Protein AF-A0A2S8WQJ7-F1 (afdb_monomer)

Foldseek 3Di:
DDDPPPPPAPPDDPDDDPPDPPDQAAEELEAADDDPPDDDLVLLSQVVQQLCVVVPHHYEYEYEDLDLPVPVVLVVCCVLVSHPPRHYYHYPLVCLLRDPDPAQPDPDPADPQPPADWDWDDWDARPPLRATAKTKTAHPVDRQWIKMFGHHSVRATAKIWTWDAPDPPHPDIWIKMFGDDRVRDTRYIDRDSLVVVLVVVCVSLDQGQYEYEYSYLVNLLSCLPRDDPSYQAEYEYFFQQAPFPDDNQPGHGDPSNVSNLVSVVSHLAYEAQFPLNQVSSCNRRNDLLRYAHFHAFAAAPPDAADPVQADLQEEEEADEQDPQFPVVLVLVLVLVLVVVVQRHAYEYEAYYPCVVVSVVSCVVSVNPVRYHDPHHDSCVNVVLLHGLEYETLGSEGRADNPLLNSLLNLRAYEYEPHPDHCVRQDDDLQQHHYDHRPPSVRSSVVSNVSSVDVPSSNRNSVRSNVSSVCRHSVVSVVSVVVSVVSSVVLVVLQVLVQVWAKEWDDWDQDPQRKIKTKIFTDQPPDDFDAKWKWKAFPPDPDPDLIDTFGFPDDDRGMTMTIGHVCNCVVPDVPTKIFIWMWTHHPSHIDTHAYAYPDQDDDAQHADPVGTGIHD

Radius of gyration: 29.53 Å; Cα contacts (8 Å, |Δi|>4): 1174; chains: 1; bounding box: 72×58×88 Å

Mean predicted aligned error: 9.17 Å

Structure (mmCIF, N/CA/C/O backbone):
data_AF-A0A2S8WQJ7-F1
#
_entry.id   AF-A0A2S8WQJ7-F1
#
loop_
_atom_site.group_PDB
_atom_site.id
_atom_site.type_symbol
_atom_site.label_atom_id
_atom_site.label_alt_id
_atom_site.label_comp_id
_atom_site.label_asym_id
_atom_site.label_entity_id
_atom_site.label_seq_id
_atom_site.pdbx_PDB_ins_code
_atom_site.Cartn_x
_atom_site.Cartn_y
_atom_site.Cartn_z
_atom_site.occupancy
_atom_site.B_iso_or_equiv
_atom_site.auth_seq_id
_atom_site.auth_comp_id
_atom_site.auth_asym_id
_atom_site.auth_atom_id
_atom_site.pdbx_PDB_model_num
ATOM 1 N N . MET A 1 1 ? 11.017 -34.514 4.152 1.00 23.97 1 MET A N 1
ATOM 2 C CA . MET A 1 1 ? 11.946 -34.853 5.251 1.00 23.97 1 MET A CA 1
ATOM 3 C C . MET A 1 1 ? 13.200 -34.039 4.991 1.00 23.97 1 MET A C 1
ATOM 5 O O . MET A 1 1 ? 13.878 -34.332 4.017 1.00 23.97 1 MET A O 1
ATOM 9 N N . ILE A 1 2 ? 13.393 -32.941 5.719 1.00 23.58 2 ILE A N 1
ATOM 10 C CA . ILE A 1 2 ? 14.503 -31.998 5.510 1.00 23.58 2 ILE A CA 1
ATOM 11 C C . ILE A 1 2 ? 15.573 -32.323 6.554 1.00 23.58 2 ILE A C 1
ATOM 13 O O . ILE A 1 2 ? 15.241 -32.507 7.722 1.00 23.58 2 ILE A O 1
ATOM 17 N N . ASP A 1 3 ? 16.812 -32.466 6.092 1.00 22.73 3 ASP A N 1
ATOM 18 C CA . ASP A 1 3 ? 18.017 -32.675 6.897 1.00 22.73 3 ASP A CA 1
ATOM 19 C C . ASP A 1 3 ? 18.450 -31.337 7.525 1.00 22.73 3 ASP A C 1
ATOM 21 O O . ASP A 1 3 ? 18.500 -30.306 6.853 1.00 22.73 3 ASP A O 1
ATOM 25 N N . ASP A 1 4 ? 18.727 -31.363 8.826 1.00 26.47 4 ASP A N 1
ATOM 26 C CA . ASP A 1 4 ? 18.859 -30.223 9.745 1.00 26.47 4 ASP A CA 1
ATOM 27 C C . ASP A 1 4 ? 20.248 -29.545 9.692 1.00 26.47 4 ASP A C 1
ATOM 29 O O . ASP A 1 4 ? 20.708 -28.932 10.654 1.00 26.47 4 ASP A O 1
ATOM 33 N N . THR A 1 5 ? 20.964 -29.656 8.569 1.00 24.50 5 THR A N 1
ATOM 34 C CA . THR A 1 5 ? 22.395 -29.301 8.485 1.00 24.50 5 THR A CA 1
ATOM 35 C C . THR A 1 5 ? 22.742 -28.122 7.565 1.00 24.50 5 THR A C 1
ATOM 37 O O . THR A 1 5 ? 23.912 -27.761 7.463 1.00 24.50 5 THR A O 1
ATOM 40 N N . THR A 1 6 ? 21.769 -27.421 6.968 1.00 28.05 6 TH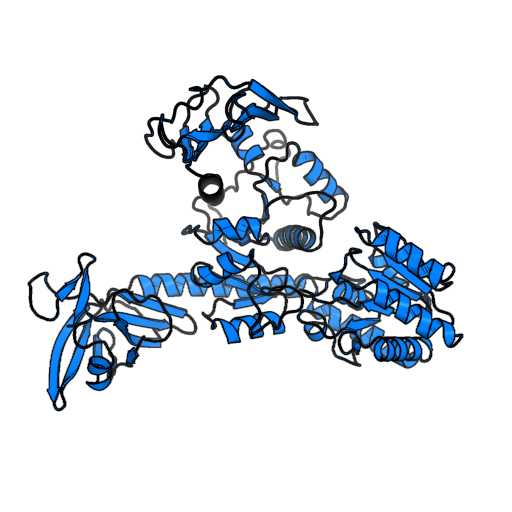R A N 1
ATOM 41 C CA . THR A 1 6 ? 22.023 -26.226 6.118 1.00 28.05 6 THR A CA 1
ATOM 42 C C . THR A 1 6 ? 21.756 -24.869 6.790 1.00 28.05 6 THR A C 1
ATOM 44 O O . THR A 1 6 ? 21.578 -23.862 6.107 1.00 28.05 6 THR A O 1
ATOM 47 N N . LEU A 1 7 ? 21.761 -24.795 8.125 1.00 29.16 7 LEU A N 1
ATOM 48 C CA . LEU A 1 7 ? 21.511 -23.554 8.882 1.00 29.16 7 LEU A CA 1
ATOM 49 C C . LEU A 1 7 ? 22.700 -22.566 8.959 1.00 29.16 7 LEU A C 1
ATOM 51 O O . LEU A 1 7 ? 22.548 -21.499 9.549 1.00 29.16 7 LEU A O 1
ATOM 55 N N . GLU A 1 8 ? 23.856 -22.846 8.343 1.00 28.14 8 GLU A N 1
ATOM 56 C CA . GLU A 1 8 ? 25.072 -22.016 8.511 1.00 28.14 8 GLU A CA 1
ATOM 57 C C . GLU A 1 8 ? 25.512 -21.169 7.302 1.00 28.14 8 GLU A C 1
ATOM 59 O O . GLU A 1 8 ? 26.497 -20.435 7.388 1.00 28.14 8 GLU A O 1
ATOM 64 N N . SER A 1 9 ? 24.774 -21.148 6.191 1.00 29.30 9 SER A N 1
ATOM 65 C CA . SER A 1 9 ? 25.067 -20.209 5.098 1.00 29.30 9 SER A CA 1
ATOM 66 C C . SER A 1 9 ? 23.792 -19.549 4.596 1.00 29.30 9 SER A C 1
ATOM 68 O O . SER A 1 9 ? 23.041 -20.157 3.841 1.00 29.30 9 SER A O 1
ATOM 70 N N . GLY A 1 10 ? 23.560 -18.295 4.993 1.00 30.53 10 GLY A N 1
ATOM 71 C CA . GLY A 1 10 ? 22.419 -17.444 4.612 1.00 30.53 10 GLY A CA 1
ATOM 72 C C . GLY A 1 10 ? 22.303 -17.090 3.119 1.00 30.53 10 GLY A C 1
ATOM 73 O O . GLY A 1 10 ? 21.840 -16.008 2.771 1.00 30.53 10 GLY A O 1
ATOM 74 N N . VAL A 1 11 ? 22.706 -17.989 2.223 1.00 29.92 11 VAL A N 1
ATOM 75 C CA . VAL A 1 11 ? 22.535 -17.890 0.776 1.00 29.92 11 VAL A CA 1
ATOM 76 C C . VAL A 1 11 ? 21.168 -18.476 0.427 1.00 29.92 11 VAL A C 1
ATOM 78 O O . VAL A 1 11 ? 21.025 -19.666 0.159 1.00 29.92 11 VAL A O 1
ATOM 81 N N . TYR A 1 12 ? 20.137 -17.635 0.445 1.00 33.12 12 TYR A N 1
ATOM 82 C CA . TYR A 1 12 ? 18.817 -18.018 -0.049 1.00 33.12 12 TYR A CA 1
ATOM 83 C C . TYR A 1 12 ? 18.862 -18.102 -1.578 1.00 33.12 12 TYR A C 1
ATOM 85 O O . TYR A 1 12 ? 18.788 -17.087 -2.271 1.00 33.12 12 TYR A O 1
ATOM 93 N N . SER A 1 13 ? 19.009 -19.316 -2.106 1.00 30.45 13 SER A N 1
ATOM 94 C CA . SER A 1 13 ? 18.683 -19.622 -3.498 1.00 30.45 13 SER A CA 1
ATOM 95 C C . SER A 1 13 ? 17.267 -20.196 -3.541 1.00 30.45 13 SER A C 1
ATOM 97 O O . SER A 1 13 ? 16.923 -21.075 -2.754 1.00 30.45 13 SER A O 1
ATOM 99 N N . ILE A 1 14 ? 16.419 -19.674 -4.428 1.00 31.80 14 ILE A N 1
ATOM 100 C CA . ILE A 1 14 ? 15.142 -20.317 -4.751 1.00 31.80 14 ILE A CA 1
ATOM 101 C C . ILE A 1 14 ? 15.516 -21.520 -5.622 1.00 31.80 14 ILE A C 1
ATOM 103 O O . ILE A 1 14 ? 15.821 -21.352 -6.801 1.00 31.80 14 ILE A O 1
ATOM 107 N N . SER A 1 15 ? 15.613 -22.713 -5.030 1.00 30.95 15 SER A N 1
ATOM 108 C CA . SER A 1 15 ? 16.044 -23.908 -5.756 1.00 30.95 15 SER A CA 1
ATOM 109 C C . SER A 1 15 ? 15.003 -24.327 -6.794 1.00 30.95 15 SER A C 1
ATOM 111 O O . SER A 1 15 ? 13.859 -24.628 -6.453 1.00 30.95 15 SER A O 1
ATOM 113 N N . THR A 1 16 ? 15.425 -24.411 -8.051 1.00 33.31 16 THR A N 1
ATOM 114 C CA . THR A 1 16 ? 14.728 -25.110 -9.131 1.00 33.31 16 THR A CA 1
ATOM 115 C C . THR A 1 16 ? 15.083 -26.599 -9.057 1.00 33.31 16 THR A C 1
ATOM 117 O O . THR A 1 16 ? 16.122 -27.003 -9.575 1.00 33.31 16 THR A O 1
ATOM 120 N N . SER A 1 17 ? 14.277 -27.426 -8.388 1.00 30.20 17 SER A N 1
ATOM 121 C CA . SER A 1 17 ? 14.382 -28.886 -8.538 1.00 30.20 17 SER A CA 1
ATOM 122 C C . SER A 1 17 ? 13.432 -29.362 -9.638 1.00 30.20 17 SER A C 1
ATOM 124 O O . SER A 1 17 ? 12.241 -29.058 -9.608 1.00 30.20 17 SER A O 1
ATOM 126 N N . GLU A 1 18 ? 13.974 -30.115 -10.595 1.00 32.09 18 GLU A N 1
ATOM 127 C CA . GLU A 1 18 ? 13.354 -30.626 -11.833 1.00 32.09 18 GLU A CA 1
ATOM 128 C C . GLU A 1 18 ? 12.246 -31.689 -11.647 1.00 32.09 18 GLU A C 1
ATOM 130 O O . GLU A 1 18 ? 11.888 -32.392 -12.585 1.00 32.09 18 GLU A O 1
ATOM 135 N N . GLU A 1 19 ? 11.623 -31.784 -10.473 1.00 30.94 19 GLU A N 1
ATOM 136 C CA . GLU A 1 19 ? 10.532 -32.731 -10.212 1.00 30.94 19 GLU A CA 1
ATOM 137 C C . GLU A 1 19 ? 9.317 -32.034 -9.594 1.00 30.94 19 GLU A C 1
ATOM 139 O O . GLU A 1 19 ? 8.977 -32.229 -8.432 1.00 30.94 19 GLU A O 1
ATOM 144 N N . ALA A 1 20 ? 8.632 -31.219 -10.396 1.00 30.86 20 ALA A N 1
ATOM 145 C CA . ALA A 1 20 ? 7.184 -31.062 -10.287 1.00 30.86 20 ALA A CA 1
ATOM 146 C C . ALA A 1 20 ? 6.634 -30.500 -11.601 1.00 30.86 20 ALA A C 1
ATOM 148 O O . ALA A 1 20 ? 6.672 -29.294 -11.846 1.00 30.86 20 ALA A O 1
ATOM 149 N N . ALA A 1 21 ? 6.007 -31.354 -12.409 1.00 32.62 21 ALA A N 1
ATOM 150 C CA . ALA A 1 21 ? 5.085 -30.949 -13.473 1.00 32.62 21 ALA A CA 1
ATOM 151 C C . ALA A 1 21 ? 3.758 -30.377 -12.903 1.00 32.62 21 ALA A C 1
ATOM 153 O O . ALA A 1 21 ? 2.679 -30.629 -13.430 1.00 32.62 21 ALA A O 1
ATOM 154 N N . THR A 1 22 ? 3.870 -29.599 -11.820 1.00 45.62 22 THR A N 1
ATOM 155 C CA . THR A 1 22 ? 2.887 -28.718 -11.175 1.00 45.62 22 THR A CA 1
ATOM 156 C C . THR A 1 22 ? 3.676 -27.614 -10.444 1.00 45.62 22 THR A C 1
ATOM 158 O O . THR A 1 22 ? 3.686 -27.556 -9.216 1.00 45.62 22 THR A O 1
ATOM 161 N N . SER A 1 23 ? 4.460 -26.797 -11.164 1.00 53.00 23 SER A N 1
ATOM 162 C CA . SER A 1 23 ? 5.394 -25.850 -10.529 1.00 53.00 23 SER A CA 1
ATOM 163 C C . SER A 1 23 ? 4.650 -24.676 -9.879 1.00 53.00 23 SER A C 1
ATOM 165 O O . SER A 1 23 ? 4.073 -23.832 -10.574 1.00 53.00 23 SER A O 1
ATOM 167 N N . THR A 1 24 ? 4.665 -24.584 -8.552 1.00 72.00 24 THR A N 1
ATOM 168 C CA . THR A 1 24 ? 4.161 -23.413 -7.827 1.00 72.00 24 THR A CA 1
ATOM 169 C C . THR A 1 24 ? 5.061 -22.208 -8.116 1.00 72.00 24 THR A C 1
ATOM 171 O O . THR A 1 24 ? 6.244 -22.195 -7.782 1.00 72.00 24 THR A O 1
ATOM 174 N N . ARG A 1 25 ? 4.513 -21.189 -8.791 1.00 88.25 25 ARG A N 1
ATOM 175 C CA . ARG A 1 25 ? 5.236 -19.945 -9.104 1.00 88.25 25 ARG A CA 1
ATOM 176 C C . ARG A 1 25 ? 5.485 -19.145 -7.818 1.00 88.25 25 ARG A C 1
ATOM 178 O O . ARG A 1 25 ? 4.508 -18.878 -7.119 1.00 88.25 25 ARG A O 1
ATOM 185 N N . PRO A 1 26 ? 6.730 -18.753 -7.489 1.00 94.88 26 PRO A N 1
ATOM 186 C CA . PRO A 1 26 ? 7.004 -17.948 -6.306 1.00 94.88 26 PRO A CA 1
ATOM 187 C C . PRO A 1 26 ? 6.409 -16.536 -6.404 1.00 94.88 26 PRO A C 1
ATOM 189 O O . PRO A 1 26 ? 6.242 -15.990 -7.497 1.00 94.88 26 PRO A O 1
ATOM 192 N N . ALA A 1 27 ? 6.155 -15.922 -5.249 1.00 97.00 27 ALA A N 1
ATOM 193 C CA . ALA A 1 27 ? 5.648 -14.559 -5.133 1.00 97.00 27 ALA A CA 1
ATOM 194 C C . ALA A 1 27 ? 6.588 -13.662 -4.307 1.00 97.00 27 ALA A C 1
ATOM 196 O O . ALA A 1 27 ? 6.949 -13.960 -3.168 1.00 97.00 27 ALA A O 1
ATOM 197 N N . LEU A 1 28 ? 6.971 -12.519 -4.870 1.00 98.31 28 LEU A N 1
ATOM 198 C CA . LEU A 1 28 ? 7.799 -11.508 -4.222 1.00 98.31 28 LEU A CA 1
ATOM 199 C C . LEU A 1 28 ? 6.933 -10.315 -3.816 1.00 98.31 28 LEU A C 1
ATOM 201 O O . LEU A 1 28 ? 6.414 -9.601 -4.675 1.00 98.31 28 LEU A O 1
ATOM 205 N N . MET A 1 29 ? 6.825 -10.070 -2.511 1.00 98.31 29 MET A N 1
ATOM 206 C CA . MET A 1 29 ? 6.138 -8.907 -1.948 1.00 98.31 29 MET A CA 1
ATOM 207 C C . MET A 1 29 ? 7.134 -7.759 -1.815 1.00 98.31 29 MET A C 1
ATOM 209 O O . MET A 1 29 ? 7.999 -7.745 -0.938 1.00 98.31 29 MET A O 1
ATOM 213 N N . VAL A 1 30 ? 7.063 -6.805 -2.735 1.00 98.44 30 VAL A N 1
ATOM 214 C CA . VAL A 1 30 ? 8.065 -5.755 -2.900 1.00 98.44 30 VAL A CA 1
ATOM 215 C C . VAL A 1 30 ? 7.645 -4.486 -2.165 1.00 98.44 30 VAL A C 1
ATOM 217 O O . VAL A 1 30 ? 6.683 -3.803 -2.529 1.00 98.44 30 VAL A O 1
ATOM 220 N N . THR A 1 31 ? 8.449 -4.093 -1.181 1.00 97.88 31 THR A N 1
ATOM 221 C CA . THR A 1 31 ? 8.343 -2.803 -0.492 1.00 97.88 31 THR A CA 1
ATOM 222 C C . THR A 1 31 ? 9.680 -2.059 -0.526 1.00 97.88 31 THR A C 1
ATOM 224 O O . THR A 1 31 ? 10.685 -2.563 -1.016 1.00 97.88 31 THR A O 1
ATOM 227 N N . TRP A 1 32 ? 9.703 -0.798 -0.097 1.00 96.50 32 TRP A N 1
ATOM 228 C CA . TRP A 1 32 ? 10.955 -0.033 -0.054 1.00 96.50 32 TRP A CA 1
ATOM 229 C C . TRP A 1 32 ? 11.825 -0.467 1.128 1.00 96.50 32 TRP A C 1
ATOM 231 O O . TRP A 1 32 ? 13.010 -0.742 0.953 1.00 96.50 32 TRP A O 1
ATOM 241 N N . ALA A 1 33 ? 11.205 -0.514 2.307 1.00 96.62 33 ALA A N 1
ATOM 242 C CA . ALA A 1 33 ? 11.840 -0.732 3.597 1.00 96.62 33 ALA A CA 1
ATOM 243 C C . ALA A 1 33 ? 10.821 -1.267 4.611 1.00 96.62 33 ALA A C 1
ATOM 245 O O . ALA A 1 33 ? 9.618 -1.015 4.466 1.00 96.62 33 ALA A O 1
ATOM 246 N N . ILE A 1 34 ? 11.303 -1.897 5.682 1.00 96.19 34 ILE A N 1
ATOM 247 C CA . ILE A 1 34 ? 10.508 -2.217 6.875 1.00 96.19 34 ILE A CA 1
ATOM 248 C C . ILE A 1 34 ? 11.091 -1.438 8.055 1.00 96.19 34 ILE A C 1
ATOM 250 O O . ILE A 1 34 ? 12.081 -1.842 8.650 1.00 96.19 34 ILE A O 1
ATOM 254 N N . LYS A 1 35 ? 10.479 -0.296 8.385 1.00 89.25 35 LYS A N 1
ATOM 255 C CA . LYS A 1 35 ? 10.920 0.577 9.483 1.00 89.25 35 LYS A CA 1
ATOM 256 C C . LYS A 1 35 ? 9.892 0.569 10.597 1.00 89.25 35 LYS A C 1
ATOM 258 O O . LYS A 1 35 ? 8.752 0.940 10.346 1.00 89.25 35 LYS A O 1
ATOM 263 N N . GLN A 1 36 ? 10.278 0.147 11.795 1.00 81.12 36 GLN A N 1
ATOM 264 C CA . GLN A 1 36 ? 9.387 0.162 12.954 1.00 81.12 36 GLN A CA 1
ATOM 265 C C . GLN A 1 36 ? 9.349 1.562 13.612 1.00 81.12 36 GLN A C 1
ATOM 267 O O . GLN A 1 36 ? 10.394 2.208 13.702 1.00 81.12 36 GLN A O 1
ATOM 272 N N . PRO A 1 37 ? 8.178 2.032 14.085 1.00 78.25 37 PRO A N 1
ATOM 273 C CA . PRO A 1 37 ? 6.855 1.468 13.814 1.00 78.25 37 PRO A CA 1
ATOM 274 C C . PRO A 1 37 ? 6.446 1.697 12.345 1.00 78.25 37 PRO A C 1
ATOM 276 O O . PRO A 1 37 ? 6.697 2.761 11.776 1.00 78.25 37 PRO A O 1
ATOM 279 N N . PHE A 1 38 ? 5.792 0.709 11.730 1.00 85.25 38 PHE A N 1
ATOM 280 C CA . PHE A 1 38 ? 5.236 0.813 10.374 1.00 85.25 38 PHE A CA 1
ATOM 281 C C . PHE A 1 38 ? 3.705 0.757 10.392 1.00 85.25 38 PHE A C 1
ATOM 283 O O . PHE A 1 38 ? 3.092 0.297 11.349 1.00 85.25 38 PHE A O 1
ATOM 290 N N . GLY A 1 39 ? 3.086 1.255 9.319 1.00 83.00 39 GLY A N 1
ATOM 291 C CA . GLY A 1 39 ? 1.629 1.290 9.168 1.00 83.00 39 GLY A CA 1
ATOM 292 C C . GLY A 1 39 ? 1.059 0.146 8.324 1.00 83.00 39 GLY A C 1
ATOM 293 O O . GLY A 1 39 ? 1.781 -0.740 7.869 1.00 83.00 39 GLY A O 1
ATOM 294 N N . GLY A 1 40 ? -0.245 0.245 8.040 1.00 85.81 40 GLY A N 1
ATOM 295 C CA . GLY A 1 40 ? -1.042 -0.814 7.408 1.00 85.81 40 GLY A CA 1
ATOM 296 C C . GLY A 1 40 ? -0.503 -1.371 6.086 1.00 85.81 40 GLY A C 1
ATOM 297 O O . GLY A 1 40 ? -0.583 -2.572 5.880 1.00 85.81 40 GLY A O 1
ATOM 298 N N . MET A 1 41 ? 0.117 -0.554 5.223 1.00 92.75 41 MET A N 1
ATOM 299 C CA . MET A 1 41 ? 0.712 -1.048 3.966 1.00 92.75 41 MET A CA 1
ATOM 300 C C . MET A 1 41 ? 1.769 -2.131 4.223 1.00 92.75 41 MET A C 1
ATOM 302 O O . MET A 1 41 ? 1.744 -3.185 3.594 1.00 92.75 41 MET A O 1
ATOM 306 N N . THR A 1 42 ? 2.702 -1.877 5.146 1.00 93.94 42 THR A N 1
ATOM 307 C CA . THR A 1 42 ? 3.751 -2.847 5.478 1.00 93.94 42 THR A CA 1
ATOM 308 C C . THR A 1 42 ? 3.143 -4.060 6.170 1.00 93.94 42 THR A C 1
ATOM 310 O O . THR A 1 42 ? 3.481 -5.177 5.799 1.00 93.94 42 THR A O 1
ATOM 313 N N . THR A 1 43 ? 2.185 -3.864 7.084 1.00 92.44 43 THR A N 1
ATOM 314 C CA . THR A 1 43 ? 1.447 -4.970 7.716 1.00 92.44 43 THR A CA 1
ATOM 315 C C . THR A 1 43 ? 0.801 -5.889 6.675 1.00 92.44 43 THR A C 1
ATOM 317 O O . THR A 1 43 ? 0.978 -7.099 6.741 1.00 92.44 43 THR A O 1
ATOM 320 N N . MET A 1 44 ? 0.122 -5.335 5.667 1.00 94.94 44 MET A N 1
ATOM 321 C CA . MET A 1 44 ? -0.556 -6.114 4.620 1.00 94.94 44 MET A CA 1
ATOM 322 C C . MET A 1 44 ? 0.405 -6.731 3.596 1.00 94.94 44 MET A C 1
ATOM 324 O O . MET A 1 44 ? 0.102 -7.770 3.014 1.00 94.94 44 MET A O 1
ATOM 328 N N . CYS A 1 45 ? 1.571 -6.125 3.368 1.00 97.00 45 CYS A N 1
ATOM 329 C CA . CYS A 1 45 ? 2.661 -6.738 2.603 1.00 97.00 45 CYS A CA 1
ATOM 330 C C . CYS A 1 45 ? 3.180 -8.007 3.306 1.00 97.00 45 CYS A C 1
ATOM 332 O O . CYS A 1 45 ? 3.213 -9.077 2.700 1.00 97.00 45 CYS A O 1
ATOM 334 N N . LEU A 1 46 ? 3.502 -7.908 4.603 1.00 97.31 46 LEU A N 1
ATOM 335 C CA . LEU A 1 46 ? 3.984 -9.034 5.412 1.00 97.31 46 LEU A CA 1
ATOM 336 C C . LEU A 1 46 ? 2.921 -10.133 5.544 1.00 97.31 46 LEU A C 1
ATOM 338 O O . LEU A 1 46 ? 3.206 -11.295 5.259 1.00 97.31 46 LEU A O 1
ATOM 342 N N . LYS A 1 47 ? 1.683 -9.756 5.890 1.00 95.81 47 LYS A N 1
ATOM 343 C CA . LYS A 1 47 ? 0.553 -10.683 6.041 1.00 95.81 47 LYS A CA 1
ATOM 344 C C . LYS A 1 47 ? 0.285 -11.458 4.754 1.00 95.81 47 LYS A C 1
ATOM 346 O O . LYS A 1 47 ? 0.113 -12.667 4.798 1.00 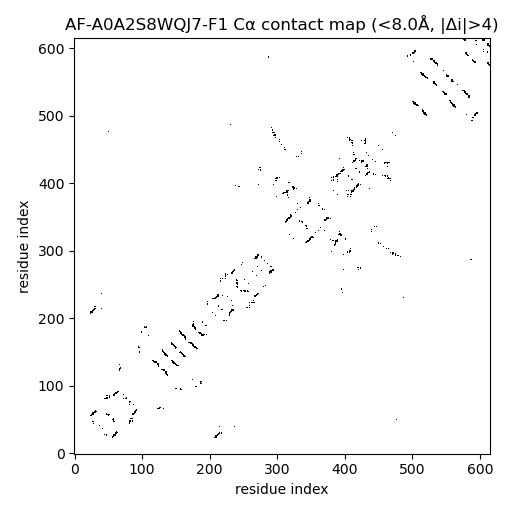95.81 47 LYS A O 1
ATOM 351 N N . ARG A 1 48 ? 0.338 -10.802 3.590 1.00 97.44 48 ARG A N 1
ATOM 352 C CA . ARG A 1 48 ? 0.168 -11.479 2.294 1.00 97.44 48 ARG A CA 1
ATOM 353 C C . ARG A 1 48 ? 1.293 -12.457 1.985 1.00 97.44 48 ARG A C 1
ATOM 355 O O . ARG A 1 48 ? 1.013 -13.527 1.456 1.00 97.44 48 ARG A O 1
ATOM 362 N N . ALA A 1 49 ? 2.538 -12.112 2.315 1.00 97.81 49 ALA A N 1
ATOM 363 C CA . ALA A 1 49 ? 3.663 -13.027 2.153 1.00 97.81 49 ALA A CA 1
ATOM 364 C C . ALA A 1 49 ? 3.476 -14.296 3.006 1.00 97.81 49 ALA A C 1
ATOM 366 O O . ALA A 1 49 ? 3.677 -15.397 2.498 1.00 97.81 49 ALA A O 1
ATOM 367 N N . SER A 1 50 ? 3.041 -14.146 4.264 1.00 97.69 50 SER A N 1
ATOM 368 C CA . SER A 1 50 ? 2.680 -15.265 5.150 1.00 97.69 50 SER A CA 1
ATOM 369 C C . SER A 1 50 ? 1.526 -16.091 4.580 1.00 97.69 50 SER A C 1
ATOM 371 O O . SER A 1 50 ? 1.689 -17.284 4.346 1.00 97.69 50 SER A O 1
ATOM 373 N N . MET A 1 51 ? 0.413 -15.432 4.248 1.00 96.31 51 MET A N 1
ATOM 374 C CA . MET A 1 51 ? -0.813 -16.042 3.724 1.00 96.31 51 MET A CA 1
ATOM 375 C C . MET A 1 51 ? -0.557 -16.880 2.464 1.00 96.31 51 MET A C 1
ATOM 377 O O . MET A 1 51 ? -1.111 -17.970 2.322 1.00 96.31 51 MET A O 1
ATOM 381 N N . PHE A 1 52 ? 0.283 -16.386 1.545 1.00 96.81 52 PHE A N 1
ATOM 382 C CA . PHE A 1 52 ? 0.678 -17.122 0.341 1.00 96.81 52 PHE A CA 1
ATOM 383 C C . PHE A 1 52 ? 1.544 -18.339 0.689 1.00 96.81 52 PHE A C 1
ATOM 385 O O . PHE A 1 52 ? 1.309 -19.428 0.163 1.00 96.81 52 PHE A O 1
ATOM 392 N N . HIS A 1 53 ? 2.521 -18.172 1.585 1.00 95.56 53 HIS A N 1
ATOM 393 C CA . HIS A 1 53 ? 3.416 -19.251 2.002 1.00 95.56 53 HIS A CA 1
ATOM 394 C C . HIS A 1 53 ? 2.670 -20.397 2.692 1.00 95.56 53 HIS A C 1
ATOM 396 O O . HIS A 1 53 ? 2.876 -21.559 2.350 1.00 95.56 53 HIS A O 1
ATOM 402 N N . GLU A 1 54 ? 1.763 -20.075 3.612 1.00 95.56 54 GLU A N 1
ATOM 403 C CA . GLU A 1 54 ? 0.920 -21.042 4.328 1.00 95.56 54 GLU A CA 1
ATOM 404 C C . GLU A 1 54 ? 0.041 -21.869 3.382 1.00 95.56 54 GLU A C 1
ATOM 406 O O . GLU A 1 54 ? -0.271 -23.022 3.666 1.00 95.56 54 GLU A O 1
ATOM 411 N N . ARG A 1 55 ? -0.303 -21.307 2.218 1.00 95.38 55 ARG A N 1
ATOM 412 C CA . ARG A 1 55 ? -1.103 -21.958 1.171 1.00 95.38 55 ARG A CA 1
ATOM 413 C C . ARG A 1 55 ? -0.244 -22.550 0.046 1.00 95.38 55 ARG A C 1
ATOM 415 O O . ARG A 1 55 ? -0.733 -22.803 -1.052 1.00 95.38 55 ARG A O 1
ATOM 422 N N . GLY A 1 56 ? 1.038 -22.797 0.320 1.00 93.94 56 GLY A N 1
ATOM 423 C CA . GLY A 1 56 ? 1.940 -23.545 -0.558 1.00 93.94 56 GLY A CA 1
ATOM 424 C C . GLY A 1 56 ? 2.573 -22.736 -1.693 1.00 93.94 56 GLY A C 1
ATOM 425 O O . GLY A 1 56 ? 3.183 -23.330 -2.582 1.00 93.94 56 GLY A O 1
ATOM 426 N N . ILE A 1 57 ? 2.463 -21.403 -1.682 1.00 94.75 57 ILE A N 1
ATOM 427 C CA . ILE A 1 57 ? 3.136 -20.524 -2.647 1.00 94.75 57 ILE A CA 1
ATOM 428 C C . ILE A 1 57 ? 4.440 -20.001 -2.027 1.00 94.75 57 ILE A C 1
ATOM 430 O O . ILE A 1 57 ? 4.384 -19.163 -1.119 1.00 94.75 57 ILE A O 1
ATOM 434 N N . PRO A 1 58 ? 5.628 -20.426 -2.507 1.00 95.25 58 PRO A N 1
ATOM 435 C CA . PRO A 1 58 ? 6.896 -19.898 -2.012 1.00 95.25 58 PRO A CA 1
ATOM 436 C C . PRO A 1 58 ? 6.910 -18.371 -2.107 1.00 95.25 58 PRO A C 1
ATOM 438 O O . PRO A 1 58 ? 6.707 -17.808 -3.179 1.00 95.25 58 PRO A O 1
ATOM 441 N N . SER A 1 59 ? 7.110 -17.695 -0.978 1.00 96.75 59 SER A N 1
ATOM 442 C CA . SER A 1 59 ? 6.927 -16.247 -0.883 1.00 96.75 59 SER A CA 1
ATOM 443 C C . SER A 1 59 ? 8.070 -15.593 -0.134 1.00 96.75 59 SER A C 1
ATOM 445 O O . SER A 1 59 ? 8.590 -16.180 0.811 1.00 96.75 59 SER A O 1
ATOM 447 N N . ALA A 1 60 ? 8.439 -14.377 -0.533 1.00 98.00 60 ALA A N 1
ATOM 448 C CA . ALA A 1 60 ? 9.478 -13.578 0.111 1.00 98.00 60 ALA A CA 1
ATOM 449 C C . ALA A 1 60 ? 9.097 -12.097 0.147 1.00 98.00 60 ALA A C 1
ATOM 451 O O . ALA A 1 60 ? 8.394 -11.603 -0.735 1.00 98.00 60 ALA A O 1
ATOM 452 N N . VAL A 1 61 ? 9.609 -11.369 1.138 1.00 98.56 61 VAL A N 1
ATOM 453 C CA . VAL A 1 61 ? 9.484 -9.907 1.206 1.00 98.56 61 VAL A CA 1
ATOM 454 C C . VAL A 1 61 ? 10.770 -9.282 0.680 1.00 98.56 61 VAL A C 1
ATOM 456 O O . VAL A 1 61 ? 11.848 -9.596 1.172 1.00 98.56 61 VAL A O 1
ATOM 459 N N . VAL A 1 62 ? 10.678 -8.393 -0.308 1.00 98.56 62 VAL A N 1
ATOM 460 C CA . VAL A 1 62 ? 11.837 -7.775 -0.969 1.00 98.56 62 VAL A CA 1
ATOM 461 C C . VAL A 1 62 ? 11.953 -6.302 -0.583 1.00 98.56 62 VAL A C 1
ATOM 463 O O . VAL A 1 62 ? 10.979 -5.553 -0.697 1.00 98.56 62 VAL A O 1
ATOM 466 N N . THR A 1 63 ? 13.147 -5.877 -0.162 1.00 98.50 63 THR A N 1
ATOM 467 C CA . THR A 1 63 ? 13.458 -4.493 0.242 1.00 98.50 63 THR A CA 1
ATOM 468 C C . THR A 1 63 ? 14.748 -3.977 -0.410 1.00 98.50 63 THR A C 1
ATOM 470 O O . THR A 1 63 ? 15.593 -4.753 -0.863 1.00 98.50 63 THR A O 1
ATOM 473 N N . PHE A 1 64 ? 14.909 -2.650 -0.487 1.00 97.94 64 PHE A N 1
ATOM 474 C CA . PHE A 1 64 ? 16.032 -2.009 -1.199 1.00 97.94 64 PHE A CA 1
ATOM 475 C C . PHE A 1 64 ? 16.841 -1.038 -0.340 1.00 97.94 64 PHE A C 1
ATOM 477 O O . PHE A 1 64 ? 17.885 -0.557 -0.784 1.00 97.94 64 PHE A O 1
ATOM 484 N N . ASP A 1 65 ? 16.350 -0.684 0.845 1.00 97.00 65 ASP A N 1
ATOM 485 C CA . ASP A 1 65 ? 16.997 0.304 1.690 1.00 97.00 65 ASP A CA 1
ATOM 486 C C . ASP A 1 65 ? 18.256 -0.253 2.381 1.00 97.00 65 ASP A C 1
ATOM 488 O O . ASP A 1 65 ? 18.360 -1.460 2.613 1.00 97.00 65 ASP A O 1
ATOM 492 N N . PRO A 1 66 ? 19.236 0.615 2.697 1.00 96.50 66 PRO A N 1
ATOM 493 C CA . PRO A 1 66 ? 20.466 0.224 3.377 1.00 96.50 66 PRO A CA 1
ATOM 494 C C . PRO A 1 66 ? 20.238 0.093 4.888 1.00 96.50 66 PRO A C 1
ATOM 496 O O . PRO A 1 66 ? 20.747 0.901 5.664 1.00 96.50 66 PRO A O 1
ATOM 499 N N . GLU A 1 67 ? 19.457 -0.898 5.296 1.00 95.81 67 GLU A N 1
ATOM 500 C CA . GLU A 1 67 ? 19.255 -1.259 6.701 1.00 95.81 67 GLU A CA 1
ATOM 501 C C . GLU A 1 67 ? 20.345 -2.258 7.138 1.00 95.81 67 GLU A C 1
ATOM 503 O O . GLU A 1 67 ? 20.479 -3.309 6.509 1.00 95.81 67 GLU A O 1
ATOM 508 N N . PRO A 1 68 ? 21.167 -1.943 8.158 1.00 93.81 68 PRO A N 1
ATOM 509 C CA . PRO A 1 68 ? 22.263 -2.811 8.591 1.00 93.81 68 PRO A CA 1
ATOM 510 C C . PRO A 1 68 ? 21.848 -4.111 9.297 1.00 93.81 68 PRO A C 1
ATOM 512 O O . PRO A 1 68 ? 22.734 -4.942 9.517 1.00 93.81 68 PRO A O 1
ATOM 515 N N . ASP A 1 69 ? 20.586 -4.277 9.715 1.00 93.00 69 ASP A N 1
ATOM 516 C CA . ASP A 1 69 ? 20.172 -5.426 10.537 1.00 93.00 69 ASP A CA 1
ATOM 517 C C . ASP A 1 69 ? 18.765 -5.969 10.232 1.00 93.00 69 ASP A C 1
ATOM 519 O O . ASP A 1 69 ? 17.896 -6.089 11.103 1.00 93.00 69 ASP A O 1
ATOM 523 N N . TYR A 1 70 ? 18.539 -6.372 8.980 1.00 94.44 70 TYR A N 1
ATOM 524 C CA . TYR A 1 70 ? 17.300 -7.063 8.612 1.00 94.44 70 TYR A CA 1
ATOM 525 C C . TYR A 1 70 ? 17.113 -8.410 9.324 1.00 94.44 70 TYR A C 1
ATOM 527 O O . TYR A 1 70 ? 15.973 -8.857 9.472 1.00 94.44 70 TYR A O 1
ATOM 535 N N . HIS A 1 71 ? 18.191 -9.034 9.810 1.00 91.94 71 HIS A N 1
ATOM 536 C CA . HIS A 1 71 ? 18.115 -10.261 10.601 1.00 91.94 71 HIS A CA 1
ATOM 537 C C . HIS A 1 71 ? 17.304 -10.046 11.887 1.00 91.94 71 HIS A C 1
ATOM 539 O O . HIS A 1 71 ? 16.305 -10.736 12.106 1.00 91.94 71 HIS A O 1
ATOM 545 N N . SER A 1 72 ? 17.672 -9.051 12.701 1.00 94.12 72 SER A N 1
ATOM 546 C CA . SER A 1 72 ? 16.949 -8.737 13.940 1.00 94.12 72 SER A CA 1
ATOM 547 C C . SER A 1 72 ? 15.524 -8.250 13.674 1.00 94.12 72 SER A C 1
ATOM 549 O O . SER A 1 72 ? 14.598 -8.645 14.385 1.00 94.12 72 SER A O 1
ATOM 551 N N . ILE A 1 73 ? 15.310 -7.454 12.616 1.00 95.31 73 ILE A N 1
ATOM 552 C CA . ILE A 1 73 ? 13.962 -7.019 12.209 1.00 95.31 73 ILE A CA 1
ATOM 553 C C . ILE A 1 73 ? 13.092 -8.235 11.887 1.00 95.31 73 ILE A C 1
ATOM 555 O O . ILE A 1 73 ? 11.981 -8.350 12.400 1.00 95.31 73 ILE A O 1
ATOM 559 N N . ARG A 1 74 ? 13.597 -9.176 11.081 1.00 96.19 74 ARG A N 1
ATOM 560 C CA . ARG A 1 74 ? 12.875 -10.404 10.742 1.00 96.19 74 ARG A CA 1
ATOM 561 C C . ARG A 1 74 ? 12.559 -11.227 11.985 1.00 96.19 74 ARG A C 1
ATOM 563 O O . ARG A 1 74 ? 11.425 -11.667 12.140 1.00 96.19 74 ARG A O 1
ATOM 570 N N . GLN A 1 75 ? 13.538 -11.428 12.865 1.00 95.56 75 GLN A N 1
ATOM 571 C CA . GLN A 1 75 ? 13.345 -12.197 14.093 1.00 95.56 75 GLN A CA 1
ATOM 572 C C . GLN A 1 75 ? 12.263 -11.572 14.983 1.00 95.56 75 GLN A C 1
ATOM 574 O O . GLN A 1 75 ? 11.410 -12.292 15.501 1.00 95.56 75 GLN A O 1
ATOM 579 N N . SER A 1 76 ? 12.256 -10.242 15.107 1.00 94.81 76 SER A N 1
ATOM 580 C CA . SER A 1 76 ? 11.213 -9.503 15.823 1.00 94.81 76 SER A CA 1
ATOM 581 C C . SER A 1 76 ? 9.831 -9.739 15.210 1.00 94.81 76 SER A C 1
ATOM 583 O O . SER A 1 76 ? 8.913 -10.080 15.948 1.00 94.81 76 SER A O 1
ATOM 585 N N . LEU A 1 77 ? 9.699 -9.639 13.881 1.00 95.81 77 LEU A N 1
ATOM 586 C CA . LEU A 1 77 ? 8.432 -9.856 13.171 1.00 95.81 77 LEU A CA 1
ATOM 587 C C . LEU A 1 77 ? 7.906 -11.288 13.301 1.00 95.81 77 LEU A C 1
ATOM 589 O O . LEU A 1 77 ? 6.704 -11.489 13.437 1.00 95.81 77 LEU A O 1
ATOM 593 N N . VAL A 1 78 ? 8.791 -12.285 13.251 1.00 96.62 78 VAL A N 1
ATOM 594 C CA . VAL A 1 78 ? 8.408 -13.691 13.438 1.00 96.62 78 VAL A CA 1
ATOM 595 C C . VAL A 1 78 ? 7.962 -13.932 14.878 1.00 96.62 78 VAL A C 1
ATOM 597 O O . VAL A 1 78 ? 6.923 -14.539 15.111 1.00 96.62 78 VAL A O 1
ATOM 600 N N . THR A 1 79 ? 8.708 -13.402 15.851 1.00 95.38 79 THR A N 1
ATOM 601 C CA . THR A 1 79 ? 8.388 -13.551 17.281 1.00 95.38 79 THR A CA 1
ATOM 602 C C . THR A 1 79 ? 7.063 -12.876 17.643 1.00 95.38 79 THR A C 1
ATOM 604 O O . THR A 1 79 ? 6.328 -13.389 18.480 1.00 95.38 79 THR A O 1
ATOM 607 N N . SER A 1 80 ? 6.732 -11.748 17.006 1.00 89.75 80 SER A N 1
ATOM 608 C CA . SER A 1 80 ? 5.456 -11.048 17.196 1.00 89.75 80 SER A CA 1
ATOM 609 C C . SER A 1 80 ? 4.300 -11.610 16.359 1.00 89.75 80 SER A C 1
ATOM 611 O O . SER A 1 80 ? 3.202 -11.062 16.416 1.00 89.75 80 SER A O 1
ATOM 613 N N . GLY A 1 81 ? 4.523 -12.664 15.562 1.00 91.88 81 GLY A N 1
ATOM 614 C CA . GLY A 1 81 ? 3.507 -13.249 14.679 1.00 91.88 81 GLY A CA 1
ATOM 615 C C . GLY A 1 81 ? 3.146 -12.391 13.459 1.00 91.88 81 GLY A C 1
ATOM 616 O O . GLY A 1 81 ? 2.192 -12.691 12.751 1.00 91.88 81 GLY A O 1
ATOM 617 N N . GLN A 1 82 ? 3.898 -11.324 13.179 1.00 92.62 82 GLN A N 1
ATOM 618 C CA . GLN A 1 82 ? 3.661 -10.425 12.043 1.00 92.62 82 GLN A CA 1
ATOM 619 C C . GLN A 1 82 ? 4.210 -10.964 10.712 1.00 92.62 82 GLN A C 1
ATOM 621 O O . GLN A 1 82 ? 3.893 -10.416 9.656 1.00 92.62 82 GLN A O 1
ATOM 626 N N . LEU A 1 83 ? 5.051 -12.002 10.746 1.00 96.50 83 LEU A N 1
ATOM 627 C CA . LEU A 1 83 ? 5.606 -12.668 9.569 1.00 96.50 83 LEU A CA 1
ATOM 628 C C . LEU A 1 83 ? 5.772 -14.168 9.835 1.00 96.50 83 LEU A C 1
ATOM 630 O O . LEU A 1 83 ? 6.317 -14.558 10.865 1.00 96.50 83 LEU A O 1
ATOM 634 N N . HIS A 1 84 ? 5.360 -15.009 8.890 1.00 97.31 84 HIS A N 1
ATOM 635 C CA . HIS A 1 84 ? 5.531 -16.454 8.992 1.00 97.31 84 HIS A CA 1
ATOM 636 C C . HIS A 1 84 ? 7.023 -16.837 9.044 1.00 97.31 84 HIS A C 1
ATOM 638 O O . HIS A 1 84 ? 7.849 -16.302 8.298 1.00 97.31 84 HIS A O 1
ATOM 644 N N . ALA A 1 85 ? 7.376 -17.801 9.902 1.00 96.81 85 ALA A N 1
ATOM 645 C CA . ALA A 1 85 ? 8.763 -18.158 10.221 1.00 96.81 85 ALA A CA 1
ATOM 646 C C . ALA A 1 85 ? 9.590 -18.653 9.023 1.00 96.81 85 ALA A C 1
ATOM 648 O O . ALA A 1 85 ? 10.817 -18.563 9.051 1.00 96.81 85 ALA A O 1
ATOM 649 N N . SER A 1 86 ? 8.937 -19.137 7.968 1.00 96.19 86 SER A N 1
ATOM 650 C CA . SER A 1 86 ? 9.585 -19.608 6.736 1.00 96.19 86 SER A CA 1
ATOM 651 C C . SER A 1 86 ? 9.646 -18.556 5.627 1.00 96.19 86 SER A C 1
ATOM 653 O O . SER A 1 86 ? 10.268 -18.799 4.597 1.00 96.19 86 SER A O 1
ATOM 655 N N . VAL A 1 87 ? 9.030 -17.381 5.807 1.00 97.75 87 VAL A N 1
ATOM 656 C CA . VAL A 1 87 ? 9.101 -16.298 4.818 1.00 97.75 87 VAL A CA 1
ATOM 657 C C . VAL A 1 87 ? 10.412 -15.525 5.020 1.00 97.75 87 VAL A C 1
ATOM 659 O O . VAL A 1 87 ? 10.661 -14.996 6.114 1.00 97.75 87 VAL A O 1
ATOM 662 N N . PRO A 1 88 ? 11.305 -15.462 4.018 1.00 97.25 88 PRO A N 1
ATOM 663 C CA . PRO A 1 88 ? 12.521 -14.672 4.107 1.00 97.25 88 PRO A CA 1
ATOM 664 C C . PRO A 1 88 ? 12.246 -13.192 3.814 1.00 97.25 88 PRO A C 1
ATOM 666 O O . PRO A 1 88 ? 11.334 -12.834 3.063 1.00 97.25 88 PRO A O 1
ATOM 669 N N . ILE A 1 89 ? 13.098 -12.334 4.379 1.00 98.00 89 ILE A N 1
ATOM 670 C CA . ILE A 1 89 ? 13.266 -10.955 3.915 1.00 98.00 89 ILE A CA 1
ATOM 671 C C . ILE A 1 89 ? 14.530 -10.930 3.061 1.00 98.00 89 ILE A C 1
ATOM 673 O O . ILE A 1 89 ? 15.608 -11.286 3.533 1.00 98.00 89 ILE A O 1
ATOM 677 N N . VAL A 1 90 ? 14.389 -10.532 1.803 1.00 97.25 90 VAL A N 1
ATOM 678 C CA . VAL A 1 90 ? 15.467 -10.448 0.822 1.00 97.25 90 VAL A CA 1
ATOM 679 C C . VAL A 1 90 ? 15.785 -8.974 0.597 1.00 97.25 90 VAL A C 1
ATOM 681 O O . VAL A 1 90 ? 14.975 -8.228 0.047 1.00 97.25 90 VAL A O 1
ATOM 684 N N . ASN A 1 91 ? 16.971 -8.546 1.024 1.00 97.75 91 ASN A N 1
ATOM 685 C CA . ASN A 1 91 ? 17.423 -7.164 0.899 1.00 97.75 91 ASN A CA 1
ATOM 686 C C . ASN A 1 91 ? 18.626 -7.043 -0.048 1.00 97.75 91 ASN A C 1
ATOM 688 O O . ASN A 1 91 ? 19.520 -7.890 -0.058 1.00 97.75 91 ASN A O 1
ATOM 692 N N . LEU A 1 92 ? 18.671 -5.955 -0.821 1.00 96.38 92 LEU A N 1
ATOM 693 C CA . LEU A 1 92 ? 19.739 -5.681 -1.787 1.00 96.38 92 LEU A CA 1
ATOM 694 C C . LEU A 1 92 ? 21.132 -5.643 -1.156 1.00 96.38 92 LEU A C 1
ATOM 696 O O . LEU A 1 92 ? 22.098 -6.164 -1.721 1.00 96.38 92 LEU A O 1
ATOM 700 N N . HIS A 1 93 ? 21.245 -4.976 -0.013 1.00 96.00 93 HIS A N 1
ATOM 701 C CA . HIS A 1 93 ? 22.508 -4.769 0.675 1.00 96.00 93 HIS A CA 1
ATOM 702 C C . HIS A 1 93 ? 22.973 -6.051 1.363 1.00 96.00 93 HIS A C 1
ATOM 704 O O . HIS A 1 93 ? 24.159 -6.372 1.273 1.00 96.00 93 HIS A O 1
ATOM 710 N N . ASP A 1 94 ? 22.056 -6.831 1.939 1.00 93.69 94 ASP A N 1
ATOM 711 C CA . ASP A 1 94 ? 22.370 -8.168 2.454 1.00 93.69 94 ASP A CA 1
ATOM 712 C C . ASP A 1 94 ? 22.866 -9.082 1.331 1.00 93.69 94 ASP A C 1
ATOM 714 O O . ASP A 1 94 ? 23.956 -9.648 1.448 1.00 93.69 94 ASP A O 1
ATOM 718 N N . TYR A 1 95 ? 22.146 -9.122 0.203 1.00 93.56 95 TYR A N 1
ATOM 719 C CA . TYR A 1 95 ? 22.498 -9.926 -0.967 1.00 93.56 95 TYR A CA 1
ATOM 720 C C . TYR A 1 95 ? 23.919 -9.628 -1.459 1.00 93.56 95 TYR A C 1
ATOM 722 O O . TYR A 1 95 ? 24.760 -10.521 -1.464 1.00 93.56 95 TYR A O 1
ATOM 730 N N . TYR A 1 96 ? 24.241 -8.379 -1.818 1.00 92.19 96 TYR A N 1
ATOM 731 C CA . TYR A 1 96 ? 25.574 -8.053 -2.355 1.00 92.19 96 TYR A CA 1
ATOM 732 C C . TYR A 1 96 ? 26.691 -8.051 -1.301 1.00 92.19 96 TYR A C 1
ATOM 734 O O . TYR A 1 96 ? 27.878 -8.132 -1.651 1.00 92.19 96 TYR A O 1
ATOM 742 N N . SER A 1 97 ? 26.344 -7.974 -0.012 1.00 90.25 97 SER A N 1
ATOM 743 C CA . SER A 1 97 ? 27.328 -8.137 1.059 1.00 90.25 97 SER A CA 1
ATOM 744 C C . SER A 1 97 ? 27.790 -9.589 1.221 1.00 90.25 97 SER A C 1
ATOM 746 O O . SER A 1 97 ? 28.915 -9.817 1.663 1.00 90.25 97 SER A O 1
ATOM 748 N N . GLN A 1 98 ? 26.972 -10.559 0.808 1.00 86.88 98 GLN A N 1
ATOM 749 C CA . GLN A 1 98 ? 27.251 -11.989 0.948 1.00 86.88 98 GLN A CA 1
ATOM 750 C C . GLN A 1 98 ? 27.632 -12.631 -0.391 1.00 86.88 98 GLN A C 1
ATOM 752 O O . GLN A 1 98 ? 28.663 -13.301 -0.490 1.00 86.88 98 GLN A O 1
ATOM 757 N N . ILE A 1 99 ? 26.840 -12.368 -1.429 1.00 80.75 99 ILE A N 1
ATOM 758 C CA . ILE A 1 99 ? 26.948 -12.968 -2.757 1.00 80.75 99 ILE A CA 1
ATOM 759 C C . ILE A 1 99 ? 27.783 -12.066 -3.670 1.00 80.75 99 ILE A C 1
ATOM 761 O O . ILE A 1 99 ? 27.612 -10.845 -3.740 1.00 80.75 99 ILE A O 1
ATOM 765 N N . LEU A 1 100 ? 28.733 -12.683 -4.369 1.00 71.44 100 LEU A N 1
ATOM 766 C CA . LEU A 1 100 ? 29.597 -12.007 -5.328 1.00 71.44 100 LEU A CA 1
ATOM 767 C C . LEU A 1 100 ? 28.916 -11.957 -6.700 1.00 71.44 100 LEU A C 1
ATOM 769 O O . LEU A 1 100 ? 28.429 -12.985 -7.156 1.00 71.44 100 LEU A O 1
ATOM 773 N N . PRO A 1 101 ? 28.936 -10.819 -7.416 1.00 65.69 101 PRO A N 1
ATOM 774 C CA . PRO A 1 101 ? 28.425 -10.787 -8.782 1.00 65.69 101 PRO A CA 1
ATOM 775 C C . PRO A 1 101 ? 29.285 -11.692 -9.684 1.00 65.69 101 PRO A C 1
ATOM 777 O O . PRO A 1 101 ? 30.487 -11.444 -9.869 1.00 65.69 101 PRO A O 1
ATOM 780 N N . GLU A 1 102 ? 28.690 -12.754 -10.231 1.00 56.25 102 GLU A N 1
ATOM 781 C CA . GLU A 1 102 ? 29.392 -13.770 -11.034 1.00 56.25 102 GLU A CA 1
ATOM 782 C C . GLU A 1 102 ? 29.715 -13.297 -12.458 1.00 56.25 102 GLU A C 1
ATOM 784 O O . GLU A 1 102 ? 30.737 -13.694 -13.026 1.00 56.25 102 GLU A O 1
ATOM 789 N N . HIS A 1 103 ? 28.947 -12.343 -12.992 1.00 56.53 103 HIS A N 1
ATOM 790 C CA . HIS A 1 103 ? 29.131 -11.824 -14.347 1.00 56.53 103 HIS A CA 1
ATOM 791 C C . HIS A 1 103 ? 29.281 -10.297 -14.359 1.00 56.53 103 HIS A C 1
ATOM 793 O O . HIS A 1 103 ? 28.521 -9.604 -13.677 1.00 56.53 103 HIS A O 1
ATOM 799 N N . PRO A 1 104 ? 30.246 -9.744 -15.118 1.00 54.41 104 PRO A N 1
ATOM 800 C CA . PRO A 1 104 ? 30.278 -8.312 -15.359 1.00 54.41 104 PRO A CA 1
ATOM 801 C C . PRO A 1 104 ? 29.015 -7.909 -16.127 1.00 54.41 104 PRO A C 1
ATOM 803 O O . PRO A 1 104 ? 28.684 -8.526 -17.138 1.00 54.41 104 PRO A O 1
ATOM 806 N N . ALA A 1 105 ? 28.308 -6.875 -15.663 1.00 55.53 105 ALA A N 1
ATOM 807 C CA . ALA A 1 105 ? 27.089 -6.399 -16.332 1.00 55.53 105 ALA A CA 1
ATOM 808 C C . ALA A 1 105 ? 27.375 -5.859 -17.753 1.00 55.53 105 ALA A C 1
ATOM 810 O O . ALA A 1 105 ? 26.467 -5.778 -18.578 1.00 55.53 105 ALA A O 1
ATOM 811 N N . SER A 1 106 ? 28.639 -5.522 -18.036 1.00 53.03 106 SER A N 1
ATOM 812 C CA . SER A 1 106 ? 29.233 -5.304 -19.359 1.00 53.03 106 SER A CA 1
ATOM 813 C C . SER A 1 106 ? 30.746 -5.063 -19.209 1.00 53.03 106 SER A C 1
ATOM 815 O O . SER A 1 106 ? 31.235 -4.826 -18.102 1.00 53.03 106 SER A O 1
ATOM 817 N N . ALA A 1 107 ? 31.509 -5.120 -20.307 1.00 55.59 107 ALA A N 1
ATOM 818 C CA . ALA A 1 107 ? 32.873 -4.590 -20.333 1.00 55.59 107 ALA A CA 1
ATOM 819 C C . ALA A 1 107 ? 32.793 -3.059 -20.219 1.00 55.59 107 ALA A C 1
ATOM 821 O O . ALA A 1 107 ? 32.467 -2.374 -21.186 1.00 55.59 107 ALA A O 1
ATOM 822 N N . ILE A 1 108 ? 33.005 -2.534 -19.015 1.00 61.09 108 ILE A N 1
ATOM 823 C CA . ILE A 1 108 ? 33.001 -1.097 -18.727 1.00 61.09 108 ILE A CA 1
ATOM 824 C C . ILE A 1 108 ? 34.422 -0.712 -18.326 1.00 61.09 108 ILE A C 1
ATOM 826 O O . ILE A 1 108 ? 35.051 -1.436 -17.558 1.00 61.09 108 ILE A O 1
ATOM 830 N N . GLU A 1 109 ? 34.908 0.434 -18.800 1.00 77.75 109 GLU A N 1
ATOM 831 C CA . GLU A 1 109 ? 35.986 1.160 -18.126 1.00 77.75 109 GLU A CA 1
ATOM 832 C C . GLU A 1 109 ? 35.360 1.923 -16.947 1.00 77.75 109 GLU A C 1
ATOM 834 O O . GLU A 1 109 ? 34.673 2.925 -17.171 1.00 77.75 109 GLU A O 1
ATOM 839 N N . PRO A 1 110 ? 35.472 1.424 -15.701 1.00 82.38 110 PRO A N 1
ATOM 840 C CA . PRO A 1 110 ? 34.738 1.993 -14.578 1.00 82.38 110 PRO A CA 1
ATOM 841 C C . PRO A 1 110 ? 35.211 3.418 -14.290 1.00 82.38 110 PRO A C 1
ATOM 843 O O . PRO A 1 110 ? 36.410 3.703 -14.285 1.00 82.38 110 PRO A O 1
ATOM 846 N N . THR A 1 111 ? 34.268 4.308 -13.987 1.00 87.56 111 THR A N 1
ATOM 847 C CA . THR A 1 111 ? 34.566 5.694 -13.621 1.00 87.56 111 THR A CA 1
ATOM 848 C C . THR A 1 111 ? 35.472 5.723 -12.385 1.00 87.56 111 THR A C 1
ATOM 850 O O . THR A 1 111 ? 35.145 5.115 -11.362 1.00 87.56 111 THR A O 1
ATOM 853 N N . ASP A 1 112 ? 36.585 6.466 -12.415 1.00 87.75 112 ASP A N 1
ATOM 854 C CA . ASP A 1 112 ? 37.393 6.637 -11.203 1.00 87.75 112 ASP A CA 1
ATOM 855 C C . ASP A 1 112 ? 36.677 7.554 -10.202 1.00 87.75 112 ASP A C 1
ATOM 857 O O . ASP A 1 112 ? 36.590 8.774 -10.358 1.00 87.75 112 ASP A O 1
ATOM 861 N N . THR A 1 113 ? 36.147 6.947 -9.142 1.00 88.25 113 THR A N 1
ATOM 862 C CA . THR A 1 113 ? 35.402 7.642 -8.085 1.00 88.25 113 THR A CA 1
ATOM 863 C C . THR A 1 113 ? 36.307 8.259 -7.014 1.00 88.25 113 THR A C 1
ATOM 865 O O . THR A 1 113 ? 35.806 8.849 -6.056 1.00 88.25 113 THR A O 1
ATOM 868 N N . ARG A 1 114 ? 37.636 8.151 -7.150 1.00 86.50 114 ARG A N 1
ATOM 869 C CA . ARG A 1 114 ? 38.635 8.635 -6.174 1.00 86.50 114 ARG A CA 1
ATOM 870 C C . ARG A 1 114 ? 39.325 9.934 -6.591 1.00 86.50 114 ARG A C 1
ATOM 872 O O . ARG A 1 114 ? 40.260 10.365 -5.932 1.00 86.50 114 ARG A O 1
ATOM 879 N N . THR A 1 115 ? 38.846 10.568 -7.654 1.00 85.69 115 THR A N 1
ATOM 880 C CA . THR A 1 115 ? 39.412 11.785 -8.262 1.00 85.69 115 THR A CA 1
ATOM 881 C C . THR A 1 115 ? 39.394 13.032 -7.370 1.00 85.69 115 THR A C 1
ATOM 883 O O . THR A 1 115 ? 39.946 14.055 -7.755 1.00 85.69 115 THR A O 1
ATOM 886 N N . HIS A 1 116 ? 38.769 12.967 -6.192 1.00 87.62 116 HIS A N 1
ATOM 887 C CA . HIS A 1 116 ? 38.592 14.095 -5.279 1.00 87.62 116 HIS A CA 1
ATOM 888 C C . HIS A 1 116 ? 39.160 13.775 -3.893 1.00 87.62 116 HIS A C 1
ATOM 890 O O . HIS A 1 116 ? 39.219 12.614 -3.480 1.00 87.62 116 HIS A O 1
ATOM 896 N N . ASN A 1 117 ? 39.519 14.820 -3.142 1.00 90.62 117 ASN A N 1
ATOM 897 C CA . ASN A 1 117 ? 39.936 14.690 -1.749 1.00 90.62 117 ASN A CA 1
ATOM 898 C C . ASN A 1 117 ? 38.717 14.448 -0.840 1.00 90.62 117 ASN A C 1
ATOM 900 O O . ASN A 1 117 ? 38.100 15.381 -0.323 1.00 90.62 117 ASN A O 1
ATOM 904 N N . TRP A 1 118 ? 38.334 13.181 -0.702 1.00 93.06 118 TRP A N 1
ATOM 905 C CA . TRP A 1 118 ? 37.175 12.748 0.072 1.00 93.06 118 TRP A CA 1
ATOM 906 C C . TRP A 1 118 ? 37.439 12.791 1.579 1.00 93.06 118 TRP A C 1
ATOM 908 O O . TRP A 1 118 ? 38.272 12.051 2.100 1.00 93.06 118 TRP A O 1
ATOM 918 N N . ILE A 1 119 ? 36.656 13.593 2.295 1.00 93.88 119 ILE A N 1
ATOM 919 C CA . ILE A 1 119 ? 36.725 13.739 3.750 1.00 93.88 119 ILE A CA 1
ATOM 920 C C . ILE A 1 119 ? 35.604 12.899 4.383 1.00 93.88 119 ILE A C 1
ATOM 922 O O . ILE A 1 119 ? 34.440 13.097 4.023 1.00 93.88 119 ILE A O 1
ATOM 926 N N . PRO A 1 120 ? 35.905 11.970 5.312 1.00 95.19 120 PRO A N 1
ATOM 927 C CA . PRO A 1 120 ? 34.886 11.215 6.038 1.00 95.19 120 PRO A CA 1
ATOM 928 C C . PRO A 1 120 ? 33.930 12.120 6.821 1.00 95.19 120 PRO A C 1
ATOM 930 O O . PRO A 1 120 ? 34.365 13.056 7.486 1.00 95.19 120 PRO A O 1
ATOM 933 N N . THR A 1 121 ? 32.637 11.806 6.788 1.00 95.19 121 THR A N 1
ATOM 934 C CA . THR A 1 121 ? 31.581 12.578 7.474 1.00 95.19 121 THR A CA 1
ATOM 935 C C . THR A 1 121 ? 30.735 11.747 8.431 1.00 95.19 121 THR A C 1
ATOM 937 O O . THR A 1 121 ? 30.117 12.302 9.333 1.00 95.19 121 THR A O 1
ATOM 940 N 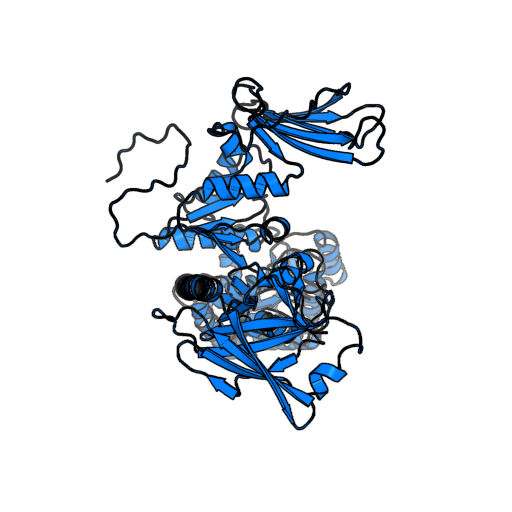N . GLY A 1 122 ? 30.731 10.423 8.279 1.00 95.81 122 GLY A N 1
ATOM 941 C CA . GLY A 1 122 ? 30.022 9.522 9.176 1.00 95.81 122 GLY A CA 1
ATOM 942 C C . GLY A 1 122 ? 30.243 8.063 8.807 1.00 95.81 122 GLY A C 1
ATOM 943 O O . GLY A 1 122 ? 30.664 7.746 7.694 1.00 95.81 122 GLY A O 1
ATOM 944 N N . GLU A 1 123 ? 29.957 7.169 9.744 1.00 97.19 123 GLU A N 1
ATOM 945 C CA . GLU A 1 123 ? 29.944 5.731 9.507 1.00 97.19 123 GLU A CA 1
ATOM 946 C C . GLU A 1 123 ? 28.792 5.067 10.255 1.00 97.19 123 GLU A C 1
ATOM 948 O O . GLU A 1 123 ? 28.362 5.539 11.307 1.00 97.19 123 GLU A O 1
ATOM 953 N N . VAL A 1 124 ? 28.304 3.959 9.703 1.00 97.62 124 VAL A N 1
ATOM 954 C CA . VAL A 1 124 ? 27.338 3.074 10.352 1.00 97.62 124 VAL A CA 1
ATOM 955 C C . VAL A 1 124 ? 27.947 1.687 10.444 1.00 97.62 124 VAL A C 1
ATOM 957 O O . VAL A 1 124 ? 28.527 1.179 9.481 1.00 97.62 124 VAL A O 1
ATOM 960 N N . ARG A 1 125 ? 27.812 1.075 11.619 1.00 96.94 125 ARG A N 1
ATOM 961 C CA . ARG A 1 125 ? 28.272 -0.283 11.914 1.00 96.94 125 ARG A CA 1
ATOM 962 C C . ARG A 1 125 ? 27.082 -1.199 12.120 1.00 96.94 125 ARG A C 1
ATOM 964 O O . ARG A 1 125 ? 26.048 -0.759 12.620 1.00 96.94 125 ARG A O 1
ATOM 971 N N . ARG A 1 126 ? 27.245 -2.469 11.761 1.00 94.00 126 ARG A N 1
ATOM 972 C CA . ARG A 1 126 ? 26.234 -3.491 12.026 1.00 94.00 126 ARG A CA 1
ATOM 973 C C . ARG A 1 126 ? 26.043 -3.644 13.541 1.00 94.00 126 ARG A C 1
ATOM 975 O O . ARG A 1 126 ? 27.041 -3.717 14.267 1.00 94.00 126 ARG A O 1
ATOM 982 N N . PRO A 1 127 ? 24.800 -3.704 14.038 1.00 92.19 127 PRO A N 1
ATOM 983 C CA . PRO A 1 127 ? 24.523 -3.900 15.458 1.00 92.19 127 PRO A CA 1
ATOM 984 C C . PRO A 1 127 ? 25.147 -5.177 16.033 1.00 92.19 127 PRO A C 1
ATOM 986 O O . PRO A 1 127 ? 25.702 -5.113 17.134 1.00 92.19 127 PRO A O 1
ATOM 989 N N . ASN A 1 128 ? 25.118 -6.273 15.267 1.00 88.00 128 ASN A N 1
ATOM 990 C CA . ASN A 1 128 ? 25.440 -7.623 15.741 1.00 88.00 128 ASN A CA 1
ATOM 991 C C . ASN A 1 128 ? 26.945 -7.866 15.937 1.00 88.00 128 ASN A C 1
ATOM 993 O O . ASN A 1 128 ? 27.361 -8.285 17.012 1.00 88.00 128 ASN A O 1
ATOM 997 N N . ASP A 1 129 ? 27.774 -7.561 14.936 1.00 91.69 129 ASP A N 1
ATOM 998 C CA . ASP A 1 129 ? 29.216 -7.876 14.941 1.00 91.69 129 ASP A CA 1
ATOM 999 C C . ASP A 1 129 ? 30.125 -6.631 14.985 1.00 91.69 129 ASP A C 1
ATOM 1001 O O . ASP A 1 129 ? 31.351 -6.742 14.981 1.00 91.69 129 ASP A O 1
ATOM 1005 N N . LYS A 1 130 ? 29.533 -5.427 15.012 1.00 94.94 130 LYS A N 1
ATOM 1006 C CA . LYS A 1 130 ? 30.221 -4.121 14.962 1.00 94.94 130 LYS A CA 1
ATOM 1007 C C . LYS A 1 130 ? 31.091 -3.902 13.717 1.00 94.94 130 LYS A C 1
ATOM 1009 O O . LYS A 1 130 ? 31.838 -2.912 13.660 1.00 94.94 130 LYS A O 1
ATOM 1014 N N . SER A 1 131 ? 30.977 -4.760 12.704 1.00 95.31 131 SER A N 1
ATOM 1015 C CA . SER A 1 131 ? 31.634 -4.573 11.415 1.00 95.31 131 SER A CA 1
ATOM 1016 C C . SER A 1 131 ? 31.108 -3.310 10.729 1.00 95.31 131 SER A C 1
ATOM 1018 O O . SER A 1 131 ? 29.967 -2.881 10.933 1.00 95.31 131 SER A O 1
ATOM 1020 N N . LEU A 1 132 ? 31.956 -2.669 9.925 1.00 96.75 132 LEU A N 1
ATOM 1021 C CA . LEU A 1 132 ? 31.577 -1.473 9.177 1.00 96.75 132 LEU A CA 1
ATOM 1022 C C . LEU A 1 132 ? 30.522 -1.848 8.124 1.00 96.75 132 LEU A C 1
ATOM 1024 O O . LEU A 1 132 ? 30.740 -2.769 7.339 1.00 96.75 132 LEU A O 1
ATOM 1028 N N . PHE A 1 133 ? 29.381 -1.156 8.108 1.00 97.12 133 PHE A N 1
ATOM 1029 C CA . PHE A 1 133 ? 28.331 -1.361 7.107 1.00 97.12 133 PHE A CA 1
ATOM 1030 C C . PHE A 1 133 ? 28.475 -0.363 5.962 1.00 97.12 133 PHE A C 1
ATOM 1032 O O . PHE A 1 133 ? 28.635 -0.771 4.811 1.00 97.12 133 PHE A O 1
ATOM 1039 N N . TYR A 1 134 ? 28.500 0.934 6.274 1.00 98.06 134 TYR A N 1
ATOM 1040 C CA . TYR A 1 134 ? 28.859 1.961 5.301 1.00 98.06 134 TYR A CA 1
ATOM 1041 C C . TYR A 1 134 ? 29.624 3.126 5.925 1.00 98.06 134 TYR A C 1
ATOM 1043 O O . TYR A 1 134 ? 29.554 3.371 7.131 1.00 98.06 134 TYR A O 1
ATOM 1051 N N . LYS A 1 135 ? 30.323 3.874 5.071 1.00 98.00 135 LYS A N 1
ATOM 1052 C CA . LYS A 1 135 ? 31.025 5.112 5.412 1.00 98.00 135 LYS A CA 1
ATOM 1053 C C . LYS A 1 135 ? 30.720 6.206 4.396 1.00 98.00 135 LYS A C 1
ATOM 1055 O O . LYS A 1 135 ? 30.780 5.966 3.190 1.00 98.00 135 LYS A O 1
ATOM 1060 N N . ASP A 1 136 ? 30.400 7.390 4.902 1.00 97.50 136 ASP A N 1
ATOM 1061 C CA . ASP A 1 136 ? 30.055 8.578 4.130 1.00 97.50 136 ASP A CA 1
ATOM 1062 C C . ASP A 1 136 ? 31.230 9.541 4.018 1.00 97.50 136 ASP A C 1
ATOM 1064 O O . ASP A 1 136 ? 31.973 9.772 4.975 1.00 97.50 136 ASP A O 1
ATOM 1068 N N . TYR A 1 137 ? 31.345 10.163 2.851 1.00 96.38 137 TYR A N 1
ATOM 1069 C CA . TYR A 1 137 ? 32.380 11.120 2.504 1.00 96.38 137 TYR A CA 1
ATOM 1070 C C . TYR A 1 137 ? 31.791 12.321 1.753 1.00 96.38 137 TYR A C 1
ATOM 1072 O O . TYR A 1 137 ? 30.845 12.183 0.971 1.00 96.38 137 TYR A O 1
ATOM 1080 N N . SER A 1 138 ? 32.403 13.488 1.940 1.00 93.56 138 SER A N 1
ATOM 1081 C CA . SER A 1 138 ? 32.116 14.720 1.193 1.00 93.56 138 SER A CA 1
ATOM 1082 C C . SER A 1 138 ? 33.405 15.440 0.804 1.00 93.56 138 SER A C 1
ATOM 1084 O O . SER A 1 138 ? 34.475 15.108 1.309 1.00 93.56 138 SER A O 1
ATOM 1086 N N . VAL A 1 139 ? 33.304 16.466 -0.037 1.00 91.38 139 VAL A N 1
ATOM 1087 C CA . VAL A 1 139 ? 34.418 17.377 -0.341 1.00 91.38 139 VAL A CA 1
ATOM 1088 C C . VAL A 1 139 ? 34.185 18.713 0.371 1.00 91.38 139 VAL A C 1
ATOM 1090 O O . VAL A 1 139 ? 33.054 19.196 0.425 1.00 91.38 139 VAL A O 1
ATOM 1093 N N . SER A 1 140 ? 35.237 19.315 0.936 1.00 83.56 140 SER A N 1
ATOM 1094 C CA . SER A 1 140 ? 35.153 20.599 1.656 1.00 83.56 140 SER A CA 1
ATOM 1095 C C . SER A 1 140 ? 34.658 21.744 0.771 1.00 83.56 140 SER A C 1
ATOM 1097 O O . SER A 1 140 ? 33.868 22.573 1.215 1.00 83.56 140 SER A O 1
ATOM 1099 N N . GLU A 1 141 ? 35.113 21.765 -0.480 1.00 81.50 141 GLU A N 1
ATOM 1100 C CA . GLU A 1 141 ? 34.845 22.820 -1.463 1.00 81.50 141 GLU A CA 1
ATOM 1101 C C . GLU A 1 141 ? 33.456 22.703 -2.108 1.00 81.50 141 GLU A C 1
ATOM 1103 O O . GLU A 1 141 ? 32.890 23.706 -2.535 1.00 81.50 141 GLU A O 1
ATOM 1108 N N . ASN A 1 142 ? 32.875 21.497 -2.151 1.00 83.06 142 ASN A N 1
ATOM 1109 C CA . ASN A 1 142 ? 31.550 21.263 -2.721 1.00 83.06 142 ASN A CA 1
ATOM 1110 C C . ASN A 1 142 ? 30.799 20.146 -1.976 1.00 83.06 142 ASN A C 1
ATOM 1112 O O . ASN A 1 142 ? 31.043 18.957 -2.182 1.00 83.06 142 ASN A O 1
ATOM 1116 N N . LYS A 1 143 ? 29.819 20.540 -1.153 1.00 82.50 143 LYS A N 1
ATOM 1117 C CA . LYS A 1 143 ? 28.983 19.621 -0.357 1.00 82.50 143 LYS A CA 1
ATOM 1118 C C . LYS A 1 143 ? 27.968 18.815 -1.181 1.00 82.50 143 LYS A C 1
ATOM 1120 O O . LYS A 1 143 ? 27.341 17.898 -0.643 1.00 82.50 143 LYS A O 1
ATOM 1125 N N . GLU A 1 144 ? 27.770 19.151 -2.454 1.00 87.94 144 GLU A N 1
ATOM 1126 C CA . GLU A 1 144 ? 26.929 18.367 -3.364 1.00 87.94 144 GLU A CA 1
ATOM 1127 C C . GLU A 1 144 ? 27.647 17.105 -3.861 1.00 87.94 144 GLU A C 1
ATOM 1129 O O . GLU A 1 144 ? 26.990 16.112 -4.190 1.00 87.94 144 GLU A O 1
ATOM 1134 N N . LEU A 1 145 ? 28.986 17.105 -3.841 1.00 92.19 145 LEU A N 1
ATOM 1135 C CA . LEU A 1 145 ? 29.794 15.915 -4.080 1.00 92.19 145 LEU A CA 1
ATOM 1136 C C . LEU A 1 145 ? 29.745 15.020 -2.846 1.00 92.19 145 LEU A C 1
ATOM 1138 O O . LEU A 1 145 ? 30.180 15.388 -1.751 1.00 92.19 145 LEU A O 1
ATOM 1142 N N . LYS A 1 146 ? 29.199 13.824 -3.037 1.00 95.06 146 LYS A N 1
ATOM 1143 C CA . LYS A 1 146 ? 28.981 12.843 -1.977 1.00 95.06 146 LYS A CA 1
ATOM 1144 C C . LYS A 1 146 ? 29.470 11.494 -2.438 1.00 95.06 146 LYS A C 1
ATOM 1146 O O . LYS A 1 146 ? 29.272 11.127 -3.592 1.00 95.06 146 LYS A O 1
ATOM 1151 N N . ARG A 1 147 ? 30.051 10.739 -1.520 1.00 96.25 147 ARG A N 1
ATOM 1152 C CA . ARG A 1 147 ? 30.483 9.371 -1.764 1.00 96.25 147 ARG A CA 1
ATOM 1153 C C . ARG A 1 147 ? 30.138 8.529 -0.554 1.00 96.25 147 ARG A C 1
ATOM 1155 O O . ARG A 1 147 ? 30.469 8.898 0.565 1.00 96.25 147 ARG A O 1
ATOM 1162 N N . ARG A 1 148 ? 29.500 7.393 -0.787 1.00 97.75 148 ARG A N 1
ATOM 1163 C CA . ARG A 1 148 ? 29.225 6.374 0.216 1.00 97.75 148 ARG A CA 1
ATOM 1164 C C . ARG A 1 148 ? 29.873 5.073 -0.210 1.00 97.75 148 ARG A C 1
ATOM 1166 O O . ARG A 1 148 ? 29.708 4.627 -1.343 1.00 97.75 148 ARG A O 1
ATOM 1173 N N . GLU A 1 149 ? 30.603 4.468 0.707 1.00 97.56 149 GLU A N 1
ATOM 1174 C CA . GLU A 1 149 ? 31.186 3.143 0.553 1.00 97.56 149 GLU A CA 1
ATOM 1175 C C . GLU A 1 149 ? 30.430 2.153 1.427 1.00 97.56 149 GLU A C 1
ATOM 1177 O O . GLU A 1 149 ? 30.252 2.415 2.612 1.00 97.56 149 GLU A O 1
ATOM 1182 N N . TYR A 1 150 ? 30.028 1.018 0.864 1.00 97.19 150 TYR A N 1
ATOM 1183 C CA . TYR A 1 150 ? 29.397 -0.080 1.582 1.00 97.19 150 TYR A CA 1
ATOM 1184 C C . TYR A 1 150 ? 30.327 -1.293 1.659 1.00 97.19 150 TYR A C 1
ATOM 1186 O O . TYR A 1 150 ? 30.968 -1.674 0.672 1.00 97.19 150 TYR A O 1
ATOM 1194 N N . PHE A 1 151 ? 30.359 -1.926 2.828 1.00 95.75 151 PHE A N 1
ATOM 1195 C CA . PHE A 1 151 ? 31.344 -2.940 3.189 1.00 95.75 151 PHE A CA 1
ATOM 1196 C C . PHE A 1 151 ? 30.685 -4.256 3.590 1.00 95.75 151 PHE A C 1
ATOM 1198 O O . PHE A 1 151 ? 29.607 -4.273 4.181 1.00 95.75 151 PHE A O 1
ATOM 1205 N N . ARG A 1 152 ? 31.349 -5.369 3.286 1.00 94.06 152 ARG A N 1
ATOM 1206 C CA . ARG A 1 152 ? 31.051 -6.700 3.827 1.00 94.06 152 ARG A CA 1
ATOM 1207 C C . ARG A 1 152 ? 31.547 -6.800 5.272 1.00 94.06 152 ARG A C 1
ATOM 1209 O O . ARG A 1 152 ? 32.330 -5.959 5.712 1.00 94.06 152 ARG A O 1
ATOM 1216 N N . ALA A 1 153 ? 31.132 -7.842 5.991 1.00 92.00 153 ALA A N 1
ATOM 1217 C CA . ALA A 1 153 ? 31.594 -8.086 7.361 1.00 92.00 153 ALA A CA 1
ATOM 1218 C C . ALA A 1 153 ? 33.128 -8.247 7.452 1.00 92.00 153 ALA A C 1
ATOM 1220 O O . ALA A 1 153 ? 33.738 -7.797 8.417 1.00 92.00 153 ALA A O 1
ATOM 1221 N N . ASP A 1 154 ? 33.764 -8.785 6.401 1.00 92.19 154 ASP A N 1
ATOM 1222 C CA . ASP A 1 154 ? 35.227 -8.913 6.280 1.00 92.19 154 ASP A CA 1
ATOM 1223 C C . ASP A 1 154 ? 35.962 -7.593 5.950 1.00 92.19 154 ASP A C 1
ATOM 1225 O O . ASP A 1 154 ? 37.180 -7.579 5.781 1.00 92.19 154 ASP A O 1
ATOM 1229 N N . GLY A 1 155 ? 35.239 -6.471 5.840 1.00 92.31 155 GLY A N 1
ATOM 1230 C CA . GLY A 1 155 ? 35.794 -5.151 5.533 1.00 92.31 155 GLY A CA 1
ATOM 1231 C C . GLY A 1 155 ? 36.054 -4.888 4.045 1.00 92.31 155 GLY A C 1
ATOM 1232 O O . GLY A 1 155 ? 36.513 -3.800 3.687 1.00 92.31 155 GLY A O 1
ATOM 1233 N N . THR A 1 156 ? 35.750 -5.829 3.147 1.00 92.62 156 THR A N 1
ATOM 1234 C CA . THR A 1 156 ? 35.859 -5.597 1.698 1.00 92.62 156 THR A CA 1
ATOM 1235 C C . THR A 1 156 ? 34.678 -4.783 1.161 1.00 92.62 156 THR A C 1
ATOM 1237 O O . THR A 1 156 ? 33.552 -4.897 1.639 1.00 92.62 156 THR A O 1
ATOM 1240 N N . LEU A 1 157 ? 34.907 -3.960 0.132 1.00 93.31 157 LEU A N 1
ATOM 1241 C CA . LEU A 1 157 ? 33.854 -3.158 -0.507 1.00 93.31 157 LEU A CA 1
ATOM 1242 C C . LEU A 1 157 ? 32.947 -4.027 -1.379 1.00 93.31 157 LEU A C 1
ATOM 1244 O O . LEU A 1 157 ? 33.450 -4.849 -2.150 1.00 93.31 157 LEU A O 1
ATOM 1248 N N . TYR A 1 158 ? 31.633 -3.805 -1.320 1.00 94.38 158 TYR A N 1
ATOM 1249 C CA . TYR A 1 158 ? 30.686 -4.405 -2.270 1.00 94.38 158 TYR A CA 1
ATOM 1250 C C . TYR A 1 158 ? 29.939 -3.380 -3.125 1.00 94.38 158 TYR A C 1
ATOM 1252 O O . TYR A 1 158 ? 29.555 -3.714 -4.243 1.00 94.38 158 TYR A O 1
ATOM 1260 N N . LEU A 1 159 ? 29.761 -2.146 -2.643 1.00 95.81 159 LEU A N 1
ATOM 1261 C CA . LEU A 1 159 ? 29.074 -1.082 -3.373 1.00 95.81 159 LEU A CA 1
ATOM 1262 C C . LEU A 1 159 ? 29.707 0.278 -3.057 1.00 95.81 159 LEU A C 1
ATOM 1264 O O . LEU A 1 159 ? 29.985 0.590 -1.902 1.00 95.81 159 LEU A O 1
ATOM 1268 N N . VAL A 1 160 ? 29.895 1.105 -4.080 1.00 96.38 160 VAL A N 1
ATOM 1269 C CA . VAL A 1 160 ? 30.166 2.543 -3.938 1.00 96.38 160 VAL A CA 1
ATOM 1270 C C . VAL A 1 160 ? 29.029 3.303 -4.597 1.00 96.38 160 VAL A C 1
ATOM 1272 O O . VAL A 1 160 ? 28.638 2.961 -5.705 1.00 96.38 160 VAL A O 1
ATOM 1275 N N . ASP A 1 161 ? 28.518 4.331 -3.932 1.00 97.06 161 ASP A N 1
ATOM 1276 C CA . ASP A 1 161 ? 27.507 5.255 -4.446 1.00 97.06 161 ASP A CA 1
ATOM 1277 C C . ASP A 1 161 ? 28.067 6.676 -4.394 1.00 97.06 161 ASP A C 1
ATOM 1279 O O . ASP A 1 161 ? 28.381 7.189 -3.321 1.00 97.06 161 ASP A O 1
ATOM 1283 N N . CYS A 1 162 ? 28.271 7.285 -5.556 1.00 96.19 162 CYS A N 1
ATOM 1284 C CA . CYS A 1 162 ? 29.041 8.512 -5.690 1.00 96.19 162 CYS A CA 1
ATOM 1285 C C . CYS A 1 162 ? 28.331 9.525 -6.593 1.00 96.19 162 CYS A C 1
ATOM 1287 O O . CYS A 1 162 ? 27.845 9.183 -7.669 1.00 96.19 162 CYS A O 1
ATOM 1289 N N . THR A 1 163 ? 28.308 10.787 -6.177 1.00 94.62 163 THR A N 1
ATOM 1290 C CA . THR A 1 163 ? 27.871 11.932 -6.977 1.00 94.62 163 THR A CA 1
ATOM 1291 C C . THR A 1 163 ? 29.101 12.732 -7.389 1.00 94.62 163 THR A C 1
ATOM 1293 O O . THR A 1 163 ? 29.846 13.211 -6.535 1.00 94.62 163 THR A O 1
ATOM 1296 N N . LEU A 1 164 ? 29.299 12.874 -8.699 1.00 92.31 164 LEU A N 1
ATOM 1297 C CA . LEU A 1 164 ? 30.465 13.491 -9.333 1.00 92.31 164 LEU A CA 1
ATOM 1298 C C . LEU A 1 164 ? 30.030 14.522 -10.383 1.00 92.31 164 LEU A C 1
ATOM 1300 O O . LEU A 1 164 ? 28.911 14.426 -10.891 1.00 92.31 164 LEU A O 1
ATOM 1304 N N . PRO A 1 165 ? 30.905 15.451 -10.797 1.00 89.25 165 PRO A N 1
ATOM 1305 C CA . PRO A 1 165 ? 30.690 16.237 -12.009 1.00 89.25 165 PRO A CA 1
ATOM 1306 C C . PRO A 1 165 ? 30.482 15.340 -13.243 1.00 89.25 165 PRO A C 1
ATOM 1308 O O . PRO A 1 165 ? 31.069 14.257 -13.361 1.00 89.25 165 PRO A O 1
ATOM 1311 N N . ALA A 1 166 ? 29.625 15.766 -14.175 1.00 86.06 166 ALA A N 1
ATOM 1312 C CA . ALA A 1 166 ? 29.370 15.033 -15.418 1.00 86.06 166 ALA A CA 1
ATOM 1313 C C . ALA A 1 166 ? 30.617 14.962 -16.317 1.00 86.06 166 ALA A C 1
ATOM 1315 O O . ALA A 1 166 ? 30.865 13.938 -16.951 1.00 86.06 166 ALA A O 1
ATOM 1316 N N . THR A 1 167 ? 31.405 16.034 -16.312 1.00 80.69 167 THR A N 1
ATOM 1317 C CA . THR A 1 167 ? 32.750 16.178 -16.886 1.00 80.69 167 THR A CA 1
ATOM 1318 C C . THR A 1 167 ? 33.587 17.026 -15.924 1.00 80.69 167 THR A C 1
ATOM 1320 O O . THR A 1 167 ? 33.014 17.642 -15.025 1.00 80.69 167 THR A O 1
ATOM 1323 N N . ALA A 1 168 ? 34.913 17.072 -16.100 1.00 74.06 168 ALA A N 1
ATOM 1324 C CA . ALA A 1 168 ? 35.825 17.788 -15.196 1.00 74.06 168 ALA A CA 1
ATOM 1325 C C . ALA A 1 168 ? 35.404 19.249 -14.921 1.00 74.06 168 ALA A C 1
ATOM 1327 O O . ALA A 1 168 ? 35.472 19.690 -13.780 1.00 74.06 168 ALA A O 1
ATOM 1328 N N . ASP A 1 169 ? 34.869 19.941 -15.934 1.00 73.12 169 ASP A N 1
ATOM 1329 C CA . ASP A 1 169 ? 34.501 21.364 -15.858 1.00 73.12 169 ASP A CA 1
ATOM 1330 C C . ASP A 1 169 ? 32.982 21.617 -15.764 1.00 73.12 169 ASP A C 1
ATOM 1332 O O . ASP A 1 169 ? 32.507 22.743 -15.918 1.00 73.12 169 ASP A O 1
ATOM 1336 N N . SER A 1 170 ? 32.172 20.573 -15.564 1.00 78.62 170 SER A N 1
ATOM 1337 C CA . SER A 1 170 ? 30.711 20.693 -15.582 1.00 78.62 170 SER A CA 1
ATOM 1338 C C . SER A 1 170 ? 30.132 20.972 -14.197 1.00 78.62 170 SER A C 1
ATOM 1340 O O . SER A 1 170 ? 30.309 20.186 -13.271 1.00 78.62 170 SER A O 1
ATOM 1342 N N . SER A 1 171 ? 29.283 21.999 -14.095 1.00 81.44 171 SER A N 1
ATOM 1343 C CA . SER A 1 171 ? 28.423 22.221 -12.921 1.00 81.44 171 SER A CA 1
ATOM 1344 C C . SER A 1 171 ? 27.292 21.193 -12.790 1.00 81.44 171 SER A C 1
ATOM 1346 O O . SER A 1 171 ? 26.725 21.023 -11.714 1.00 81.44 171 SER A O 1
ATOM 1348 N N . LYS A 1 172 ? 26.949 20.477 -13.871 1.00 90.06 172 LYS A N 1
ATOM 1349 C CA . LYS A 1 172 ? 25.985 19.370 -13.813 1.00 90.06 172 LYS A CA 1
ATOM 1350 C C . LYS A 1 172 ? 26.615 18.169 -13.124 1.00 90.06 172 LYS A C 1
ATOM 1352 O O . LYS A 1 172 ? 27.685 17.716 -13.533 1.00 90.06 172 LYS A O 1
ATOM 1357 N N . LEU A 1 173 ? 25.897 17.619 -12.152 1.00 91.19 173 LEU A N 1
ATOM 1358 C CA . LEU A 1 173 ? 26.283 16.418 -11.424 1.00 91.19 173 LEU A CA 1
ATOM 1359 C C . LEU A 1 173 ? 25.676 15.164 -12.059 1.00 91.19 173 LEU A C 1
ATOM 1361 O O . LEU A 1 173 ? 24.567 15.181 -12.596 1.00 91.19 173 LEU A O 1
ATOM 1365 N N . ARG A 1 174 ? 26.398 14.052 -11.951 1.00 93.19 174 ARG A N 1
ATOM 1366 C CA . ARG A 1 174 ? 25.944 12.701 -12.274 1.00 93.19 174 ARG A CA 1
ATOM 1367 C C . ARG A 1 174 ? 26.159 11.784 -11.078 1.00 93.19 174 ARG A C 1
ATOM 1369 O O . ARG A 1 174 ? 27.088 11.972 -10.297 1.00 93.19 174 ARG A O 1
ATOM 1376 N N . ARG A 1 175 ? 25.314 10.763 -10.963 1.00 94.94 175 ARG A N 1
ATOM 1377 C CA . ARG A 1 175 ? 25.451 9.708 -9.957 1.00 94.94 175 ARG A CA 1
ATOM 1378 C C . ARG A 1 175 ? 26.041 8.457 -10.597 1.00 94.94 175 ARG A C 1
ATOM 1380 O O . ARG A 1 175 ? 25.671 8.106 -11.716 1.00 94.94 175 ARG A O 1
ATOM 1387 N N . VAL A 1 176 ? 26.934 7.797 -9.880 1.00 94.44 176 VAL A N 1
ATOM 1388 C CA . VAL A 1 176 ? 27.642 6.586 -10.285 1.00 94.44 176 VAL A CA 1
ATOM 1389 C C . VAL A 1 176 ? 27.573 5.597 -9.128 1.00 94.44 176 VAL A C 1
ATOM 1391 O O . VAL A 1 176 ? 28.016 5.906 -8.025 1.00 94.44 176 VAL A O 1
ATOM 1394 N N . LEU A 1 177 ? 27.018 4.412 -9.377 1.00 95.69 177 LEU A N 1
ATOM 1395 C CA . LEU A 1 177 ? 26.991 3.311 -8.419 1.00 95.69 177 LEU A CA 1
ATOM 1396 C C . LEU A 1 177 ? 27.802 2.142 -8.965 1.00 95.69 177 LEU A C 1
ATOM 1398 O O . LEU A 1 177 ? 27.512 1.678 -10.061 1.00 95.69 177 LEU A O 1
ATOM 1402 N N . GLN A 1 178 ? 28.780 1.654 -8.211 1.00 93.75 178 GLN A N 1
ATOM 1403 C CA . GLN A 1 178 ? 29.698 0.598 -8.640 1.00 93.75 178 GLN A CA 1
ATOM 1404 C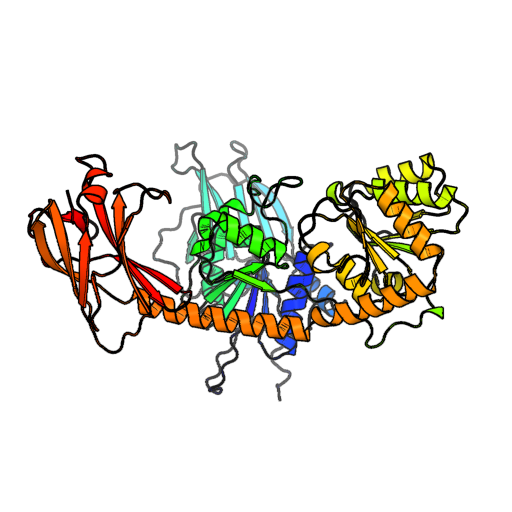 C . GLN A 1 178 ? 29.595 -0.612 -7.718 1.00 93.75 178 GLN A C 1
ATOM 1406 O O . GLN A 1 178 ? 29.785 -0.471 -6.512 1.00 93.75 178 GLN A O 1
ATOM 1411 N N . LEU A 1 179 ? 29.327 -1.792 -8.278 1.00 93.12 179 LEU A N 1
ATOM 1412 C CA . LEU A 1 179 ? 29.397 -3.062 -7.554 1.00 93.12 179 LEU A CA 1
ATOM 1413 C C . LEU A 1 179 ? 30.817 -3.621 -7.603 1.00 93.12 179 LEU A C 1
ATOM 1415 O O . LEU A 1 179 ? 31.483 -3.525 -8.633 1.00 93.12 179 LEU A O 1
ATOM 1419 N N . PHE A 1 180 ? 31.260 -4.247 -6.516 1.00 89.56 180 PHE A N 1
ATOM 1420 C CA . PHE A 1 180 ? 32.633 -4.727 -6.350 1.00 89.56 180 PHE A CA 1
ATOM 1421 C C . PHE A 1 180 ? 32.697 -6.202 -5.960 1.00 89.56 180 PHE A C 1
ATOM 1423 O O . PHE A 1 180 ? 31.938 -6.671 -5.108 1.00 89.56 180 PHE A O 1
ATOM 1430 N N . ARG A 1 181 ? 33.691 -6.920 -6.500 1.00 84.94 181 ARG A N 1
ATOM 1431 C CA . ARG A 1 181 ? 34.165 -8.198 -5.932 1.00 84.94 181 ARG A CA 1
ATOM 1432 C C . ARG A 1 181 ? 35.107 -7.959 -4.743 1.00 84.94 181 ARG A C 1
ATOM 1434 O O . ARG A 1 181 ? 35.597 -6.847 -4.550 1.00 84.94 181 ARG A O 1
ATOM 1441 N N . ARG A 1 182 ? 35.424 -9.018 -3.979 1.00 77.75 182 ARG A N 1
ATOM 1442 C CA . ARG A 1 182 ? 36.290 -8.985 -2.772 1.00 77.75 182 ARG A CA 1
ATOM 1443 C C . ARG A 1 182 ? 37.724 -8.431 -2.984 1.00 77.75 182 ARG A C 1
ATOM 1445 O O . ARG A 1 182 ? 38.431 -8.233 -2.009 1.00 77.75 182 ARG A O 1
ATOM 1452 N N . GLY A 1 183 ? 38.130 -8.075 -4.210 1.00 73.25 183 GLY A N 1
ATOM 1453 C CA . GLY A 1 183 ? 39.419 -7.439 -4.545 1.00 73.25 183 GLY A CA 1
ATOM 1454 C C . GLY A 1 183 ? 39.372 -5.950 -4.935 1.00 73.25 183 GLY A C 1
ATOM 1455 O O . GLY A 1 183 ? 40.320 -5.464 -5.541 1.00 73.25 183 GLY A O 1
ATOM 1456 N N . ARG A 1 184 ? 38.278 -5.218 -4.652 1.00 74.19 184 ARG A N 1
ATOM 1457 C CA . ARG A 1 184 ? 38.062 -3.812 -5.085 1.00 74.19 184 ARG A CA 1
ATOM 1458 C C . ARG A 1 184 ? 38.056 -3.589 -6.607 1.00 74.19 184 ARG A C 1
ATOM 1460 O O . ARG A 1 184 ? 38.171 -2.455 -7.063 1.00 74.19 184 ARG A O 1
ATOM 1467 N N . THR A 1 185 ? 37.836 -4.637 -7.391 1.00 79.94 185 THR A N 1
ATOM 1468 C CA . THR A 1 185 ? 37.575 -4.522 -8.830 1.00 79.94 185 THR A CA 1
ATOM 1469 C C . THR A 1 185 ? 36.085 -4.243 -9.060 1.00 79.94 185 THR A C 1
ATOM 1471 O O . THR A 1 185 ? 35.263 -5.060 -8.619 1.00 79.94 185 THR A O 1
ATOM 1474 N N . PRO A 1 186 ? 35.713 -3.127 -9.718 1.00 86.19 186 PRO A N 1
ATOM 1475 C CA . PRO A 1 186 ? 34.340 -2.894 -10.151 1.00 86.19 186 PRO A CA 1
ATOM 1476 C C . PRO A 1 186 ? 33.904 -3.963 -11.157 1.00 86.19 186 PRO A C 1
ATOM 1478 O O . PRO A 1 186 ? 34.660 -4.308 -12.061 1.00 86.19 186 PRO A O 1
ATOM 1481 N N . VAL A 1 187 ? 32.687 -4.481 -11.009 1.00 86.69 187 VAL A N 1
ATOM 1482 C CA . VAL A 1 187 ? 32.101 -5.491 -11.915 1.00 86.69 187 VAL A CA 1
ATOM 1483 C C . VAL A 1 187 ? 30.836 -5.009 -12.617 1.00 86.69 187 VAL A C 1
ATOM 1485 O O . VAL A 1 187 ? 30.443 -5.562 -13.640 1.00 86.69 187 VAL A O 1
ATOM 1488 N N . ALA A 1 188 ? 30.202 -3.966 -12.093 1.00 88.94 188 ALA A N 1
ATOM 1489 C CA . ALA A 1 188 ? 29.089 -3.294 -12.742 1.00 88.94 188 ALA A CA 1
ATOM 1490 C C . ALA A 1 188 ? 29.063 -1.828 -12.317 1.00 88.94 188 ALA A C 1
ATOM 1492 O O . ALA A 1 188 ? 29.407 -1.509 -11.177 1.00 88.94 188 ALA A O 1
ATOM 1493 N N . GLU A 1 189 ? 28.622 -0.956 -13.220 1.00 92.88 189 GLU A N 1
ATOM 1494 C CA . GLU A 1 189 ? 28.422 0.466 -12.961 1.00 92.88 189 GLU A CA 1
ATOM 1495 C C . GLU A 1 189 ? 27.018 0.890 -13.409 1.00 92.88 189 GLU A C 1
ATOM 1497 O O . GLU A 1 189 ? 26.553 0.534 -14.492 1.00 92.88 189 GLU A O 1
ATOM 1502 N N . PHE A 1 190 ? 26.337 1.676 -12.578 1.00 93.75 190 PHE A N 1
ATOM 1503 C CA . PHE A 1 190 ? 24.992 2.173 -12.829 1.00 93.75 190 PHE A CA 1
ATOM 1504 C C . PHE A 1 190 ? 24.951 3.690 -12.702 1.00 93.75 190 PHE A C 1
ATOM 1506 O O . PHE A 1 190 ? 25.433 4.269 -11.732 1.00 93.75 190 PHE A O 1
ATOM 1513 N N . SER A 1 191 ? 24.275 4.341 -13.646 1.00 93.62 191 SER A N 1
ATOM 1514 C CA . SER A 1 191 ? 24.101 5.799 -13.637 1.00 93.62 191 SER A CA 1
ATOM 1515 C C . SER A 1 191 ? 22.998 6.289 -12.683 1.00 93.62 191 SER A C 1
ATOM 1517 O O . SER A 1 191 ? 22.679 7.476 -12.660 1.00 93.62 191 SER A O 1
ATOM 1519 N N . SER A 1 192 ? 22.308 5.380 -11.984 1.00 94.75 192 SER A N 1
ATOM 1520 C CA . SER A 1 192 ? 21.281 5.702 -10.988 1.00 94.75 192 SER A CA 1
ATOM 1521 C C . SER A 1 192 ? 20.961 4.501 -10.098 1.00 94.75 192 SER A C 1
ATOM 1523 O O . SER A 1 192 ? 21.069 3.351 -10.529 1.00 94.75 192 SER A O 1
ATOM 1525 N N . ALA A 1 193 ? 20.496 4.765 -8.873 1.00 94.81 193 ALA A N 1
ATOM 1526 C CA . ALA A 1 193 ? 20.068 3.718 -7.944 1.00 94.81 193 ALA A CA 1
ATOM 1527 C C . ALA A 1 193 ? 18.913 2.877 -8.520 1.00 94.81 193 ALA A C 1
ATOM 1529 O O . ALA A 1 193 ? 18.944 1.657 -8.456 1.00 94.81 193 ALA A O 1
ATOM 1530 N N . ALA A 1 194 ? 17.964 3.513 -9.213 1.00 95.00 194 ALA A N 1
ATOM 1531 C CA . ALA A 1 194 ? 16.876 2.830 -9.915 1.00 95.00 194 ALA A CA 1
ATOM 1532 C C . ALA A 1 194 ? 17.355 1.790 -10.949 1.00 95.00 194 ALA A C 1
ATOM 1534 O O . ALA A 1 194 ? 16.666 0.802 -11.188 1.00 95.00 194 ALA A O 1
ATOM 1535 N N . LYS A 1 195 ? 18.506 1.998 -11.607 1.00 95.31 195 LYS A N 1
ATOM 1536 C CA . LYS A 1 195 ? 19.084 0.992 -12.516 1.00 95.31 195 LYS A CA 1
ATOM 1537 C C . LYS A 1 195 ? 19.694 -0.179 -11.742 1.00 95.31 195 LYS A C 1
ATOM 1539 O O . LYS A 1 195 ? 19.449 -1.316 -12.127 1.00 95.31 195 LYS A O 1
ATOM 1544 N N . LEU A 1 196 ? 20.405 0.094 -10.645 1.00 95.50 196 LEU A N 1
ATOM 1545 C CA . LEU A 1 196 ? 20.923 -0.943 -9.745 1.00 95.50 196 LEU A CA 1
ATOM 1546 C C . LEU A 1 196 ? 19.783 -1.804 -9.171 1.00 95.50 196 LEU A C 1
ATOM 1548 O O . LEU A 1 196 ? 19.863 -3.026 -9.214 1.00 95.50 196 LEU A O 1
ATOM 1552 N N . TYR A 1 197 ? 18.704 -1.179 -8.691 1.00 96.88 197 TYR A N 1
ATOM 1553 C CA . TYR A 1 197 ? 17.553 -1.876 -8.103 1.00 96.88 197 TYR A CA 1
ATOM 1554 C C . TYR A 1 197 ? 16.861 -2.795 -9.104 1.00 96.88 197 TYR A C 1
ATOM 1556 O O . TYR A 1 197 ? 16.593 -3.951 -8.798 1.00 96.88 197 TYR A O 1
ATOM 1564 N N . ARG A 1 198 ? 16.630 -2.303 -10.325 1.00 96.44 198 ARG A N 1
ATOM 1565 C CA . ARG A 1 198 ? 16.062 -3.095 -11.422 1.00 96.44 198 ARG A CA 1
ATOM 1566 C C . ARG A 1 198 ? 16.963 -4.247 -11.842 1.00 96.44 198 ARG A C 1
ATOM 1568 O O . ARG A 1 198 ? 16.467 -5.341 -12.068 1.00 96.44 198 ARG A O 1
ATOM 1575 N N . HIS A 1 199 ? 18.268 -4.000 -11.934 1.00 94.50 199 HIS A N 1
ATOM 1576 C CA . HIS A 1 199 ? 19.238 -5.042 -12.251 1.00 94.50 199 HIS A CA 1
ATOM 1577 C C . HIS A 1 199 ? 19.230 -6.143 -11.189 1.00 94.50 199 HIS A C 1
ATOM 1579 O O . HIS A 1 199 ? 19.094 -7.310 -11.528 1.00 94.50 199 HIS A O 1
ATOM 1585 N N . TRP A 1 200 ? 19.307 -5.771 -9.911 1.00 95.06 200 TRP A N 1
ATOM 1586 C CA . TRP A 1 200 ? 19.258 -6.731 -8.813 1.00 95.06 200 TRP A CA 1
ATOM 1587 C C . TRP A 1 200 ? 17.937 -7.506 -8.771 1.00 95.06 200 TRP A C 1
ATOM 1589 O O . TRP A 1 200 ? 17.957 -8.722 -8.621 1.00 95.06 200 TRP A O 1
ATOM 1599 N N . LEU A 1 201 ? 16.801 -6.834 -8.985 1.00 96.06 201 LEU A N 1
ATOM 1600 C CA . LEU A 1 201 ? 15.509 -7.511 -9.061 1.00 96.06 201 LEU A CA 1
ATOM 1601 C C . LEU A 1 201 ? 15.469 -8.535 -10.211 1.00 96.06 201 LEU A C 1
ATOM 1603 O O . LEU A 1 201 ? 14.977 -9.641 -10.024 1.00 96.06 201 LEU A O 1
ATOM 1607 N N . SER A 1 202 ? 16.039 -8.212 -11.378 1.00 95.06 202 SER A N 1
ATOM 1608 C CA . SER A 1 202 ? 16.191 -9.186 -12.469 1.00 95.06 202 SER A CA 1
ATOM 1609 C C . SER A 1 202 ? 17.081 -10.372 -12.080 1.00 95.06 202 SER A C 1
ATOM 1611 O O . SER A 1 202 ? 16.787 -11.493 -12.474 1.00 95.06 202 SER A O 1
ATOM 1613 N N . VAL A 1 203 ? 18.144 -10.149 -11.298 1.00 91.62 203 VAL A N 1
ATOM 1614 C CA . VAL A 1 203 ? 19.025 -11.229 -10.814 1.00 91.62 203 VAL A CA 1
ATOM 1615 C C . VAL A 1 203 ? 18.273 -12.184 -9.886 1.00 91.62 203 VAL A C 1
ATOM 1617 O O . VAL A 1 203 ? 18.403 -13.392 -10.050 1.00 91.62 203 VAL A O 1
ATOM 1620 N N . ILE A 1 204 ? 17.475 -11.673 -8.941 1.00 92.44 204 ILE A N 1
ATOM 1621 C CA . ILE A 1 204 ? 16.747 -12.538 -7.995 1.00 92.44 204 ILE A CA 1
ATOM 1622 C C . ILE A 1 204 ? 15.540 -13.242 -8.627 1.00 92.44 204 ILE A C 1
ATOM 1624 O O . ILE A 1 204 ? 15.176 -14.321 -8.175 1.00 92.44 204 ILE A O 1
ATOM 1628 N N . VAL A 1 205 ? 14.928 -12.657 -9.664 1.00 93.19 205 VAL A N 1
ATOM 1629 C CA . VAL A 1 205 ? 13.879 -13.329 -10.452 1.00 93.19 205 VAL A CA 1
ATOM 1630 C C . VAL A 1 205 ? 14.486 -14.418 -11.344 1.00 93.19 205 VAL A C 1
ATOM 1632 O O . VAL A 1 205 ? 13.908 -15.493 -11.486 1.00 93.19 205 VAL A O 1
ATOM 1635 N N . GLY A 1 206 ? 15.667 -14.171 -11.919 1.00 88.38 206 GLY A N 1
ATOM 1636 C CA . GLY A 1 206 ? 16.376 -15.152 -12.739 1.00 88.38 206 GLY A CA 1
ATOM 1637 C C . GLY A 1 206 ? 15.548 -15.597 -13.945 1.00 88.38 206 GLY A C 1
ATOM 1638 O O . GLY A 1 206 ? 14.919 -14.783 -14.608 1.00 88.38 206 GLY A O 1
ATOM 1639 N N . SER A 1 207 ? 15.532 -16.893 -14.246 1.00 80.81 207 SER A N 1
ATOM 1640 C CA . SER A 1 207 ? 14.681 -17.479 -15.294 1.00 80.81 207 SER A CA 1
ATOM 1641 C C . SER A 1 207 ? 13.344 -18.013 -14.770 1.00 80.81 207 SER A C 1
ATOM 1643 O O . SER A 1 207 ? 12.599 -18.625 -15.531 1.00 80.81 207 SER A O 1
ATOM 1645 N N . SER A 1 208 ? 13.050 -17.822 -13.484 1.00 81.62 208 SER A N 1
ATOM 1646 C CA . SER A 1 208 ? 11.873 -18.390 -12.833 1.00 81.62 208 SER A CA 1
ATOM 1647 C C . SER A 1 208 ? 10.640 -17.530 -13.078 1.00 81.62 208 SER A C 1
ATOM 1649 O O . SER A 1 208 ? 10.665 -16.316 -12.860 1.00 81.62 208 SER A O 1
ATOM 1651 N N . ASP A 1 209 ? 9.535 -18.168 -13.458 1.00 90.50 209 ASP A N 1
ATOM 1652 C CA . ASP A 1 209 ? 8.233 -17.511 -13.517 1.00 90.50 209 ASP A CA 1
ATOM 1653 C C . ASP A 1 209 ? 7.792 -17.078 -12.112 1.00 90.50 209 ASP A C 1
ATOM 1655 O O . ASP A 1 209 ? 7.443 -17.907 -11.275 1.00 90.50 209 ASP A O 1
ATOM 1659 N N . THR A 1 210 ? 7.795 -15.774 -11.861 1.00 95.25 210 THR A N 1
ATOM 1660 C CA . THR A 1 210 ? 7.650 -15.176 -10.533 1.00 95.25 210 THR A CA 1
ATOM 1661 C C . THR A 1 210 ? 6.597 -14.077 -10.563 1.00 95.25 210 THR A C 1
ATOM 1663 O O . THR A 1 210 ? 6.628 -13.202 -11.432 1.00 95.25 210 THR A O 1
ATOM 1666 N N . ASP A 1 211 ? 5.688 -14.059 -9.592 1.00 97.25 211 ASP A N 1
ATOM 1667 C CA . ASP A 1 211 ? 4.829 -12.894 -9.389 1.00 97.25 211 ASP A CA 1
ATOM 1668 C C . ASP A 1 211 ? 5.557 -11.859 -8.536 1.00 97.25 211 ASP A C 1
ATOM 1670 O O . ASP A 1 211 ? 6.073 -12.154 -7.463 1.00 97.25 211 ASP A O 1
ATOM 1674 N N . VAL A 1 212 ? 5.604 -10.622 -9.011 1.00 98.12 212 VAL A N 1
ATOM 1675 C CA . VAL A 1 212 ? 6.263 -9.500 -8.346 1.00 98.12 212 VAL A CA 1
ATOM 1676 C C . VAL A 1 212 ? 5.194 -8.481 -7.992 1.00 98.12 212 VAL A C 1
ATOM 1678 O O . VAL A 1 212 ? 4.755 -7.698 -8.837 1.00 98.12 212 VAL A O 1
ATOM 1681 N N . ILE A 1 213 ? 4.766 -8.505 -6.734 1.00 98.38 213 ILE A N 1
ATOM 1682 C CA . ILE A 1 213 ? 3.674 -7.683 -6.221 1.00 98.38 213 ILE A CA 1
ATOM 1683 C C . ILE A 1 213 ? 4.269 -6.479 -5.498 1.00 98.38 213 ILE A C 1
ATOM 1685 O O . ILE A 1 213 ? 4.893 -6.603 -4.449 1.00 98.38 213 ILE A O 1
ATOM 1689 N N . VAL A 1 214 ? 4.100 -5.294 -6.075 1.00 98.31 214 VAL A N 1
ATOM 1690 C CA . VAL A 1 214 ? 4.709 -4.050 -5.602 1.00 98.31 214 VAL A CA 1
ATOM 1691 C C . VAL A 1 214 ? 3.705 -3.253 -4.780 1.00 98.31 214 VAL A C 1
ATOM 1693 O O . VAL A 1 214 ? 2.722 -2.748 -5.315 1.00 98.31 214 VAL A O 1
ATOM 1696 N N . ASP A 1 215 ? 3.981 -3.091 -3.487 1.00 96.94 215 ASP A N 1
ATOM 1697 C CA . ASP A 1 215 ? 3.120 -2.348 -2.554 1.00 96.94 215 ASP A CA 1
ATOM 1698 C C . ASP A 1 215 ? 3.586 -0.901 -2.352 1.00 96.94 215 ASP A C 1
ATOM 1700 O O . ASP A 1 215 ? 2.797 0.040 -2.257 1.00 96.94 215 ASP A O 1
ATOM 1704 N N . SER A 1 216 ? 4.903 -0.696 -2.289 1.00 94.75 216 SER A N 1
ATOM 1705 C CA . SER A 1 216 ? 5.469 0.626 -2.034 1.00 94.75 216 SER A CA 1
ATOM 1706 C C . SER A 1 216 ? 5.434 1.496 -3.285 1.00 94.75 216 SER A C 1
ATOM 1708 O O . SER A 1 216 ? 6.106 1.207 -4.277 1.00 94.75 216 SER A O 1
ATOM 1710 N N . LYS A 1 217 ? 4.770 2.653 -3.196 1.00 92.12 217 LYS A N 1
ATOM 1711 C CA . LYS A 1 217 ? 4.814 3.702 -4.232 1.00 92.12 217 LYS A CA 1
ATOM 1712 C C . LYS A 1 217 ? 6.237 4.176 -4.568 1.00 92.12 217 LYS A C 1
ATOM 1714 O O . LYS A 1 217 ? 6.490 4.606 -5.688 1.00 92.12 217 LYS A O 1
ATOM 1719 N N . TYR A 1 218 ? 7.178 4.075 -3.623 1.00 91.81 218 TYR A N 1
ATOM 1720 C CA . TYR A 1 218 ? 8.588 4.400 -3.868 1.00 91.81 218 TYR A CA 1
ATOM 1721 C C . TYR A 1 218 ? 9.264 3.353 -4.756 1.00 91.81 218 TYR A C 1
ATOM 1723 O O . TYR A 1 218 ? 10.018 3.715 -5.655 1.00 91.81 218 TYR A O 1
ATOM 1731 N N . SER A 1 219 ? 8.963 2.071 -4.532 1.00 95.19 219 SER A N 1
ATOM 1732 C CA . SER A 1 219 ? 9.466 0.979 -5.369 1.00 95.19 219 SER A CA 1
ATOM 1733 C C . SER A 1 219 ? 8.812 1.009 -6.749 1.00 95.19 219 SER A C 1
ATOM 1735 O O . SER A 1 219 ? 9.486 0.913 -7.773 1.00 95.19 219 SER A O 1
ATOM 1737 N N . ALA A 1 220 ? 7.504 1.259 -6.796 1.00 95.31 220 ALA A N 1
ATOM 1738 C CA . ALA A 1 220 ? 6.755 1.367 -8.041 1.00 95.31 220 ALA A CA 1
ATOM 1739 C C . ALA A 1 220 ? 7.264 2.487 -8.964 1.00 95.31 220 ALA A C 1
ATOM 1741 O O . ALA A 1 220 ? 7.305 2.291 -10.178 1.00 95.31 220 ALA A O 1
ATOM 1742 N N . ALA A 1 221 ? 7.732 3.613 -8.409 1.00 90.12 221 ALA A N 1
ATOM 1743 C CA . ALA A 1 221 ? 8.277 4.727 -9.189 1.00 90.12 221 ALA A CA 1
ATOM 1744 C C . ALA A 1 221 ? 9.436 4.307 -10.113 1.00 90.12 221 ALA A C 1
ATOM 1746 O O . ALA A 1 221 ? 9.517 4.761 -11.254 1.00 90.12 221 ALA A O 1
ATOM 1747 N N . PHE A 1 222 ? 10.313 3.398 -9.668 1.00 91.75 222 PHE A N 1
ATOM 1748 C CA . PHE A 1 222 ? 11.387 2.882 -10.522 1.00 91.75 222 PHE A CA 1
ATOM 1749 C C . PHE A 1 222 ? 11.046 1.561 -11.222 1.00 91.75 222 PHE A C 1
ATOM 1751 O O . PHE A 1 222 ? 11.630 1.281 -12.271 1.00 91.75 222 PHE A O 1
ATOM 1758 N N . LEU A 1 223 ? 10.110 0.766 -10.692 1.00 95.56 223 LEU A N 1
ATOM 1759 C CA . LEU A 1 223 ? 9.692 -0.508 -11.289 1.00 95.56 223 LEU A CA 1
ATOM 1760 C C . LEU A 1 223 ? 8.677 -0.364 -12.428 1.00 95.56 223 LEU A C 1
ATOM 1762 O O . LEU A 1 223 ? 8.568 -1.280 -13.239 1.00 95.56 223 LEU A O 1
ATOM 1766 N N . GLY A 1 224 ? 8.016 0.788 -12.583 1.00 90.38 224 GLY A N 1
ATOM 1767 C CA . GLY A 1 224 ? 7.136 1.040 -13.734 1.00 90.38 224 GLY A CA 1
ATOM 1768 C C . GLY A 1 224 ? 7.830 0.755 -15.073 1.00 90.38 224 GLY A C 1
ATOM 1769 O O . GLY A 1 224 ? 7.286 0.054 -15.923 1.00 90.38 224 GLY A O 1
ATOM 1770 N N . SER A 1 225 ? 9.096 1.164 -15.201 1.00 89.38 225 SER A N 1
ATOM 1771 C CA . SER A 1 225 ? 9.929 0.952 -16.397 1.00 89.38 225 SER A CA 1
ATOM 1772 C C . SER A 1 225 ? 10.744 -0.351 -16.400 1.00 89.38 225 SER A C 1
ATOM 1774 O O . SER A 1 225 ? 11.588 -0.554 -17.274 1.00 89.38 225 SER A O 1
ATOM 1776 N N . TRP A 1 226 ? 10.581 -1.205 -15.390 1.00 95.06 226 TRP A N 1
ATOM 1777 C CA . TRP A 1 226 ? 11.234 -2.510 -15.324 1.00 95.06 226 TRP A CA 1
ATOM 1778 C C . TRP A 1 226 ? 10.364 -3.563 -15.994 1.00 95.06 226 TRP A C 1
ATOM 1780 O O . TRP A 1 226 ? 9.195 -3.684 -15.649 1.00 95.06 226 TRP A O 1
ATOM 1790 N N . ASN A 1 227 ? 10.932 -4.339 -16.911 1.00 91.75 227 ASN A N 1
ATOM 1791 C CA . ASN A 1 227 ? 10.255 -5.463 -17.544 1.00 91.75 227 ASN A CA 1
ATOM 1792 C C . ASN A 1 227 ? 11.173 -6.678 -17.483 1.00 91.75 227 ASN A C 1
ATOM 1794 O O . ASN A 1 227 ? 12.385 -6.552 -17.675 1.00 91.75 227 ASN A O 1
ATOM 1798 N N . HIS A 1 228 ? 10.584 -7.840 -17.234 1.00 93.12 228 HIS A N 1
ATOM 1799 C CA . HIS A 1 228 ? 11.298 -9.102 -17.181 1.00 93.12 228 HIS A CA 1
ATOM 1800 C C . HIS A 1 228 ? 10.386 -10.220 -17.716 1.00 93.12 228 HIS A C 1
ATOM 1802 O O . HIS A 1 228 ? 9.216 -10.271 -17.323 1.00 93.12 228 HIS A O 1
ATOM 1808 N N . PRO A 1 229 ? 10.872 -11.100 -18.615 1.00 88.94 229 PRO A N 1
ATOM 1809 C CA . PRO A 1 229 ? 10.030 -12.101 -19.276 1.00 88.94 229 PRO A CA 1
ATOM 1810 C C . PRO A 1 229 ? 9.373 -13.063 -18.279 1.00 88.94 229 PRO A C 1
ATOM 1812 O O . PRO A 1 229 ? 8.174 -13.306 -18.375 1.00 88.94 229 PRO A O 1
ATOM 1815 N N . GLY A 1 230 ? 10.127 -13.505 -17.268 1.00 90.75 230 GLY A N 1
ATOM 1816 C CA . GLY A 1 230 ? 9.629 -14.368 -16.192 1.00 90.75 230 GLY A CA 1
ATOM 1817 C C . GLY A 1 230 ? 8.926 -13.640 -15.040 1.00 90.75 230 GLY A C 1
ATOM 1818 O O . GLY A 1 230 ? 8.613 -14.278 -14.052 1.00 90.75 230 GLY A O 1
ATOM 1819 N N . ALA A 1 231 ? 8.705 -12.319 -15.090 1.00 94.50 231 ALA A N 1
ATOM 1820 C CA . ALA A 1 231 ? 8.070 -11.608 -13.970 1.00 94.50 231 ALA A CA 1
ATOM 1821 C C . ALA A 1 231 ? 6.669 -11.103 -14.312 1.00 94.50 231 ALA A C 1
ATOM 1823 O O . ALA A 1 231 ? 6.542 -10.214 -15.157 1.00 94.50 231 ALA A O 1
ATOM 1824 N N . THR A 1 232 ? 5.647 -11.580 -13.600 1.00 95.75 232 THR A N 1
ATOM 1825 C CA . THR A 1 232 ? 4.316 -10.953 -13.572 1.00 95.75 232 THR A CA 1
ATOM 1826 C C . THR A 1 232 ? 4.366 -9.748 -12.635 1.00 95.75 232 THR A C 1
ATOM 1828 O O . THR A 1 232 ? 4.414 -9.904 -11.418 1.00 95.75 232 THR A O 1
ATOM 1831 N N . LYS A 1 233 ? 4.388 -8.532 -13.174 1.00 96.44 233 LYS A N 1
ATOM 1832 C CA . LYS A 1 233 ? 4.594 -7.290 -12.427 1.00 96.44 233 LYS A CA 1
ATOM 1833 C C . LYS A 1 233 ? 3.259 -6.625 -12.089 1.00 96.44 233 LYS A C 1
ATOM 1835 O O . LYS A 1 233 ? 2.606 -6.019 -12.941 1.00 96.44 233 LYS A O 1
ATOM 1840 N N . VAL A 1 234 ? 2.899 -6.676 -10.812 1.00 97.81 234 VAL A N 1
ATOM 1841 C CA . VAL A 1 234 ? 1.634 -6.165 -10.270 1.00 97.81 234 VAL A CA 1
ATOM 1842 C C . VAL A 1 234 ? 1.901 -4.962 -9.371 1.00 97.81 234 VAL A C 1
ATOM 1844 O O . VAL A 1 234 ? 2.790 -5.017 -8.525 1.00 97.81 234 VAL A O 1
ATOM 1847 N N . PHE A 1 235 ? 1.126 -3.885 -9.505 1.00 97.75 235 PHE A N 1
ATOM 1848 C CA . PHE A 1 235 ? 1.114 -2.799 -8.520 1.00 97.75 235 PHE A CA 1
ATOM 1849 C C . PHE A 1 235 ? -0.156 -2.856 -7.676 1.00 97.75 235 PHE A C 1
ATOM 1851 O O . PHE A 1 235 ? -1.260 -2.867 -8.217 1.00 97.75 235 PHE A O 1
ATOM 1858 N N . ASN A 1 236 ? 0.003 -2.857 -6.355 1.00 97.31 236 ASN A N 1
ATOM 1859 C CA . ASN A 1 236 ? -1.098 -2.876 -5.402 1.00 97.31 236 ASN A CA 1
ATOM 1860 C C . ASN A 1 236 ? -1.263 -1.498 -4.746 1.00 97.31 236 ASN A C 1
ATOM 1862 O O . ASN A 1 236 ? -0.369 -1.013 -4.049 1.00 97.31 236 ASN A O 1
ATOM 1866 N N . PHE A 1 237 ? -2.405 -0.849 -4.967 1.00 95.69 237 PHE A N 1
ATOM 1867 C CA . PHE A 1 237 ? -2.703 0.457 -4.384 1.00 95.69 237 PHE A CA 1
ATOM 1868 C C . PHE A 1 237 ? -3.050 0.329 -2.896 1.00 95.69 237 PHE A C 1
ATOM 1870 O O . PHE A 1 237 ? -3.891 -0.468 -2.517 1.00 95.69 237 PHE A O 1
ATOM 1877 N N . HIS A 1 238 ? -2.467 1.190 -2.054 1.00 92.88 238 HIS A N 1
ATOM 1878 C CA . HIS A 1 238 ? -2.764 1.258 -0.605 1.00 92.88 238 HIS A CA 1
ATOM 1879 C C . HIS A 1 238 ? -3.395 2.574 -0.152 1.00 92.88 238 HIS A C 1
ATOM 1881 O O . HIS A 1 238 ? -3.679 2.778 1.026 1.00 92.88 238 HIS A O 1
ATOM 1887 N N . SER A 1 239 ? -3.535 3.528 -1.068 1.00 88.75 239 SER A N 1
ATOM 1888 C CA . SER A 1 239 ? -4.047 4.861 -0.761 1.00 88.75 239 SER A CA 1
ATOM 1889 C C . SER A 1 239 ? -4.688 5.488 -1.990 1.00 88.75 239 SER A C 1
ATOM 1891 O O . SER A 1 239 ? -4.474 5.030 -3.117 1.00 88.75 239 SER A O 1
ATOM 1893 N N . THR A 1 240 ? -5.452 6.558 -1.766 1.00 89.12 240 THR A N 1
ATOM 1894 C CA . THR A 1 240 ? -6.068 7.317 -2.852 1.00 89.12 240 THR A CA 1
ATOM 1895 C C . THR A 1 240 ? -5.027 7.836 -3.849 1.00 89.12 240 THR A C 1
ATOM 1897 O O . THR A 1 240 ? -3.911 8.247 -3.503 1.00 89.12 240 THR A O 1
ATOM 1900 N N . HIS A 1 241 ? -5.388 7.789 -5.129 1.00 89.81 241 HIS A N 1
ATOM 1901 C CA . HIS A 1 241 ? -4.502 8.161 -6.224 1.00 89.81 241 HIS A CA 1
ATOM 1902 C C . HIS A 1 241 ? -4.488 9.670 -6.513 1.00 89.81 241 HIS A C 1
ATOM 1904 O O . HIS A 1 241 ? -3.582 10.154 -7.198 1.00 89.81 241 HIS A O 1
ATOM 1910 N N . VAL A 1 242 ? -5.421 10.426 -5.931 1.00 90.69 242 VAL A N 1
ATOM 1911 C CA . VAL A 1 242 ? -5.511 11.890 -6.022 1.00 90.69 242 VAL A CA 1
ATOM 1912 C C . VAL A 1 242 ? -4.952 12.575 -4.770 1.00 90.69 242 VAL A C 1
ATOM 1914 O O . VAL A 1 242 ? -4.583 11.928 -3.790 1.00 90.69 242 VAL A O 1
ATOM 1917 N N . ARG A 1 243 ? -4.802 13.901 -4.807 1.00 87.25 243 ARG A N 1
ATOM 1918 C CA . ARG A 1 243 ? -4.447 14.696 -3.623 1.00 87.25 243 ARG A CA 1
ATOM 1919 C C . ARG A 1 243 ? -5.576 14.639 -2.590 1.00 87.25 243 ARG A C 1
ATOM 1921 O O . ARG A 1 243 ? -6.745 14.586 -2.954 1.00 87.25 243 ARG A O 1
ATOM 1928 N N . ALA A 1 244 ? -5.203 14.675 -1.312 1.00 79.50 244 ALA A N 1
ATOM 1929 C CA . ALA A 1 244 ? -6.156 14.621 -0.207 1.00 79.50 244 ALA A CA 1
ATOM 1930 C C . ALA A 1 244 ? -7.233 15.713 -0.334 1.00 79.50 244 ALA A C 1
ATOM 1932 O O . ALA A 1 244 ? -6.920 16.855 -0.679 1.00 79.50 244 ALA A O 1
ATOM 1933 N N . GLY A 1 245 ? -8.488 15.341 -0.067 1.00 78.75 245 GLY A N 1
ATOM 1934 C CA . GLY A 1 245 ? -9.646 16.238 -0.127 1.00 78.75 245 GLY A CA 1
ATOM 1935 C C . GLY A 1 245 ? -10.106 16.628 -1.536 1.00 78.75 245 GLY A C 1
ATOM 1936 O O . GLY A 1 245 ? -10.974 17.485 -1.660 1.00 78.75 245 GLY A O 1
ATOM 1937 N N . GLN A 1 246 ? -9.531 16.049 -2.594 1.00 86.94 246 GLN A N 1
ATOM 1938 C CA . GLN A 1 246 ? -9.985 16.275 -3.966 1.00 86.94 246 GLN A CA 1
ATOM 1939 C C . GLN A 1 246 ? -10.844 15.114 -4.464 1.00 86.94 246 GLN A C 1
ATOM 1941 O O . GLN A 1 246 ? -10.666 13.974 -4.041 1.00 86.94 246 GLN A O 1
ATOM 1946 N N . ASP A 1 247 ? -11.737 15.425 -5.400 1.00 86.88 247 ASP A N 1
ATOM 1947 C CA . ASP A 1 247 ? -12.591 14.454 -6.077 1.00 86.88 247 ASP A CA 1
ATOM 1948 C C . ASP A 1 247 ? -11.763 13.349 -6.755 1.00 86.88 247 ASP A C 1
ATOM 1950 O O . ASP A 1 247 ? -10.747 13.613 -7.407 1.00 86.88 247 ASP A O 1
ATOM 1954 N N . SER A 1 248 ? -12.192 12.099 -6.608 1.00 85.44 248 SER A N 1
ATOM 1955 C CA . SER A 1 248 ? -11.459 10.938 -7.111 1.00 85.44 248 SER A CA 1
ATOM 1956 C C . SER A 1 248 ? -11.410 10.869 -8.641 1.00 85.44 248 SER A C 1
ATOM 1958 O O . SER A 1 248 ? -10.434 10.372 -9.212 1.00 85.44 248 SER A O 1
ATOM 1960 N N . HIS A 1 249 ? -12.419 11.411 -9.325 1.00 82.50 249 HIS A N 1
ATOM 1961 C CA . HIS A 1 249 ? -12.530 11.368 -10.780 1.00 82.50 249 HIS A CA 1
ATOM 1962 C C . HIS A 1 249 ? -11.777 12.513 -11.473 1.00 82.50 249 HIS A C 1
ATOM 1964 O O . HIS A 1 249 ? -11.166 12.323 -12.524 1.00 82.50 249 HIS A O 1
ATOM 1970 N N . THR A 1 250 ? -11.766 13.700 -10.877 1.00 86.94 250 THR A N 1
ATOM 1971 C CA . THR A 1 250 ? -11.259 14.931 -11.506 1.00 86.94 250 THR A CA 1
ATOM 1972 C C . THR A 1 250 ? -10.034 15.513 -10.805 1.00 86.94 250 THR A C 1
ATOM 1974 O O . THR A 1 250 ? -9.281 16.282 -11.406 1.00 86.94 250 THR A O 1
ATOM 1977 N N . GLY A 1 251 ? -9.770 15.104 -9.563 1.00 89.50 251 GLY A N 1
ATOM 1978 C CA . GLY A 1 251 ? -8.699 15.629 -8.724 1.00 89.50 251 GLY A CA 1
ATOM 1979 C C . GLY A 1 251 ? -7.305 15.455 -9.320 1.00 89.50 251 GLY A C 1
ATOM 1980 O O . GLY A 1 251 ? -7.034 14.596 -10.163 1.00 89.50 251 GLY A O 1
ATOM 1981 N N . THR A 1 252 ? -6.366 16.271 -8.865 1.00 93.38 252 THR A N 1
ATOM 1982 C CA . THR A 1 252 ? -4.964 16.180 -9.276 1.00 93.38 252 THR A CA 1
ATOM 1983 C C . THR A 1 252 ? -4.353 14.895 -8.728 1.00 93.38 252 THR A C 1
ATOM 1985 O O . THR A 1 252 ? -4.454 14.626 -7.532 1.00 93.38 252 THR A O 1
ATOM 1988 N N . LEU A 1 253 ? -3.667 14.124 -9.577 1.00 92.38 253 LEU A N 1
ATOM 1989 C CA . LEU A 1 253 ? -2.940 12.936 -9.130 1.00 92.38 253 LEU A CA 1
ATOM 1990 C C . LEU A 1 253 ? -1.904 13.294 -8.058 1.00 92.38 253 LEU A C 1
ATOM 1992 O O . LEU A 1 253 ? -1.208 14.315 -8.139 1.00 92.38 253 LEU A O 1
ATOM 1996 N N . SER A 1 254 ? -1.778 12.435 -7.049 1.00 89.31 254 SER A N 1
ATOM 1997 C CA . SER A 1 254 ? -0.700 12.553 -6.072 1.00 89.31 254 SER A CA 1
ATOM 1998 C C . SER A 1 254 ? 0.648 12.426 -6.794 1.00 89.31 254 SER A C 1
ATOM 2000 O O . SER A 1 254 ? 0.774 11.674 -7.763 1.00 89.31 254 SER A O 1
ATOM 2002 N N . ARG A 1 255 ? 1.685 13.130 -6.319 1.00 87.19 255 ARG A N 1
ATOM 2003 C CA . ARG A 1 255 ? 3.022 13.066 -6.942 1.00 87.19 255 ARG A CA 1
ATOM 2004 C C . ARG A 1 255 ? 3.534 11.627 -7.051 1.00 87.19 255 ARG A C 1
ATOM 2006 O O . ARG A 1 255 ? 4.129 11.274 -8.058 1.00 87.19 255 ARG A O 1
ATOM 2013 N N . ALA A 1 256 ? 3.281 10.816 -6.026 1.00 85.81 256 ALA A N 1
ATOM 2014 C CA . ALA A 1 256 ? 3.753 9.440 -5.969 1.00 85.81 256 ALA A CA 1
ATOM 2015 C C . ALA A 1 256 ? 2.985 8.498 -6.910 1.00 85.81 256 ALA A C 1
ATOM 2017 O O . ALA A 1 256 ? 3.570 7.550 -7.415 1.00 85.81 256 ALA A O 1
ATOM 2018 N N . HIS A 1 257 ? 1.695 8.751 -7.158 1.00 91.25 257 HIS A N 1
ATOM 2019 C CA . HIS A 1 257 ? 0.889 7.921 -8.057 1.00 91.25 257 HIS A CA 1
ATOM 2020 C C . HIS A 1 257 ? 0.951 8.387 -9.508 1.00 91.25 257 HIS A C 1
ATOM 2022 O O . HIS A 1 257 ? 0.753 7.571 -10.401 1.00 91.25 257 HIS A O 1
ATOM 2028 N N . LYS A 1 258 ? 1.257 9.666 -9.763 1.00 91.19 258 LYS A N 1
ATOM 2029 C CA . LYS A 1 258 ? 1.316 10.213 -11.120 1.00 91.19 258 LYS A CA 1
ATOM 2030 C C . LYS A 1 258 ? 2.231 9.393 -12.029 1.00 91.19 258 LYS A C 1
ATOM 2032 O O . LYS A 1 258 ? 1.777 8.937 -13.067 1.00 91.19 258 LYS A O 1
ATOM 2037 N N . GLU A 1 259 ? 3.474 9.153 -11.619 1.00 87.81 259 GLU A N 1
ATOM 2038 C CA . GLU A 1 259 ? 4.438 8.403 -12.438 1.00 87.81 259 GLU A CA 1
ATOM 2039 C C . GLU A 1 259 ? 4.003 6.951 -12.682 1.00 87.81 259 GLU A C 1
ATOM 2041 O O . GLU A 1 259 ? 4.245 6.410 -13.759 1.00 87.81 259 GLU A O 1
ATOM 2046 N N . ILE A 1 260 ? 3.338 6.337 -11.700 1.00 91.81 260 ILE A N 1
ATOM 2047 C CA . ILE A 1 260 ? 2.830 4.962 -11.775 1.00 91.81 260 ILE A CA 1
ATOM 2048 C C . ILE A 1 260 ? 1.671 4.882 -12.776 1.00 91.81 260 ILE A C 1
ATOM 2050 O O . ILE A 1 260 ? 1.656 4.004 -13.633 1.00 91.81 260 ILE A O 1
ATOM 2054 N N . ILE A 1 261 ? 0.728 5.825 -12.698 1.00 91.81 261 ILE A N 1
ATOM 2055 C CA . ILE A 1 261 ? -0.479 5.881 -13.535 1.00 91.81 261 ILE A CA 1
ATOM 2056 C C . ILE A 1 261 ? -0.163 6.341 -14.961 1.00 91.81 261 ILE A C 1
ATOM 2058 O O . ILE A 1 261 ? -0.749 5.836 -15.922 1.00 91.81 261 ILE A O 1
ATOM 2062 N N . ASP A 1 262 ? 0.788 7.261 -15.128 1.00 89.12 262 ASP A N 1
ATOM 2063 C CA . ASP A 1 262 ? 1.304 7.641 -16.447 1.00 89.12 262 ASP A CA 1
ATOM 2064 C C . ASP A 1 262 ? 1.910 6.417 -17.161 1.00 89.12 262 ASP A C 1
ATOM 2066 O O . ASP A 1 262 ? 1.801 6.297 -18.378 1.00 89.12 262 ASP A O 1
ATOM 2070 N N . GLN A 1 263 ? 2.470 5.473 -16.395 1.00 88.50 263 GLN A N 1
ATOM 2071 C CA . GLN A 1 263 ? 3.012 4.194 -16.862 1.00 88.50 263 GLN A CA 1
ATOM 2072 C C . GLN A 1 263 ? 2.025 3.020 -16.717 1.00 88.50 263 GLN A C 1
ATOM 2074 O O . GLN A 1 263 ? 2.439 1.872 -16.788 1.00 88.50 263 GLN A O 1
ATOM 2079 N N . ARG A 1 264 ? 0.719 3.251 -16.524 1.00 90.62 264 ARG A N 1
ATOM 2080 C CA . ARG A 1 264 ? -0.267 2.179 -16.244 1.00 90.62 264 ARG A CA 1
ATOM 2081 C C . ARG A 1 264 ? -0.270 1.011 -17.241 1.00 90.62 264 ARG A C 1
ATOM 2083 O O . ARG A 1 264 ? -0.591 -0.102 -16.852 1.00 90.62 264 ARG A O 1
ATOM 2090 N N . THR A 1 265 ? 0.098 1.251 -18.499 1.00 87.19 265 THR A N 1
ATOM 2091 C CA . THR A 1 265 ? 0.161 0.223 -19.553 1.00 87.19 265 THR A CA 1
ATOM 2092 C C . THR A 1 265 ? 1.411 -0.655 -19.487 1.00 87.19 265 THR A C 1
ATOM 2094 O O . THR A 1 265 ? 1.474 -1.660 -20.183 1.00 87.19 265 THR A O 1
ATOM 2097 N N . SER A 1 266 ? 2.415 -0.299 -18.678 1.00 89.38 266 SER A N 1
ATOM 2098 C CA . SER A 1 266 ? 3.592 -1.141 -18.449 1.00 89.38 266 SER A CA 1
ATOM 2099 C C . SER A 1 266 ? 3.422 -2.103 -17.274 1.00 89.38 266 SER A C 1
ATOM 2101 O O . SER A 1 266 ? 4.335 -2.884 -17.009 1.00 89.38 266 SER A O 1
ATOM 2103 N N . TRP A 1 267 ? 2.305 -2.031 -16.547 1.00 94.31 267 TRP A N 1
ATOM 2104 C CA . TRP A 1 267 ? 1.965 -2.946 -15.460 1.00 94.31 267 TRP A CA 1
ATOM 2105 C C . TRP A 1 267 ? 1.077 -4.070 -15.982 1.00 94.31 267 TRP A C 1
ATOM 2107 O O . TRP A 1 267 ? 0.093 -3.812 -16.675 1.00 94.31 267 TRP A O 1
ATOM 2117 N N . ASP A 1 268 ? 1.386 -5.306 -15.594 1.00 94.94 268 ASP A N 1
ATOM 2118 C CA . ASP A 1 268 ? 0.556 -6.459 -15.955 1.00 94.94 268 ASP A CA 1
ATOM 2119 C C . ASP A 1 268 ? -0.756 -6.467 -15.183 1.00 94.94 268 ASP A C 1
ATOM 2121 O O . ASP A 1 268 ? -1.757 -6.978 -15.672 1.00 94.94 268 ASP A O 1
ATOM 2125 N N . ALA A 1 269 ? -0.751 -5.877 -13.984 1.00 96.38 269 ALA A N 1
ATOM 2126 C CA . ALA A 1 269 ? -1.958 -5.615 -13.225 1.00 96.38 269 ALA A CA 1
ATOM 2127 C C . ALA A 1 269 ? -1.835 -4.403 -12.304 1.00 96.38 269 ALA A C 1
ATOM 2129 O O . ALA A 1 269 ? -0.785 -4.143 -11.707 1.00 96.38 269 ALA A O 1
ATOM 2130 N N . LEU A 1 270 ? -2.960 -3.715 -12.142 1.00 97.38 270 LEU A N 1
ATOM 2131 C CA . LEU A 1 270 ? -3.216 -2.725 -11.110 1.00 97.38 270 LEU A CA 1
ATOM 2132 C C . LEU A 1 270 ? -4.296 -3.275 -10.176 1.00 97.38 270 LEU A C 1
ATOM 2134 O O . LEU A 1 270 ? -5.438 -3.489 -10.585 1.00 97.38 270 LEU A O 1
ATOM 2138 N N . VAL A 1 271 ? -3.930 -3.505 -8.922 1.00 97.88 271 VAL A N 1
ATOM 2139 C CA . VAL A 1 271 ? -4.835 -4.015 -7.891 1.00 97.88 271 VAL A CA 1
ATOM 2140 C C . VAL A 1 271 ? -5.288 -2.862 -7.007 1.00 97.88 271 VAL A C 1
ATOM 2142 O O . VAL A 1 271 ? -4.474 -2.080 -6.513 1.00 97.88 271 VAL A O 1
ATOM 2145 N N . PHE A 1 272 ? -6.597 -2.760 -6.817 1.00 97.50 272 PHE A N 1
ATOM 2146 C CA . PHE A 1 272 ? -7.254 -1.800 -5.943 1.00 97.50 272 PHE A CA 1
ATOM 2147 C C . PHE A 1 272 ? -7.871 -2.528 -4.752 1.00 97.50 272 PHE A C 1
ATOM 2149 O O . PHE A 1 272 ? -8.320 -3.665 -4.875 1.00 97.50 272 PHE A O 1
ATOM 2156 N N . LEU A 1 273 ? -7.938 -1.860 -3.603 1.00 96.75 273 LEU A N 1
ATOM 2157 C CA . LEU A 1 273 ? -8.534 -2.453 -2.402 1.00 96.75 273 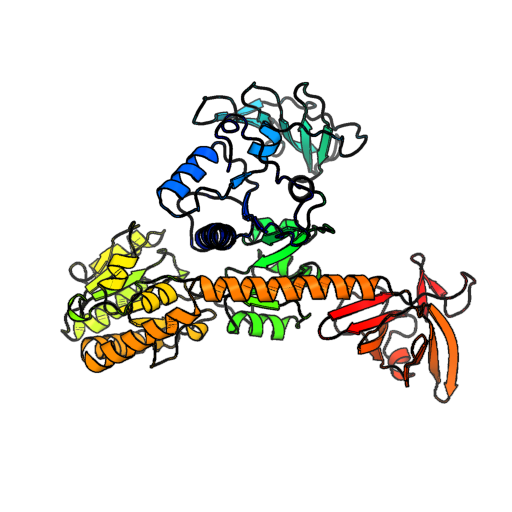LEU A CA 1
ATOM 2158 C C . LEU A 1 273 ? -10.066 -2.411 -2.419 1.00 96.75 273 LEU A C 1
ATOM 2160 O O . LEU A 1 273 ? -10.712 -3.141 -1.673 1.00 96.75 273 LEU A O 1
ATOM 2164 N N . THR A 1 274 ? -10.643 -1.533 -3.242 1.00 96.12 274 THR A N 1
ATO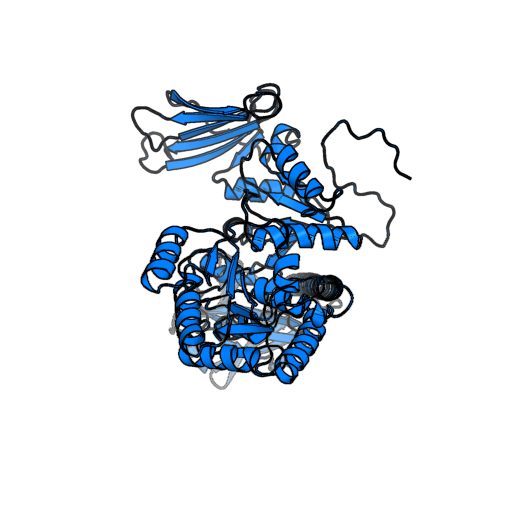M 2165 C CA . THR A 1 274 ? -12.079 -1.262 -3.283 1.00 96.12 274 THR A CA 1
ATOM 2166 C C . THR A 1 274 ? -12.598 -1.148 -4.709 1.00 96.12 274 THR A C 1
ATOM 2168 O O . THR A 1 274 ? -11.889 -0.703 -5.621 1.00 96.12 274 THR A O 1
ATOM 2171 N N . GLU A 1 275 ? -13.867 -1.516 -4.900 1.00 95.38 275 GLU A N 1
ATOM 2172 C CA . GLU A 1 275 ? -14.535 -1.369 -6.194 1.00 95.38 275 GLU A CA 1
ATOM 2173 C C . GLU A 1 275 ? -14.783 0.103 -6.516 1.00 95.38 275 GLU A C 1
ATOM 2175 O O . GLU A 1 275 ? -14.603 0.515 -7.661 1.00 95.38 275 GLU A O 1
ATOM 2180 N N . SER A 1 276 ? -15.094 0.929 -5.513 1.00 94.81 276 SER A N 1
ATOM 2181 C CA . SER A 1 276 ? -15.217 2.379 -5.683 1.00 94.81 276 SER A CA 1
ATOM 2182 C C . SER A 1 276 ? -13.947 3.010 -6.273 1.00 94.81 276 SER A C 1
ATOM 2184 O O . SER A 1 276 ? -14.036 3.784 -7.235 1.00 94.81 276 SER A O 1
ATOM 2186 N N . GLN A 1 277 ? -12.759 2.625 -5.784 1.00 95.38 277 GLN A N 1
ATOM 2187 C CA . GLN A 1 277 ? -11.484 3.138 -6.284 1.00 95.38 277 GLN A CA 1
ATOM 2188 C C . GLN A 1 277 ? -11.181 2.633 -7.693 1.00 95.38 277 GLN A C 1
ATOM 2190 O O . GLN A 1 277 ? -10.796 3.440 -8.547 1.00 95.38 277 GLN A O 1
ATOM 2195 N N . ARG A 1 278 ? -11.371 1.332 -7.958 1.00 95.75 278 ARG A N 1
ATOM 2196 C CA . ARG A 1 278 ? -11.195 0.770 -9.306 1.00 95.75 278 ARG A CA 1
ATOM 2197 C C . ARG A 1 278 ? -12.124 1.459 -10.298 1.00 95.75 278 ARG A C 1
ATOM 2199 O O . ARG A 1 278 ? -11.672 1.924 -11.338 1.00 95.75 278 ARG A O 1
ATOM 2206 N N . SER A 1 279 ? -13.403 1.584 -9.966 1.00 94.06 279 SER A N 1
ATOM 2207 C CA . SER A 1 279 ? -14.403 2.235 -10.808 1.00 94.06 279 SER A CA 1
ATOM 2208 C C . SER A 1 279 ? -14.058 3.701 -11.091 1.00 94.06 279 SER A C 1
ATOM 2210 O O . SER A 1 279 ? -14.162 4.146 -12.234 1.00 94.06 279 SER A O 1
ATOM 2212 N N . ALA A 1 280 ? -13.605 4.463 -10.089 1.00 92.44 280 ALA A N 1
ATOM 2213 C CA . ALA A 1 280 ? -13.140 5.838 -10.288 1.00 92.44 280 ALA A CA 1
ATOM 2214 C C . ALA A 1 280 ? -11.917 5.907 -11.220 1.00 92.44 280 ALA A C 1
ATOM 2216 O O . ALA A 1 280 ? -11.872 6.755 -12.116 1.00 92.44 280 ALA A O 1
ATOM 2217 N N . PHE A 1 281 ? -10.964 4.986 -11.050 1.00 93.50 281 PHE A N 1
ATOM 2218 C CA . PHE A 1 281 ? -9.783 4.868 -11.900 1.00 93.50 281 PHE A CA 1
ATOM 2219 C C . PHE A 1 281 ? -10.153 4.524 -13.350 1.00 93.50 281 PHE A C 1
ATOM 2221 O O . PHE A 1 281 ? -9.759 5.243 -14.267 1.00 93.50 281 PHE A O 1
ATOM 2228 N N . VAL A 1 282 ? -10.954 3.478 -13.563 1.00 93.12 282 VAL A N 1
ATOM 2229 C CA . VAL A 1 282 ? -11.386 3.011 -14.890 1.00 93.12 282 VAL A CA 1
ATOM 2230 C C . VAL A 1 282 ? -12.183 4.089 -15.618 1.00 93.12 282 VAL A C 1
ATOM 2232 O O . VAL A 1 282 ? -11.909 4.364 -16.784 1.00 93.12 282 VAL A O 1
ATOM 2235 N N . ARG A 1 283 ? -13.103 4.781 -14.933 1.00 91.25 283 ARG A N 1
ATOM 2236 C CA . ARG A 1 283 ? -13.837 5.914 -15.522 1.00 91.25 283 ARG A CA 1
ATOM 2237 C C . ARG A 1 283 ? -12.913 7.015 -16.034 1.00 91.25 283 ARG A C 1
ATOM 2239 O O . ARG A 1 283 ? -13.251 7.696 -16.995 1.00 91.25 283 ARG A O 1
ATOM 2246 N N . ARG A 1 284 ? -11.772 7.224 -15.378 1.00 91.56 284 ARG A N 1
ATOM 2247 C CA . ARG A 1 284 ? -10.832 8.297 -15.711 1.00 91.56 284 ARG A CA 1
ATOM 2248 C C . ARG A 1 284 ? -9.793 7.891 -16.756 1.00 91.56 284 ARG A C 1
ATOM 2250 O O . ARG A 1 284 ? -9.387 8.726 -17.559 1.00 91.56 284 ARG A O 1
ATOM 2257 N N . PHE A 1 285 ? -9.327 6.646 -16.720 1.00 89.81 285 PHE A N 1
ATOM 2258 C CA . PHE A 1 285 ? -8.157 6.198 -17.482 1.00 89.81 285 PHE A CA 1
ATOM 2259 C C . PHE A 1 285 ? -8.437 5.068 -18.477 1.00 89.81 285 PHE A C 1
ATOM 2261 O O . PHE A 1 285 ? -7.528 4.714 -19.234 1.00 89.81 285 PHE A O 1
ATOM 2268 N N . GLY A 1 286 ? -9.665 4.545 -18.493 1.00 87.56 286 GLY A N 1
ATOM 2269 C CA . GLY A 1 286 ? -10.052 3.331 -19.203 1.00 87.56 286 GLY A CA 1
ATOM 2270 C C . GLY A 1 286 ? -9.680 2.061 -18.434 1.00 87.56 286 GLY A C 1
ATOM 2271 O O . GLY A 1 286 ? -8.859 2.089 -17.517 1.00 87.56 286 GLY A O 1
ATOM 2272 N N . ASP A 1 287 ? -10.283 0.942 -18.830 1.00 84.25 287 ASP A N 1
ATOM 2273 C CA . ASP A 1 287 ? -9.851 -0.399 -18.428 1.00 84.25 287 ASP A CA 1
ATOM 2274 C C . ASP A 1 287 ? -9.049 -1.017 -19.578 1.00 84.25 287 ASP A C 1
ATOM 2276 O O . ASP A 1 287 ? -9.366 -0.798 -20.748 1.00 84.25 287 ASP A O 1
ATOM 2280 N N . GLN A 1 288 ? -7.990 -1.746 -19.254 1.00 80.12 288 GLN A N 1
ATOM 2281 C CA . GLN A 1 288 ? -7.183 -2.501 -20.222 1.00 80.12 288 GLN A CA 1
ATOM 2282 C C . GLN A 1 288 ? -7.268 -4.009 -19.946 1.00 80.12 288 GLN A C 1
ATOM 2284 O O . GLN A 1 288 ? -6.389 -4.762 -20.352 1.00 80.12 288 GLN A O 1
ATOM 2289 N N . GLY A 1 289 ? -8.272 -4.440 -19.174 1.00 83.56 289 GLY A N 1
ATOM 2290 C CA . GLY A 1 289 ? -8.390 -5.824 -18.714 1.00 83.56 289 GLY A CA 1
ATOM 2291 C C . GLY A 1 289 ? -7.351 -6.197 -17.654 1.00 83.56 289 GLY A C 1
ATOM 2292 O O . GLY A 1 289 ? -7.164 -7.375 -17.366 1.00 83.56 289 GLY A O 1
ATOM 2293 N N . ASN A 1 290 ? -6.657 -5.207 -17.082 1.00 90.69 290 ASN A N 1
ATOM 2294 C CA . ASN A 1 290 ? -5.570 -5.392 -16.122 1.00 90.69 290 ASN A CA 1
ATOM 2295 C C . ASN A 1 290 ? -5.862 -4.749 -14.755 1.00 90.69 290 ASN A C 1
ATOM 2297 O O . ASN A 1 290 ? -4.942 -4.516 -13.972 1.00 90.69 290 ASN A O 1
ATOM 2301 N N . THR A 1 291 ? -7.125 -4.432 -14.462 1.00 95.62 291 THR A N 1
ATOM 2302 C CA . THR A 1 291 ? -7.534 -3.821 -13.191 1.00 95.62 291 THR A CA 1
ATOM 2303 C C . THR A 1 291 ? -8.341 -4.801 -12.342 1.00 95.62 291 THR A C 1
ATOM 2305 O O . THR A 1 291 ? -9.337 -5.351 -12.803 1.00 95.62 291 THR A O 1
ATOM 2308 N N . PHE A 1 292 ? -7.940 -5.005 -11.086 1.00 97.06 292 PHE A N 1
ATOM 2309 C CA . PHE A 1 292 ? -8.547 -6.000 -10.189 1.00 97.06 292 PHE A CA 1
ATOM 2310 C C . PHE A 1 292 ? -8.883 -5.394 -8.827 1.00 97.06 292 PHE A C 1
ATOM 2312 O O . PHE A 1 292 ? -8.237 -4.435 -8.401 1.00 97.06 292 PHE A O 1
ATOM 2319 N N . VAL A 1 293 ? -9.870 -5.967 -8.132 1.00 97.56 293 VAL A N 1
ATOM 2320 C CA . VAL A 1 293 ? -10.229 -5.578 -6.759 1.00 97.56 293 VAL A CA 1
ATOM 2321 C C . VAL A 1 293 ? -9.930 -6.714 -5.803 1.00 97.56 293 VAL A C 1
ATOM 2323 O O . VAL A 1 293 ? -10.562 -7.772 -5.853 1.00 97.56 293 VAL A O 1
ATOM 2326 N N . ILE A 1 294 ? -8.975 -6.473 -4.914 1.00 97.25 294 ILE A N 1
ATOM 2327 C CA . ILE A 1 294 ? -8.575 -7.415 -3.879 1.00 97.25 294 ILE A CA 1
ATOM 2328 C C . ILE A 1 294 ? -8.438 -6.635 -2.577 1.00 97.25 294 ILE A C 1
ATOM 2330 O O . ILE A 1 294 ? -7.474 -5.899 -2.371 1.00 97.25 294 ILE A O 1
ATOM 2334 N N . GLY A 1 295 ? -9.446 -6.775 -1.719 1.00 95.31 295 GLY A N 1
ATOM 2335 C CA . GLY A 1 295 ? -9.440 -6.177 -0.393 1.00 95.31 295 GLY A CA 1
ATOM 2336 C C . GLY A 1 295 ? -8.365 -6.788 0.505 1.00 95.31 295 GLY A C 1
ATOM 2337 O O . GLY A 1 295 ? -7.916 -7.913 0.295 1.00 95.31 295 GLY A O 1
ATOM 2338 N N . ASN A 1 296 ? -7.958 -6.038 1.520 1.00 95.50 296 ASN A N 1
ATOM 2339 C CA . ASN A 1 296 ? -7.134 -6.548 2.603 1.00 95.50 296 ASN A CA 1
ATOM 2340 C C . ASN A 1 296 ? -7.935 -7.507 3.489 1.00 95.50 296 ASN A C 1
ATOM 2342 O O . ASN A 1 296 ? -9.127 -7.260 3.704 1.00 95.50 296 ASN A O 1
ATOM 2346 N N . PRO A 1 297 ? -7.272 -8.530 4.053 1.00 94.06 297 PRO A N 1
ATOM 2347 C CA . PRO A 1 297 ? -7.927 -9.467 4.935 1.00 94.06 297 PRO A CA 1
ATOM 2348 C C . PRO A 1 297 ? -8.007 -8.943 6.375 1.00 94.06 297 PRO A C 1
ATOM 2350 O O . PRO A 1 297 ? -7.008 -8.445 6.912 1.00 94.06 297 PRO A O 1
ATOM 2353 N N . ALA A 1 298 ? -9.137 -9.152 7.042 1.00 91.81 298 ALA A N 1
ATOM 2354 C CA . ALA A 1 298 ? -9.312 -8.946 8.475 1.00 91.81 298 ALA A CA 1
ATOM 2355 C C . ALA A 1 298 ? -9.792 -10.240 9.132 1.00 91.81 298 ALA A C 1
ATOM 2357 O O . ALA A 1 298 ? -10.797 -10.811 8.727 1.00 91.81 298 ALA A O 1
ATOM 2358 N N . GLU A 1 299 ? -9.046 -10.676 10.143 1.00 89.50 299 GLU A N 1
ATOM 2359 C CA . GLU A 1 299 ? -9.369 -11.869 10.920 1.00 89.50 299 GLU A CA 1
ATOM 2360 C C . GLU A 1 299 ? -10.035 -11.455 12.230 1.00 89.50 299 GLU A C 1
ATOM 2362 O O . GLU A 1 299 ? -9.724 -10.402 12.798 1.00 89.50 299 GLU A O 1
ATOM 2367 N N . GLY A 1 300 ? -10.943 -12.300 12.699 1.00 90.38 300 GLY A N 1
ATOM 2368 C CA . GLY A 1 300 ? -11.652 -12.150 13.959 1.00 90.38 300 GLY A CA 1
ATOM 2369 C C . GLY A 1 300 ? -11.760 -13.492 14.683 1.00 90.38 300 GLY A C 1
ATOM 2370 O O . GLY A 1 300 ? -11.238 -14.505 14.214 1.00 90.38 300 GLY A O 1
ATOM 2371 N N . PRO A 1 301 ? -12.413 -13.530 15.852 1.00 92.50 301 PRO A N 1
ATOM 2372 C CA . PRO A 1 301 ? -12.766 -14.792 16.488 1.00 92.50 301 PRO A CA 1
ATOM 2373 C C . PRO A 1 301 ? -13.662 -15.644 15.567 1.00 92.50 301 PRO A C 1
ATOM 2375 O O . PRO A 1 301 ? -14.421 -15.087 14.782 1.00 92.50 301 PRO A O 1
ATOM 2378 N N . PRO A 1 302 ? -13.639 -16.984 15.698 1.00 91.25 302 PRO A N 1
ATOM 2379 C CA . PRO A 1 302 ? -14.384 -17.892 14.814 1.00 91.25 302 PRO A CA 1
ATOM 2380 C C . PRO A 1 302 ? -15.906 -17.842 15.012 1.00 91.25 302 PRO A C 1
ATOM 2382 O O . PRO A 1 302 ? -16.664 -18.354 14.195 1.00 91.25 302 PRO A O 1
ATOM 2385 N N . GLU A 1 303 ? -16.358 -17.267 16.124 1.00 93.69 303 GLU A N 1
ATOM 2386 C CA . GLU A 1 303 ? -17.766 -17.117 16.465 1.00 93.69 303 GLU A CA 1
ATOM 2387 C C . GLU A 1 303 ? -18.023 -15.689 16.936 1.00 93.69 303 GLU A C 1
ATOM 2389 O O . GLU A 1 303 ? -17.139 -15.038 17.508 1.00 93.69 303 GLU A O 1
ATOM 2394 N N . LEU A 1 304 ? -19.263 -15.226 16.742 1.00 91.25 304 LEU A N 1
ATOM 2395 C CA . LEU A 1 304 ? -19.693 -13.910 17.194 1.00 91.25 304 LEU A CA 1
ATOM 2396 C C . LEU A 1 304 ? -19.405 -13.754 18.702 1.00 91.25 304 LEU A C 1
ATOM 2398 O O . LEU A 1 304 ? -19.887 -14.560 19.507 1.00 91.25 304 LEU A O 1
ATOM 2402 N N . PRO A 1 305 ? -18.666 -12.710 19.120 1.00 90.62 305 PRO A N 1
ATOM 2403 C CA . PRO A 1 305 ? -18.344 -12.507 20.525 1.00 90.62 305 PRO A CA 1
ATOM 2404 C C . PRO A 1 305 ? -19.582 -12.379 21.408 1.00 90.62 305 PRO A C 1
ATOM 2406 O O . PRO A 1 305 ? -20.553 -11.705 21.062 1.00 90.62 305 PRO A O 1
ATOM 2409 N N . ASN A 1 306 ? -19.514 -12.968 22.604 1.00 91.00 306 ASN A N 1
ATOM 2410 C CA . ASN A 1 306 ? -20.599 -12.893 23.578 1.00 91.00 306 ASN A CA 1
ATOM 2411 C C . ASN A 1 306 ? -20.904 -11.431 23.951 1.00 91.00 306 ASN A C 1
ATOM 2413 O O . ASN A 1 306 ? -20.103 -10.775 24.622 1.00 91.00 306 ASN A O 1
ATOM 2417 N N . ARG A 1 307 ? -22.099 -10.964 23.573 1.00 89.00 307 ARG A N 1
ATOM 2418 C CA . ARG A 1 307 ? -22.594 -9.600 23.809 1.00 89.00 307 ARG A CA 1
ATOM 2419 C C . ARG A 1 307 ? -22.494 -9.164 25.273 1.00 89.00 307 ARG A C 1
ATOM 2421 O O . ARG A 1 307 ? -22.139 -8.020 25.522 1.00 89.00 307 ARG A O 1
ATOM 2428 N N . ASN A 1 308 ? -22.696 -10.074 26.228 1.00 90.12 308 ASN A N 1
ATOM 2429 C CA . ASN A 1 308 ? -22.660 -9.771 27.666 1.00 90.12 308 ASN A CA 1
ATOM 2430 C C . ASN A 1 308 ? -21.263 -9.405 28.190 1.00 90.12 308 ASN A C 1
ATOM 2432 O O . ASN A 1 308 ? -21.140 -8.915 29.309 1.00 90.12 308 ASN A O 1
ATOM 2436 N N . LYS A 1 309 ? -20.202 -9.686 27.424 1.00 91.06 309 LYS A N 1
ATOM 2437 C CA . LYS A 1 309 ? -18.827 -9.297 27.770 1.00 91.06 309 LYS A CA 1
ATOM 2438 C C . LYS A 1 309 ? -18.441 -7.924 27.218 1.00 91.06 309 LYS A C 1
ATOM 2440 O O . LYS A 1 309 ? -17.341 -7.459 27.501 1.00 91.06 309 LYS A O 1
ATOM 2445 N N . ARG A 1 310 ? -19.307 -7.306 26.413 1.00 93.19 310 ARG A N 1
ATOM 2446 C CA . ARG A 1 310 ? -19.051 -6.018 25.775 1.00 93.19 310 ARG A CA 1
ATOM 2447 C C . ARG A 1 310 ? -19.554 -4.886 26.659 1.00 93.19 310 ARG A C 1
ATOM 2449 O O . ARG A 1 310 ? -20.643 -4.969 27.221 1.00 93.19 310 ARG A O 1
ATOM 2456 N N . ASP A 1 311 ? -18.779 -3.815 26.738 1.00 95.75 311 ASP A N 1
ATOM 2457 C CA . ASP A 1 311 ? -19.214 -2.577 27.367 1.00 95.75 311 ASP A CA 1
ATOM 2458 C C . ASP A 1 311 ? -20.022 -1.759 26.355 1.00 95.75 311 ASP A C 1
ATOM 2460 O O . ASP A 1 311 ? -19.484 -1.235 25.376 1.00 95.75 311 ASP A O 1
ATOM 2464 N N . LEU A 1 312 ? -21.334 -1.667 26.584 1.00 95.38 312 LEU A N 1
ATOM 2465 C CA . LEU A 1 312 ? -22.256 -1.010 25.656 1.00 95.38 312 LEU A CA 1
ATOM 2466 C C . LEU A 1 312 ? -22.079 0.510 25.614 1.00 95.38 312 LEU A C 1
ATOM 2468 O O . LEU A 1 312 ? -22.539 1.139 24.665 1.00 95.38 312 LEU A O 1
ATOM 2472 N N . THR A 1 313 ? -21.384 1.077 26.600 1.00 96.81 313 THR A N 1
ATOM 2473 C CA . THR A 1 313 ? -21.086 2.512 26.717 1.00 96.81 313 THR A CA 1
ATOM 2474 C C . THR A 1 313 ? -19.766 2.898 26.053 1.00 96.81 313 THR A C 1
ATOM 2476 O O . THR A 1 313 ? -19.454 4.080 25.911 1.00 96.81 313 THR A O 1
ATOM 2479 N N . LYS A 1 314 ? -18.970 1.908 25.641 1.00 98.12 314 LYS A N 1
ATOM 2480 C CA . LYS A 1 314 ? -17.614 2.131 25.153 1.00 98.12 314 LYS A CA 1
ATOM 2481 C C . LYS A 1 314 ? -17.571 2.358 23.646 1.00 98.12 314 LYS A C 1
ATOM 2483 O O . LYS A 1 314 ? -18.015 1.522 22.855 1.00 98.12 314 LYS A O 1
ATOM 2488 N N . VAL A 1 315 ? -16.943 3.459 23.261 1.00 98.69 315 VAL A N 1
ATOM 2489 C CA . VAL A 1 315 ? -16.535 3.794 21.899 1.00 98.69 315 VAL A CA 1
ATOM 2490 C C . VAL A 1 315 ? -15.022 3.621 21.788 1.00 98.69 315 VAL A C 1
ATOM 2492 O O . VAL A 1 315 ? -14.278 3.845 22.742 1.00 98.69 315 VAL A O 1
ATOM 2495 N N . VAL A 1 316 ? -14.545 3.214 20.620 1.00 98.75 316 VAL A N 1
ATOM 2496 C CA . VAL A 1 316 ? -13.117 3.109 20.328 1.00 98.75 316 VAL A CA 1
ATOM 2497 C C . VAL A 1 316 ? -12.783 3.831 19.029 1.00 98.75 316 VAL A C 1
ATOM 2499 O O . VAL A 1 316 ? -13.542 3.804 18.058 1.00 98.75 316 VAL A O 1
ATOM 2502 N N . PHE A 1 317 ? -11.624 4.475 19.007 1.00 98.62 317 PHE A N 1
ATOM 2503 C CA . PHE A 1 317 ? -10.968 4.963 17.802 1.00 98.62 317 PHE A CA 1
ATOM 2504 C C . PHE A 1 317 ? -9.642 4.220 17.637 1.00 98.62 317 PHE A C 1
ATOM 2506 O O . PHE A 1 317 ? -8.864 4.118 18.585 1.00 98.62 317 PHE A O 1
ATOM 2513 N N . VAL A 1 318 ? -9.354 3.744 16.424 1.00 96.88 318 VAL A N 1
ATOM 2514 C CA . VAL A 1 318 ? -8.085 3.076 16.100 1.00 96.88 318 VAL A CA 1
ATOM 2515 C C . VAL A 1 318 ? -7.445 3.753 14.893 1.00 96.88 318 VAL A C 1
ATOM 2517 O O . VAL A 1 318 ? -7.967 3.705 13.777 1.00 96.88 318 VAL A O 1
ATOM 2520 N N . GLY A 1 319 ? -6.281 4.372 15.087 1.00 93.50 319 GLY A N 1
ATOM 2521 C CA . GLY A 1 319 ? -5.541 4.982 13.989 1.00 93.50 319 GLY A CA 1
ATOM 2522 C C . GLY A 1 319 ? -4.431 5.933 14.423 1.00 93.50 319 GLY A C 1
ATOM 2523 O O . GLY A 1 319 ? -4.307 6.316 15.578 1.00 93.50 319 GLY A O 1
ATOM 2524 N N . ARG A 1 320 ? -3.607 6.353 13.457 1.00 92.19 320 ARG A N 1
ATOM 2525 C CA . ARG A 1 320 ? -2.575 7.374 13.702 1.00 92.19 320 ARG A CA 1
ATOM 2526 C C . ARG A 1 320 ? -3.211 8.733 13.991 1.00 92.19 320 ARG A C 1
ATOM 2528 O O . ARG A 1 320 ? -4.095 9.153 13.246 1.00 92.19 320 ARG A O 1
ATOM 2535 N N . LEU A 1 321 ? -2.688 9.462 14.972 1.00 95.94 321 LEU A N 1
ATOM 2536 C CA . LEU A 1 321 ? -3.173 10.791 15.364 1.00 95.94 321 LEU A CA 1
ATOM 2537 C C . LEU A 1 321 ? -2.616 11.865 14.418 1.00 95.94 321 LEU A C 1
ATOM 2539 O O . LEU A 1 321 ? -1.737 12.650 14.765 1.00 95.94 321 LEU A O 1
ATOM 2543 N N . THR A 1 322 ? -3.113 11.838 13.183 1.00 93.88 322 THR A N 1
ATOM 2544 C CA . THR A 1 322 ? -2.740 12.746 12.087 1.00 93.88 322 THR A CA 1
ATOM 2545 C C . THR A 1 322 ? -3.942 13.580 11.666 1.00 93.88 322 THR A C 1
ATOM 2547 O O . THR A 1 322 ? -5.076 13.117 11.791 1.00 93.88 322 THR A O 1
ATOM 2550 N N . LEU A 1 323 ? -3.709 14.760 11.081 1.00 93.12 323 LEU A N 1
ATOM 2551 C CA . LEU A 1 323 ? -4.781 15.674 10.646 1.00 93.12 323 LEU A CA 1
ATOM 2552 C C . LEU A 1 323 ? -5.855 14.989 9.786 1.00 93.12 323 LEU A C 1
ATOM 2554 O O . LEU A 1 323 ? -7.039 15.239 9.945 1.00 93.12 323 LEU A O 1
ATOM 2558 N N . GLY A 1 324 ? -5.457 14.073 8.899 1.00 91.50 324 GLY A N 1
ATOM 2559 C CA . GLY A 1 324 ? -6.395 13.389 8.006 1.00 91.50 324 GLY A CA 1
ATOM 2560 C C . GLY A 1 324 ? -7.409 12.481 8.711 1.00 91.50 324 GLY A C 1
ATOM 2561 O O . GLY A 1 324 ? -8.409 12.124 8.086 1.00 91.50 324 GLY A O 1
ATOM 2562 N N . LYS A 1 325 ? -7.175 12.104 9.976 1.00 94.94 325 LYS A N 1
ATOM 2563 C CA . LYS A 1 325 ? -8.074 11.244 10.760 1.00 94.94 325 LYS A CA 1
ATOM 2564 C C . LYS A 1 325 ? -9.175 12.005 11.501 1.00 94.94 325 LYS A C 1
ATOM 2566 O O . LYS A 1 325 ? -10.106 11.358 11.963 1.00 94.94 325 LYS A O 1
ATOM 2571 N N . ASN A 1 326 ? -9.078 13.336 11.570 1.00 96.88 326 ASN A N 1
ATOM 2572 C CA . ASN A 1 326 ? -10.008 14.228 12.270 1.00 96.88 326 ASN A CA 1
ATOM 2573 C C . ASN A 1 326 ? -10.420 13.707 13.662 1.00 96.88 326 ASN A C 1
ATOM 2575 O O . ASN A 1 326 ? -11.607 13.582 13.967 1.00 96.88 326 ASN A O 1
ATOM 2579 N N . VAL A 1 327 ? -9.442 13.324 14.488 1.00 98.38 327 VAL A N 1
ATOM 2580 C CA . VAL A 1 327 ? -9.711 12.821 15.850 1.00 98.38 327 VAL A CA 1
ATOM 2581 C C . VAL A 1 327 ? -10.299 13.926 16.734 1.00 98.38 327 VAL A C 1
ATOM 2583 O O . VAL A 1 327 ? -11.061 13.640 17.649 1.00 98.38 327 VAL A O 1
ATOM 2586 N N . ASP A 1 328 ? -10.030 15.186 16.400 1.00 98.44 328 ASP A N 1
ATOM 2587 C CA . ASP A 1 328 ? -10.685 16.362 16.968 1.00 98.44 328 ASP A CA 1
ATOM 2588 C C . ASP A 1 328 ? -12.211 16.278 16.850 1.00 98.44 328 ASP A C 1
ATOM 2590 O O . ASP A 1 328 ? -12.916 16.503 17.829 1.00 98.44 328 ASP A O 1
ATOM 2594 N N . GLN A 1 329 ? -12.725 15.847 15.695 1.00 98.50 329 GLN A N 1
ATOM 2595 C CA . GLN A 1 329 ? -14.165 15.683 15.479 1.00 98.50 329 GLN A CA 1
ATOM 2596 C C . GLN A 1 329 ? -14.727 14.473 16.224 1.00 98.50 329 GLN A C 1
ATOM 2598 O O . GLN A 1 329 ? -15.869 14.506 16.668 1.00 98.50 329 GLN A O 1
ATOM 2603 N N . VAL A 1 330 ? -13.928 13.414 16.410 1.00 98.69 330 VAL A N 1
ATOM 2604 C CA . VAL A 1 330 ? -14.313 12.282 17.270 1.00 98.69 330 VAL A CA 1
ATOM 2605 C C . VAL A 1 330 ? -14.539 12.779 18.702 1.00 98.69 330 VAL A C 1
ATOM 2607 O O . VAL A 1 330 ? -15.552 12.438 19.303 1.00 98.69 330 VAL A O 1
ATOM 2610 N N . ILE A 1 331 ? -13.649 13.629 19.225 1.00 98.75 331 ILE A N 1
ATOM 2611 C CA . ILE A 1 331 ? -13.767 14.218 20.568 1.00 98.75 331 ILE A CA 1
ATOM 2612 C C . ILE A 1 331 ? -14.971 15.174 20.656 1.00 98.75 331 ILE A C 1
ATOM 2614 O O . ILE A 1 331 ? -15.717 15.120 21.630 1.00 98.75 331 ILE A O 1
ATOM 2618 N N . GLU A 1 332 ? -15.222 16.003 19.639 1.00 98.62 332 GLU A N 1
ATOM 2619 C CA . GLU A 1 332 ? -16.417 16.868 19.601 1.00 98.62 332 GLU A CA 1
ATOM 2620 C C . GLU A 1 332 ? -17.721 16.060 19.584 1.00 98.62 332 GLU A C 1
ATOM 2622 O O . GLU A 1 332 ? -18.684 16.415 20.262 1.00 98.62 332 GLU A O 1
ATOM 2627 N N . ILE A 1 333 ? -17.756 14.933 18.867 1.00 98.69 333 ILE A N 1
ATOM 2628 C CA . ILE A 1 333 ? -18.897 14.012 18.905 1.00 98.69 333 ILE A CA 1
ATOM 2629 C C . ILE A 1 333 ? -19.098 13.474 20.326 1.00 98.69 333 ILE A C 1
ATOM 2631 O O . ILE A 1 333 ? -20.235 13.440 20.791 1.00 98.69 333 ILE A O 1
ATOM 2635 N N . MET A 1 334 ? -18.028 13.112 21.042 1.00 98.38 334 MET A N 1
ATOM 2636 C CA . MET A 1 334 ? -18.128 12.667 22.438 1.00 98.38 334 MET A CA 1
ATOM 2637 C C . MET A 1 334 ? -18.732 13.735 23.355 1.00 98.38 334 MET A C 1
ATOM 2639 O O . MET A 1 334 ? -19.586 13.398 24.169 1.00 98.38 334 MET A O 1
ATOM 2643 N N . ASP A 1 335 ? -18.354 15.008 23.197 1.00 98.25 335 ASP A N 1
ATOM 2644 C CA . ASP A 1 335 ? -18.941 16.138 23.940 1.00 98.25 335 ASP A CA 1
ATOM 2645 C C . ASP A 1 335 ? -20.439 16.318 23.632 1.00 98.25 335 ASP A C 1
ATOM 2647 O O . ASP A 1 335 ? -21.253 16.519 24.534 1.00 98.25 335 ASP A O 1
ATOM 2651 N N . ILE A 1 336 ? -20.854 16.175 22.368 1.00 98.25 336 ILE A N 1
ATOM 2652 C CA . ILE A 1 336 ? -22.282 16.226 22.007 1.00 98.25 336 ILE A CA 1
ATOM 2653 C C . ILE A 1 336 ? -23.057 15.100 22.705 1.00 98.25 336 ILE A C 1
ATOM 2655 O O . ILE A 1 336 ? -24.151 15.337 23.223 1.00 98.25 336 ILE A O 1
ATOM 2659 N N . VAL A 1 337 ? -22.508 13.881 22.724 1.00 98.00 337 VAL A N 1
ATOM 2660 C CA . VAL A 1 337 ? -23.174 12.723 23.334 1.00 98.00 337 VAL A CA 1
ATOM 2661 C C . VAL A 1 337 ? -23.186 12.826 24.860 1.00 98.00 337 VAL A C 1
ATOM 2663 O O . VAL A 1 337 ? -24.232 12.585 25.464 1.00 98.00 337 VAL A O 1
ATOM 2666 N N . SER A 1 338 ? -22.089 13.243 25.498 1.00 95.94 338 SER A N 1
ATOM 2667 C CA . SER A 1 338 ? -21.995 13.348 26.963 1.00 95.94 338 SER A CA 1
ATOM 2668 C C . SER A 1 338 ? -23.017 14.335 27.541 1.00 95.94 338 SER A C 1
ATOM 2670 O O . SER A 1 338 ? -23.634 14.065 28.573 1.00 95.94 338 SER A O 1
ATOM 2672 N N . ARG A 1 339 ? -23.320 15.425 26.822 1.00 96.44 339 ARG A N 1
ATOM 2673 C CA . ARG A 1 339 ? -24.357 16.412 27.190 1.00 96.44 339 ARG A CA 1
ATOM 2674 C C . ARG A 1 339 ? -25.778 15.849 27.236 1.00 96.44 339 ARG A C 1
ATOM 2676 O O . ARG A 1 339 ? -26.659 16.487 27.810 1.00 96.44 339 ARG A O 1
ATOM 2683 N N . THR A 1 340 ? -26.024 14.669 26.665 1.00 96.25 340 THR A N 1
ATOM 2684 C CA . THR A 1 340 ? -27.319 13.975 26.789 1.00 96.25 340 THR A CA 1
ATOM 2685 C C . THR A 1 340 ? -27.505 13.290 28.147 1.00 96.25 340 THR A C 1
ATOM 2687 O O . THR A 1 340 ? -28.618 12.882 28.476 1.00 96.25 340 THR A O 1
ATOM 2690 N N . GLY A 1 341 ? -26.432 13.153 28.935 1.00 92.94 341 GLY A N 1
ATOM 2691 C CA . GLY A 1 341 ? -26.416 12.421 30.202 1.00 92.94 341 GLY A CA 1
ATOM 2692 C C . GLY A 1 341 ? -26.315 10.899 30.051 1.00 92.94 341 GLY A C 1
ATOM 2693 O O . GLY A 1 341 ? -26.342 10.194 31.059 1.00 92.94 341 GLY A O 1
ATOM 2694 N N . GLN A 1 342 ? -26.202 10.374 28.825 1.00 93.19 342 GLN A N 1
ATOM 2695 C CA . GLN A 1 342 ? -25.911 8.958 28.600 1.00 93.19 342 GLN A CA 1
ATOM 2696 C C . GLN A 1 342 ? -24.453 8.645 28.981 1.00 93.19 342 GLN A C 1
ATOM 2698 O O . GLN A 1 342 ? -23.554 9.369 28.548 1.00 93.19 342 GLN A O 1
ATOM 2703 N N . PRO A 1 343 ? -24.187 7.573 29.754 1.00 94.81 343 PRO A N 1
ATOM 2704 C CA . PRO A 1 343 ? -22.823 7.135 30.030 1.00 94.81 343 PRO A CA 1
ATOM 2705 C C . PRO A 1 343 ? -22.095 6.762 28.738 1.00 94.81 343 PRO A C 1
ATOM 2707 O O . PRO A 1 343 ? -22.616 5.984 27.935 1.00 94.81 343 PRO A O 1
ATOM 2710 N N . ILE A 1 344 ? -20.890 7.298 28.552 1.00 97.56 344 ILE A N 1
ATOM 2711 C CA . ILE A 1 344 ? -20.068 7.031 27.375 1.00 97.56 344 ILE A CA 1
ATOM 2712 C C . ILE A 1 344 ? -18.581 7.153 27.722 1.00 97.56 344 ILE A C 1
ATOM 2714 O O . ILE A 1 344 ? -18.184 8.040 28.474 1.00 97.56 344 ILE A O 1
ATOM 2718 N N . THR A 1 345 ? -17.756 6.268 27.165 1.00 98.44 345 THR A N 1
ATOM 2719 C CA . THR A 1 345 ? -16.289 6.366 27.221 1.00 98.44 345 THR A CA 1
ATOM 2720 C C . THR A 1 345 ? -15.689 6.212 25.828 1.00 98.44 345 THR A C 1
ATOM 2722 O O . THR A 1 345 ? -16.278 5.554 24.971 1.00 98.44 345 THR A O 1
ATOM 2725 N N . LEU A 1 346 ? -14.528 6.817 25.588 1.00 98.75 346 LEU A N 1
ATOM 2726 C CA . LEU A 1 346 ? -13.768 6.715 24.347 1.00 98.75 346 LEU A CA 1
ATOM 2727 C C . LEU A 1 346 ? -12.343 6.250 24.635 1.00 98.75 346 LEU A C 1
ATOM 2729 O O . LEU A 1 346 ? -11.568 6.961 25.271 1.00 98.75 346 LEU A O 1
ATOM 2733 N N . ASP A 1 347 ? -11.968 5.111 24.064 1.00 98.62 347 ASP A N 1
ATOM 2734 C CA . ASP A 1 347 ? -10.577 4.671 24.007 1.00 98.62 347 ASP A CA 1
ATOM 2735 C C . ASP A 1 347 ? -9.959 5.095 22.658 1.00 98.62 347 ASP A C 1
ATOM 2737 O O . ASP A 1 347 ? -10.377 4.643 21.591 1.00 98.62 347 ASP A O 1
ATOM 2741 N N . ILE A 1 348 ? -8.949 5.970 22.692 1.00 98.69 348 ILE A N 1
ATOM 2742 C CA . ILE A 1 348 ? -8.168 6.406 21.526 1.00 98.69 348 ILE A CA 1
ATOM 2743 C C . ILE A 1 348 ? -6.883 5.577 21.457 1.00 98.69 348 ILE A C 1
ATOM 2745 O O . ILE A 1 348 ? -5.968 5.738 22.271 1.00 98.69 348 ILE A O 1
ATOM 2749 N N . ILE A 1 349 ? -6.802 4.706 20.452 1.00 97.75 349 ILE A N 1
ATOM 2750 C CA . ILE A 1 349 ? -5.673 3.807 20.208 1.00 97.75 349 ILE A CA 1
ATOM 2751 C C . ILE A 1 349 ? -4.857 4.299 19.012 1.00 97.75 349 ILE A C 1
ATOM 2753 O O . ILE A 1 349 ? -5.354 4.420 17.890 1.00 97.75 349 ILE A O 1
ATOM 2757 N N . GLY A 1 350 ? -3.567 4.507 19.253 1.00 93.88 350 GLY A N 1
ATOM 2758 C CA . GLY A 1 350 ? -2.584 4.996 18.296 1.00 93.88 350 GLY A CA 1
ATOM 2759 C C . GLY A 1 350 ? -1.839 6.227 18.803 1.00 93.88 350 GLY A C 1
ATOM 2760 O O . GLY A 1 350 ? -2.108 6.752 19.880 1.00 93.88 350 GLY A O 1
ATOM 2761 N N . ASP A 1 351 ? -0.866 6.675 18.014 1.00 93.44 351 ASP A N 1
ATOM 2762 C CA . ASP A 1 351 ? -0.064 7.861 18.308 1.00 93.44 351 ASP A CA 1
ATOM 2763 C C . ASP A 1 351 ? 0.143 8.700 17.034 1.00 93.44 351 ASP A C 1
ATOM 2765 O O . ASP A 1 351 ? -0.193 8.270 15.921 1.00 93.44 351 ASP A O 1
ATOM 2769 N N . GLY A 1 352 ? 0.651 9.918 17.181 1.00 94.19 352 GLY A N 1
ATOM 2770 C CA . GLY A 1 352 ? 0.905 10.829 16.071 1.00 94.19 352 GLY A CA 1
ATOM 2771 C C . GLY A 1 352 ? 1.105 12.275 16.505 1.00 94.19 352 GLY A C 1
ATOM 2772 O O . GLY A 1 352 ? 0.937 12.643 17.666 1.00 94.19 352 GLY A O 1
ATOM 2773 N N . GLU A 1 353 ? 1.449 13.120 15.540 1.00 95.69 353 GLU A N 1
ATOM 2774 C CA . GLU A 1 353 ? 1.805 14.519 15.770 1.00 95.69 353 GLU A CA 1
ATOM 2775 C C . GLU A 1 353 ? 0.685 15.365 16.395 1.00 95.69 353 GLU A C 1
ATOM 2777 O O . GLU A 1 353 ? 0.969 16.416 16.962 1.00 95.69 353 GLU A O 1
ATOM 2782 N N . GLN A 1 354 ? -0.577 14.928 16.304 1.00 97.44 354 GLN A N 1
ATOM 2783 C CA . GLN A 1 354 ? -1.721 15.637 16.883 1.00 97.44 354 GLN A CA 1
ATOM 2784 C C . GLN A 1 354 ? -1.956 15.324 18.366 1.00 97.44 354 GLN A C 1
ATOM 2786 O O . GLN A 1 354 ? -2.758 16.018 18.985 1.00 97.44 354 GLN A O 1
ATOM 2791 N N . ARG A 1 355 ? -1.281 14.326 18.959 1.00 97.50 355 ARG A N 1
ATOM 2792 C CA . ARG A 1 355 ? -1.591 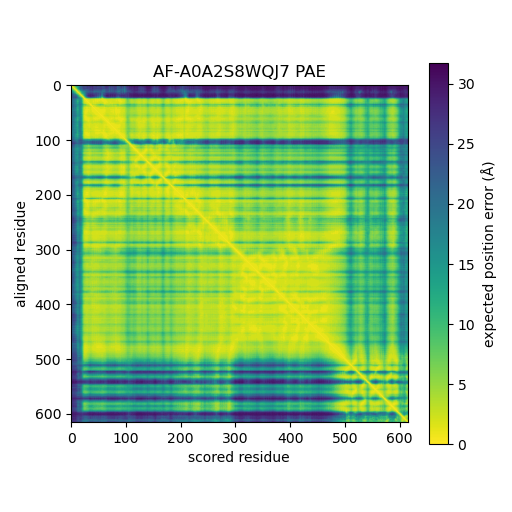13.839 20.317 1.00 97.50 355 ARG A CA 1
ATOM 2793 C C . ARG A 1 355 ? -1.717 14.959 21.351 1.00 97.50 355 ARG A C 1
ATOM 2795 O O . ARG A 1 355 ? -2.743 15.062 22.009 1.00 97.50 355 ARG A O 1
ATOM 2802 N N . GLY A 1 356 ? -0.710 15.829 21.444 1.00 98.06 356 GLY A N 1
ATOM 2803 C CA . GLY A 1 356 ? -0.708 16.911 22.433 1.00 98.06 356 GLY A CA 1
ATOM 2804 C C . GLY A 1 356 ? -1.839 17.929 22.239 1.00 98.06 356 GLY A C 1
ATOM 2805 O O . GLY A 1 356 ? -2.381 18.428 23.219 1.00 98.06 356 GLY A O 1
ATOM 2806 N N . ALA A 1 357 ? -2.229 18.213 20.992 1.00 98.38 357 ALA A N 1
ATOM 2807 C CA . ALA A 1 357 ? -3.351 19.109 20.704 1.00 98.38 357 ALA A CA 1
ATOM 2808 C C . ALA A 1 357 ? -4.700 18.469 21.078 1.00 98.38 357 ALA A C 1
ATOM 2810 O O . ALA A 1 357 ? -5.558 19.136 21.648 1.00 98.38 357 ALA A O 1
ATOM 2811 N N . LEU A 1 358 ? -4.856 17.169 20.817 1.00 98.69 358 LEU A N 1
ATOM 2812 C CA . LEU A 1 358 ? -6.062 16.406 21.151 1.00 98.69 358 LEU A CA 1
ATOM 2813 C C . LEU A 1 358 ? -6.234 16.246 22.670 1.00 98.69 358 LEU A C 1
ATOM 2815 O O . LEU A 1 358 ? -7.332 16.419 23.186 1.00 98.69 358 LEU A O 1
ATOM 2819 N N . GLU A 1 359 ? -5.151 15.974 23.405 1.00 98.62 359 GLU A N 1
ATOM 2820 C CA . GLU A 1 359 ? -5.173 15.923 24.874 1.00 98.62 359 GLU A CA 1
ATOM 2821 C C . GLU A 1 359 ? -5.555 17.280 25.489 1.00 98.62 359 GLU A C 1
ATOM 2823 O O . GLU A 1 359 ? -6.224 17.322 26.520 1.00 98.62 359 GLU A O 1
ATOM 2828 N N . GLN A 1 360 ? -5.161 18.398 24.864 1.00 98.62 360 GLN A N 1
ATOM 2829 C CA . GLN A 1 360 ? -5.591 19.729 25.298 1.00 98.62 360 GLN A CA 1
ATOM 2830 C C . GLN A 1 360 ? -7.077 19.970 25.006 1.00 98.62 360 GLN A C 1
ATOM 2832 O O . GLN A 1 360 ? -7.786 20.453 25.881 1.00 98.62 360 GLN A O 1
ATOM 2837 N N . GLN A 1 361 ? -7.567 19.570 23.830 1.00 98.62 361 GLN A N 1
ATOM 2838 C CA . GLN A 1 361 ? -8.985 19.679 23.476 1.00 98.62 361 GLN A CA 1
ATOM 2839 C C . GLN A 1 361 ? -9.890 18.914 24.454 1.00 98.62 361 GLN A C 1
ATOM 2841 O O . GLN A 1 361 ? -10.931 19.428 24.853 1.00 98.62 361 GLN A O 1
ATOM 2846 N N . VAL A 1 362 ? -9.485 17.711 24.877 1.00 98.75 362 VAL A N 1
ATOM 2847 C CA . VAL A 1 362 ? -10.212 16.931 25.895 1.00 98.75 362 VAL A CA 1
ATOM 2848 C C . VAL A 1 362 ? -10.336 17.708 27.207 1.00 98.75 362 VAL A C 1
ATOM 2850 O O . VAL A 1 362 ? -11.422 17.745 27.778 1.00 98.75 362 VAL A O 1
ATOM 2853 N N . LYS A 1 363 ? -9.264 18.377 27.653 1.00 98.50 363 LYS A N 1
ATOM 2854 C CA . LYS A 1 363 ? -9.288 19.224 28.859 1.00 98.50 363 LYS A CA 1
ATOM 2855 C C . LYS A 1 363 ? -10.182 20.445 28.693 1.00 98.50 363 LYS A C 1
ATOM 2857 O O . LYS A 1 363 ? -10.951 20.777 29.586 1.00 98.50 363 LYS A O 1
ATOM 2862 N N . ASP A 1 364 ? -10.098 21.106 27.543 1.00 98.50 364 ASP A N 1
ATOM 2863 C CA . ASP A 1 364 ? -10.887 22.308 27.264 1.00 98.50 364 ASP A CA 1
ATOM 2864 C C . ASP A 1 364 ? -12.398 22.003 27.229 1.00 98.50 364 ASP A C 1
ATOM 2866 O O . ASP A 1 364 ? -13.211 22.862 27.575 1.00 98.50 364 ASP A O 1
ATOM 2870 N N . LEU A 1 365 ? -12.771 20.776 26.849 1.00 98.19 365 LEU A N 1
ATOM 2871 C CA . LEU A 1 365 ? -14.150 20.278 26.841 1.00 98.19 365 LEU A CA 1
ATOM 2872 C C . LEU A 1 365 ? -14.579 19.611 28.160 1.00 98.19 365 LEU A C 1
ATOM 2874 O O . LEU A 1 365 ? -15.754 19.281 28.304 1.00 98.19 365 LEU A O 1
ATOM 2878 N N . GLY A 1 366 ? -13.669 19.425 29.121 1.00 98.00 366 GLY A N 1
ATOM 2879 C CA . GLY A 1 366 ? -13.966 18.770 30.398 1.00 98.00 366 GLY A CA 1
ATOM 2880 C C . GLY A 1 366 ? -14.258 17.267 30.282 1.00 98.00 366 GLY A C 1
ATOM 2881 O O . GLY A 1 366 ? -15.082 16.757 31.037 1.00 98.00 366 GLY A O 1
ATOM 2882 N N . LEU A 1 367 ? -13.646 16.585 29.306 1.00 98.25 367 LEU A N 1
ATOM 2883 C CA . LEU A 1 367 ? -13.868 15.166 28.983 1.00 98.25 367 LEU A CA 1
ATOM 2884 C C . LEU A 1 367 ? -12.775 14.230 29.534 1.00 98.25 367 LEU A C 1
ATOM 2886 O O . LEU A 1 367 ? -12.599 13.109 29.048 1.00 98.25 367 LEU A O 1
ATOM 2890 N N . GLU A 1 368 ? -11.970 14.680 30.500 1.00 97.94 368 GLU A N 1
ATOM 2891 C CA . GLU A 1 368 ? -10.813 13.917 30.987 1.00 97.94 368 GLU A CA 1
ATOM 2892 C C . GLU A 1 368 ? -11.181 12.585 31.656 1.00 97.94 368 GLU A C 1
ATOM 2894 O O . GLU A 1 368 ? -10.316 11.719 31.780 1.00 97.94 368 GLU A O 1
ATOM 2899 N N . ASN A 1 369 ? -12.433 12.410 32.093 1.00 96.94 369 ASN A N 1
ATOM 2900 C CA . ASN A 1 369 ? -12.901 11.161 32.701 1.00 96.94 369 ASN A CA 1
ATOM 2901 C C . ASN A 1 369 ? -13.499 10.193 31.668 1.00 96.94 369 ASN A C 1
ATOM 2903 O O . ASN A 1 369 ? -13.661 9.006 31.952 1.00 96.94 369 ASN A O 1
ATOM 2907 N N . GLU A 1 370 ? -13.834 10.693 30.481 1.00 97.69 370 GLU A N 1
ATOM 2908 C CA . GLU A 1 370 ? -14.527 9.971 29.424 1.00 97.69 370 GLU A CA 1
ATOM 2909 C C . GLU A 1 370 ? -13.576 9.547 28.299 1.00 97.69 370 GLU A C 1
ATOM 2911 O O . GLU A 1 370 ? -13.855 8.556 27.627 1.00 97.69 370 GLU A O 1
ATOM 2916 N N . VAL A 1 371 ? -12.464 10.258 28.077 1.00 98.56 371 VAL A N 1
ATOM 2917 C CA . VAL A 1 371 ? -11.546 10.016 26.949 1.00 98.56 371 VAL A CA 1
ATOM 2918 C C . VAL A 1 371 ? -10.172 9.530 27.416 1.00 98.56 371 VAL A C 1
ATOM 2920 O O . VAL A 1 371 ? -9.426 10.249 28.078 1.00 98.56 371 VAL A O 1
ATOM 2923 N N . ASN A 1 372 ? -9.783 8.332 26.972 1.00 98.19 372 ASN A N 1
ATOM 2924 C CA . ASN A 1 372 ? -8.509 7.694 27.297 1.00 98.19 372 ASN A CA 1
ATOM 2925 C C . ASN A 1 372 ? -7.575 7.645 26.081 1.00 98.19 372 ASN A C 1
ATOM 2927 O O . ASN A 1 372 ? -7.905 7.050 25.057 1.00 98.19 372 ASN A O 1
ATOM 2931 N N . PHE A 1 373 ? -6.358 8.180 26.208 1.00 98.38 373 PHE A N 1
ATOM 2932 C CA . PHE A 1 373 ? -5.304 8.025 25.196 1.00 98.38 373 PHE A CA 1
ATOM 2933 C C . PHE A 1 373 ? -4.396 6.841 25.539 1.00 98.38 373 PHE A C 1
ATOM 2935 O O . PHE A 1 373 ? -3.533 6.938 26.412 1.00 98.38 373 PHE A O 1
ATOM 2942 N N . LEU A 1 374 ? -4.549 5.732 24.817 1.00 97.19 374 LEU A N 1
ATOM 2943 C CA . LEU A 1 374 ? -3.840 4.479 25.106 1.00 97.19 374 LEU A CA 1
ATOM 2944 C C . LEU A 1 374 ? -2.479 4.366 24.403 1.00 97.19 374 LEU A C 1
ATOM 2946 O O . LEU A 1 374 ? -1.665 3.517 24.758 1.00 97.19 374 LEU A O 1
ATOM 2950 N N . GLY A 1 375 ? -2.203 5.229 23.420 1.00 94.12 375 GLY A N 1
ATOM 2951 C CA . GLY A 1 375 ? -1.007 5.113 22.586 1.00 94.12 375 GLY A CA 1
ATOM 2952 C C . GLY A 1 375 ? -1.033 3.844 21.730 1.00 94.12 375 GLY A C 1
ATOM 2953 O O . GLY A 1 375 ? -2.095 3.346 21.353 1.00 94.12 375 GLY A O 1
ATOM 2954 N N . HIS A 1 376 ? 0.144 3.311 21.402 1.00 88.38 376 HIS A N 1
ATOM 2955 C CA . HIS A 1 376 ? 0.248 2.018 20.729 1.00 88.38 376 HIS A CA 1
ATOM 2956 C C . HIS A 1 376 ? -0.019 0.865 21.703 1.00 88.38 376 HIS A C 1
ATOM 2958 O O . HIS A 1 376 ? 0.702 0.701 22.684 1.00 88.38 376 HIS A O 1
ATOM 2964 N N . VAL A 1 377 ? -1.010 0.032 21.380 1.00 89.00 377 VAL A N 1
ATOM 2965 C CA . VAL A 1 377 ? -1.324 -1.201 22.116 1.00 89.00 377 VAL A CA 1
ATOM 2966 C C . VAL A 1 377 ? -0.899 -2.425 21.308 1.00 89.00 377 VAL A C 1
ATOM 2968 O O . VAL A 1 377 ? -0.902 -2.392 20.078 1.00 89.00 377 VAL A O 1
ATOM 2971 N N . ALA A 1 378 ? -0.536 -3.509 21.996 1.00 80.06 378 ALA A N 1
ATOM 2972 C CA . ALA A 1 378 ? -0.165 -4.767 21.345 1.00 80.06 378 ALA A CA 1
ATOM 2973 C C . ALA A 1 378 ? -1.383 -5.512 20.767 1.00 80.06 378 ALA A C 1
ATOM 2975 O O . ALA A 1 378 ? -1.271 -6.139 19.718 1.00 80.06 378 ALA A O 1
ATOM 2976 N N . SER A 1 379 ? -2.536 -5.407 21.435 1.00 87.50 379 SER A N 1
ATOM 2977 C CA . SER A 1 379 ? -3.740 -6.195 21.148 1.00 87.50 379 SER A CA 1
ATOM 2978 C C . SER A 1 379 ? -4.946 -5.292 20.901 1.00 87.50 379 SER A C 1
ATOM 2980 O O . SER A 1 379 ? -5.753 -5.045 21.795 1.00 87.50 379 SER A O 1
ATOM 2982 N N . VAL A 1 380 ? -5.048 -4.753 19.683 1.00 92.50 380 VAL A N 1
ATOM 2983 C CA . VAL A 1 380 ? -6.199 -3.935 19.250 1.00 92.50 380 VAL A CA 1
ATOM 2984 C C . VAL A 1 380 ? -7.494 -4.758 19.255 1.00 92.50 380 VAL A C 1
ATOM 2986 O O . VAL A 1 380 ? -8.550 -4.244 19.619 1.00 92.50 380 VAL A O 1
ATOM 2989 N N . ASP A 1 381 ? -7.396 -6.046 18.926 1.00 93.81 381 ASP A N 1
ATOM 2990 C CA . ASP A 1 381 ? -8.467 -7.045 18.966 1.00 93.81 381 ASP A CA 1
ATOM 2991 C C . ASP A 1 381 ? -9.215 -7.045 20.306 1.00 93.81 381 ASP A C 1
ATOM 2993 O O . ASP A 1 381 ? -10.442 -6.983 20.331 1.00 93.81 381 ASP A O 1
ATOM 2997 N N . GLN A 1 382 ? -8.498 -7.003 21.433 1.00 94.06 382 GLN A N 1
ATOM 2998 C CA . GLN A 1 382 ? -9.114 -6.997 22.765 1.00 94.06 382 GLN A CA 1
ATOM 2999 C C . GLN A 1 382 ? -9.967 -5.749 23.013 1.00 94.06 382 GLN A C 1
ATOM 3001 O O . GLN A 1 382 ? -11.031 -5.834 23.630 1.00 94.06 382 GLN A O 1
ATOM 3006 N N . HIS A 1 383 ? -9.539 -4.595 22.500 1.00 96.25 383 HIS A N 1
ATOM 3007 C CA . HIS A 1 383 ? -10.307 -3.356 22.609 1.00 96.25 383 HIS A CA 1
ATOM 3008 C C . HIS A 1 383 ? -11.536 -3.371 21.697 1.00 96.25 383 HIS A C 1
ATOM 3010 O O . HIS A 1 383 ? -12.610 -2.944 22.116 1.00 96.25 383 HIS A O 1
ATOM 3016 N N . LEU A 1 384 ? -11.413 -3.918 20.485 1.00 97.31 384 LEU A N 1
ATOM 3017 C CA . LEU A 1 384 ? -12.541 -4.085 19.565 1.00 97.31 384 LEU A CA 1
ATOM 3018 C C . LEU A 1 384 ? -13.566 -5.108 20.082 1.00 97.31 384 LEU A C 1
ATOM 3020 O O . LEU A 1 384 ? -14.768 -4.921 19.898 1.00 97.31 384 LEU A O 1
ATOM 3024 N N . LEU A 1 385 ? -13.129 -6.162 20.776 1.00 95.88 385 LEU A N 1
ATOM 3025 C CA . LEU A 1 385 ? -14.019 -7.113 21.455 1.00 95.88 385 LEU A CA 1
ATOM 3026 C C . LEU A 1 385 ? -14.810 -6.455 22.590 1.00 95.88 385 LEU A C 1
ATOM 3028 O O . LEU A 1 385 ? -15.976 -6.792 22.802 1.00 95.88 385 LEU A O 1
ATOM 3032 N N . ALA A 1 386 ? -14.181 -5.530 23.316 1.00 95.25 386 ALA A N 1
ATOM 3033 C CA . ALA A 1 386 ? -14.775 -4.873 24.475 1.00 95.25 386 ALA A CA 1
ATOM 3034 C C . ALA A 1 386 ? -15.665 -3.669 24.120 1.00 95.25 386 ALA A C 1
ATOM 3036 O O . ALA A 1 386 ? -16.608 -3.391 24.857 1.00 95.25 386 ALA A O 1
ATOM 3037 N N . ALA A 1 387 ? -15.388 -2.954 23.026 1.00 97.50 387 ALA A N 1
ATOM 3038 C CA . ALA A 1 387 ? -16.075 -1.711 22.665 1.00 97.50 387 ALA A CA 1
ATOM 3039 C C . ALA A 1 387 ? -17.373 -1.937 21.880 1.00 97.50 387 ALA A C 1
ATOM 3041 O O . ALA A 1 387 ? -17.422 -2.776 20.989 1.00 97.50 387 ALA A O 1
ATOM 3042 N N . ASN A 1 388 ? -18.420 -1.156 22.132 1.00 97.62 388 ASN A N 1
ATOM 3043 C CA . ASN A 1 388 ? -19.670 -1.208 21.369 1.00 97.62 388 ASN A CA 1
ATOM 3044 C C . ASN A 1 388 ? -19.518 -0.670 19.943 1.00 97.62 388 ASN A C 1
ATOM 3046 O O . ASN A 1 388 ? -19.995 -1.282 18.984 1.00 97.62 388 ASN A O 1
ATOM 3050 N N . ILE A 1 389 ? -18.847 0.474 19.819 1.00 98.75 389 ILE A N 1
ATOM 3051 C CA . ILE A 1 389 ? -18.818 1.275 18.596 1.00 98.75 389 ILE A CA 1
ATOM 3052 C C . ILE A 1 389 ? -17.373 1.598 18.229 1.00 98.75 389 ILE A C 1
ATOM 3054 O O . ILE A 1 389 ? -16.618 2.084 19.067 1.00 98.75 389 ILE A O 1
ATOM 3058 N N . LEU A 1 390 ? -17.012 1.405 16.963 1.00 98.81 390 LEU A N 1
ATOM 3059 C CA . LEU A 1 390 ? -15.844 2.048 16.368 1.00 98.81 390 LEU A CA 1
ATOM 3060 C C . LEU A 1 390 ? -16.306 3.365 15.738 1.00 98.81 390 LEU A C 1
ATOM 3062 O O . LEU A 1 390 ? -17.177 3.341 14.870 1.00 98.81 390 LEU A O 1
ATOM 3066 N N . LEU A 1 391 ? -15.702 4.494 16.110 1.00 98.75 391 LEU A N 1
ATOM 3067 C CA . LEU A 1 391 ? -16.020 5.802 15.529 1.00 98.75 391 LEU A CA 1
ATOM 3068 C C . LEU A 1 391 ? -14.840 6.341 14.714 1.00 98.75 391 LEU A C 1
ATOM 3070 O O . LEU A 1 391 ? -13.755 6.555 15.251 1.00 98.75 391 LEU A O 1
ATOM 3074 N N . LEU A 1 392 ? -15.049 6.589 13.416 1.00 98.06 392 LEU A N 1
ATOM 3075 C CA . LEU A 1 392 ? -14.023 7.115 12.509 1.00 98.06 392 LEU A CA 1
ATOM 3076 C C . LEU A 1 392 ? -14.494 8.355 11.745 1.00 98.06 392 LEU A C 1
ATOM 3078 O O . LEU A 1 392 ? -15.401 8.299 10.920 1.00 98.06 392 LEU A O 1
ATOM 3082 N N . CYS A 1 393 ? -13.777 9.460 11.925 1.00 97.56 393 CYS A N 1
ATOM 3083 C CA . CYS A 1 393 ? -14.034 10.719 11.222 1.00 97.56 393 CYS A CA 1
ATOM 3084 C C . CYS A 1 393 ? -13.018 11.000 10.100 1.00 97.56 393 CYS A C 1
ATOM 3086 O O . CYS A 1 393 ? -12.810 12.154 9.720 1.00 97.56 393 CYS A O 1
ATOM 3088 N N . SER A 1 394 ? -12.361 9.968 9.556 1.00 95.31 394 SER A N 1
ATOM 3089 C CA . SER A 1 394 ? -11.334 10.129 8.519 1.00 95.31 394 SER A CA 1
ATOM 3090 C C . SER A 1 394 ? -11.813 10.966 7.329 1.00 95.31 394 SER A C 1
ATOM 3092 O O . SER A 1 394 ? -12.931 10.826 6.846 1.00 95.31 394 SER A O 1
ATOM 3094 N N . SER A 1 395 ? -10.928 11.821 6.819 1.00 92.50 395 SER A N 1
ATOM 3095 C CA . SER A 1 395 ? -11.163 12.623 5.606 1.00 92.50 395 SER A CA 1
ATOM 3096 C C . SER A 1 395 ? -10.911 11.873 4.299 1.00 92.50 395 SER A C 1
ATOM 3098 O O . SER A 1 395 ? -11.367 12.303 3.244 1.00 92.50 395 SER A O 1
ATOM 3100 N N . PHE A 1 396 ? -10.150 10.785 4.359 1.00 88.62 396 PHE A N 1
ATOM 3101 C CA . PHE A 1 396 ? -9.879 9.886 3.247 1.00 88.62 396 PHE A CA 1
ATOM 3102 C C . PHE A 1 396 ? -9.429 8.537 3.802 1.00 88.62 396 PHE A C 1
ATOM 3104 O O . PHE A 1 396 ? -8.801 8.464 4.862 1.00 88.62 396 PHE A O 1
ATOM 3111 N N . GLU A 1 397 ? -9.689 7.481 3.046 1.00 90.44 397 GLU A N 1
ATOM 3112 C CA . GLU A 1 397 ? -9.235 6.122 3.333 1.00 90.44 397 GLU A CA 1
ATOM 3113 C C . GLU A 1 397 ? -8.842 5.413 2.020 1.00 90.44 397 GLU A C 1
ATOM 3115 O O . GLU A 1 397 ? -9.061 5.925 0.918 1.00 90.44 397 GLU A O 1
ATOM 3120 N N . GLY A 1 398 ? -8.171 4.264 2.138 1.00 88.38 398 GLY A N 1
ATOM 3121 C CA . GLY A 1 398 ? -8.004 3.322 1.022 1.00 88.38 398 GLY A CA 1
ATOM 3122 C C . GLY A 1 398 ? -9.109 2.265 1.043 1.00 88.38 398 GLY A C 1
ATOM 3123 O O . GLY A 1 398 ? -9.929 2.195 0.141 1.00 88.38 398 GLY A O 1
ATOM 3124 N N . GLN A 1 399 ? -9.130 1.473 2.116 1.00 91.75 399 GLN A N 1
ATOM 3125 C CA . GLN A 1 399 ? -10.199 0.516 2.437 1.00 91.75 399 GLN A CA 1
ATOM 3126 C C . GLN A 1 399 ? -10.682 0.642 3.895 1.00 91.75 399 GLN A C 1
ATOM 3128 O O . GLN A 1 399 ? -11.825 0.330 4.191 1.00 91.75 399 GLN A O 1
ATOM 3133 N N . SER A 1 400 ? -9.828 1.168 4.782 1.00 92.25 400 SER A N 1
ATOM 3134 C CA . SER A 1 400 ? -9.972 1.197 6.245 1.00 92.25 400 SER A CA 1
ATOM 3135 C C . SER A 1 400 ? -9.889 -0.179 6.917 1.00 92.25 400 SER A C 1
ATOM 3137 O O . SER A 1 400 ? -10.888 -0.867 7.112 1.00 92.25 400 SER A O 1
ATOM 3139 N N . LEU A 1 401 ? -8.674 -0.550 7.340 1.00 93.75 401 LEU A N 1
ATOM 3140 C CA . LEU A 1 401 ? -8.442 -1.766 8.132 1.00 93.75 401 LEU A CA 1
ATOM 3141 C C . LEU A 1 401 ? -9.201 -1.736 9.464 1.00 93.75 401 LEU A C 1
ATOM 3143 O O . LEU A 1 401 ? -9.780 -2.741 9.840 1.00 93.75 401 LEU A O 1
ATOM 3147 N N . ALA A 1 402 ? -9.280 -0.574 10.121 1.00 95.38 402 ALA A N 1
ATOM 3148 C CA . ALA A 1 402 ? -9.979 -0.442 11.397 1.00 95.38 402 ALA A CA 1
ATOM 3149 C C . ALA A 1 402 ? -11.475 -0.795 11.290 1.00 95.38 402 ALA A C 1
ATOM 3151 O O . ALA A 1 402 ? -12.010 -1.417 12.200 1.00 95.38 402 ALA A O 1
ATOM 3152 N N . ILE A 1 403 ? -12.146 -0.448 10.179 1.00 97.69 403 ILE A N 1
ATOM 3153 C CA . ILE A 1 403 ? -13.553 -0.833 9.954 1.00 97.69 403 ILE A CA 1
ATOM 3154 C C . ILE A 1 403 ? -13.665 -2.348 9.787 1.00 97.69 403 ILE A C 1
ATOM 3156 O O . ILE A 1 403 ? -14.527 -2.956 10.415 1.00 97.69 403 ILE A O 1
ATOM 3160 N N . LEU A 1 404 ? -12.797 -2.950 8.967 1.00 96.56 404 LEU A N 1
ATOM 3161 C CA . LEU A 1 404 ? -12.792 -4.398 8.748 1.00 96.56 404 LEU A CA 1
ATOM 3162 C C . LEU A 1 404 ? -12.540 -5.161 10.053 1.00 96.56 404 LEU A C 1
ATOM 3164 O O . LEU A 1 404 ? -13.275 -6.086 10.380 1.00 96.56 404 LEU A O 1
ATOM 3168 N N . GLU A 1 405 ? -11.539 -4.735 10.823 1.00 96.25 405 GLU A N 1
ATOM 3169 C CA . GLU A 1 405 ? -11.210 -5.305 12.127 1.00 96.25 405 GLU A CA 1
ATOM 3170 C C . GLU A 1 405 ? -12.377 -5.130 13.106 1.00 96.25 405 GLU A C 1
ATOM 3172 O O . GLU A 1 405 ? -12.757 -6.087 13.772 1.00 96.25 405 GLU A O 1
ATOM 3177 N N . ALA A 1 406 ? -13.011 -3.956 13.176 1.00 97.81 406 ALA A N 1
ATOM 3178 C CA . ALA A 1 406 ? -14.176 -3.758 14.037 1.00 97.81 406 ALA A CA 1
ATOM 3179 C C . ALA A 1 406 ? -15.330 -4.696 13.670 1.00 97.81 406 ALA A C 1
ATOM 3181 O O . ALA A 1 406 ? -15.861 -5.371 14.554 1.00 97.81 406 ALA A O 1
ATOM 3182 N N . GLN A 1 407 ? -15.661 -4.805 12.381 1.00 97.75 407 GLN A N 1
ATOM 3183 C CA . GLN A 1 407 ? -16.679 -5.734 11.896 1.00 97.75 407 GLN A CA 1
ATOM 3184 C C . GLN A 1 407 ? -16.342 -7.183 12.267 1.00 97.75 407 GLN A C 1
ATOM 3186 O O . GLN A 1 407 ? -17.184 -7.856 12.859 1.00 97.75 407 GLN A O 1
ATOM 3191 N N . ALA A 1 408 ? -15.098 -7.623 12.042 1.00 96.94 408 ALA A N 1
ATOM 3192 C CA . ALA A 1 408 ? -14.625 -8.966 12.390 1.00 96.94 408 ALA A CA 1
ATOM 3193 C C . ALA A 1 408 ? -14.710 -9.274 13.896 1.00 96.94 408 ALA A C 1
ATOM 3195 O O . ALA A 1 408 ? -14.803 -10.429 14.288 1.00 96.94 408 ALA A O 1
ATOM 3196 N N . HIS A 1 409 ? -14.733 -8.254 14.756 1.00 97.19 409 HIS A N 1
ATOM 3197 C CA . HIS A 1 409 ? -14.893 -8.406 16.205 1.00 97.19 409 HIS A CA 1
ATOM 3198 C C . HIS A 1 409 ? -16.312 -8.070 16.690 1.00 97.19 409 HIS A C 1
ATOM 3200 O O . HIS A 1 409 ? -16.533 -7.946 17.896 1.00 97.19 409 HIS A O 1
ATOM 3206 N N . GLY A 1 410 ? -17.283 -7.890 15.788 1.00 96.50 410 GLY A N 1
ATOM 3207 C CA . GLY A 1 410 ? -18.661 -7.509 16.116 1.00 96.50 410 GLY A CA 1
ATOM 3208 C C . GLY A 1 410 ? -18.798 -6.108 16.733 1.00 96.50 410 GLY A C 1
ATOM 3209 O O . GLY A 1 410 ? -19.810 -5.814 17.368 1.00 96.50 410 GLY A O 1
ATOM 3210 N N . CYS A 1 411 ? -17.788 -5.249 16.601 1.00 98.00 411 CYS A N 1
ATOM 3211 C CA . CYS A 1 411 ? -17.834 -3.844 16.999 1.00 98.00 411 CYS A CA 1
ATOM 3212 C C . CYS A 1 411 ? -18.487 -3.029 15.875 1.00 98.00 411 CYS A C 1
ATOM 3214 O O . CYS A 1 411 ? -18.083 -3.135 14.717 1.00 98.00 411 CYS A O 1
ATOM 3216 N N . VAL A 1 412 ? -19.514 -2.234 16.187 1.00 98.50 412 VAL A N 1
ATOM 3217 C CA . VAL A 1 412 ? -20.322 -1.555 15.162 1.00 98.50 412 VAL A CA 1
ATOM 3218 C C . VAL A 1 412 ? -19.571 -0.334 14.622 1.00 98.50 412 VAL A C 1
ATOM 3220 O O . VAL A 1 412 ? -19.336 0.604 15.386 1.00 98.50 412 VAL A O 1
ATOM 3223 N N . PRO A 1 413 ? -19.214 -0.278 13.325 1.00 98.56 413 PRO A N 1
ATOM 3224 C CA . PRO A 1 413 ? -18.525 0.881 12.783 1.00 98.56 413 PRO A CA 1
ATOM 3225 C C . PRO A 1 413 ? -19.505 2.016 12.458 1.00 98.56 413 PRO A C 1
ATOM 3227 O O . PRO A 1 413 ? -20.521 1.823 11.785 1.00 98.56 413 PRO A O 1
ATOM 3230 N N . VAL A 1 414 ? -19.155 3.224 12.889 1.00 98.81 414 VAL A N 1
ATOM 3231 C CA . VAL A 1 414 ? -19.767 4.495 12.495 1.00 98.81 414 VAL A CA 1
ATOM 3232 C C . VAL A 1 414 ? -18.666 5.338 11.864 1.00 98.81 414 VAL A C 1
ATOM 3234 O O . VAL A 1 414 ? -17.669 5.658 12.512 1.00 98.81 414 VAL A O 1
ATOM 3237 N N . ALA A 1 415 ? -18.813 5.666 10.585 1.00 98.50 415 ALA A N 1
ATOM 3238 C CA . ALA A 1 415 ? -17.768 6.344 9.832 1.00 98.50 415 ALA A CA 1
ATOM 3239 C C . ALA A 1 415 ? -18.321 7.427 8.910 1.00 98.50 415 ALA A C 1
ATOM 3241 O O . ALA A 1 415 ? -19.442 7.322 8.408 1.00 98.50 415 ALA A O 1
ATOM 3242 N N . TYR A 1 416 ? -17.508 8.445 8.628 1.00 98.00 416 TYR A N 1
ATOM 3243 C CA . TYR A 1 416 ? -17.808 9.346 7.520 1.00 98.00 416 TYR A CA 1
ATOM 3244 C C . TYR A 1 416 ? -17.779 8.618 6.172 1.00 98.00 416 TYR A C 1
ATOM 3246 O O . TYR A 1 416 ? -16.916 7.781 5.904 1.00 98.00 416 TYR A O 1
ATOM 3254 N N . ASP A 1 417 ? -18.719 8.985 5.307 1.00 96.12 417 ASP A N 1
ATOM 3255 C CA . ASP A 1 417 ? -18.844 8.519 3.933 1.00 96.12 417 ASP A CA 1
ATOM 3256 C C . ASP A 1 417 ? -17.870 9.293 3.037 1.00 96.12 417 ASP A C 1
ATOM 3258 O O . ASP A 1 417 ? -18.186 10.356 2.497 1.00 96.12 417 ASP A O 1
ATOM 3262 N N . VAL A 1 418 ? -16.642 8.781 2.951 1.00 92.88 418 VAL A N 1
ATOM 3263 C CA . VAL A 1 418 ? -15.546 9.361 2.168 1.00 92.88 418 VAL A CA 1
ATOM 3264 C C . VAL A 1 418 ? -14.975 8.348 1.182 1.00 92.88 418 VAL A C 1
ATOM 3266 O O . VAL A 1 418 ? -14.961 7.142 1.437 1.00 92.88 418 VAL A O 1
ATOM 3269 N N . ASP A 1 419 ? -14.432 8.854 0.076 1.00 90.44 419 ASP A N 1
ATOM 3270 C CA . ASP A 1 419 ? -13.642 8.044 -0.847 1.00 90.44 419 ASP A CA 1
ATOM 3271 C C . ASP A 1 419 ? -12.281 7.687 -0.202 1.00 90.44 419 ASP A C 1
ATOM 3273 O O . ASP A 1 419 ? -11.545 8.563 0.265 1.00 90.44 419 ASP A O 1
ATOM 3277 N N . PHE A 1 420 ? -11.857 6.425 -0.149 1.00 92.56 420 PHE A N 1
ATOM 3278 C CA . PHE A 1 420 ? -12.567 5.174 -0.458 1.00 92.56 420 PHE A CA 1
ATOM 3279 C C . PHE A 1 420 ? -12.537 4.253 0.762 1.00 92.56 420 PHE A C 1
ATOM 3281 O O . PHE A 1 420 ? -11.728 4.461 1.661 1.00 92.56 420 PHE A O 1
ATOM 3288 N N . GLY A 1 421 ? -13.351 3.199 0.796 1.00 93.69 421 GLY A N 1
ATOM 3289 C CA . GLY A 1 421 ? -13.280 2.202 1.867 1.00 93.69 421 GLY A CA 1
ATOM 3290 C C . GLY A 1 421 ? -14.545 2.104 2.698 1.00 93.69 421 GLY A C 1
ATOM 3291 O O . GLY A 1 421 ? -15.194 1.065 2.606 1.00 93.69 421 GLY A O 1
ATOM 3292 N N . PRO A 1 422 ? -14.955 3.144 3.457 1.00 96.06 422 PRO A N 1
ATOM 3293 C CA . PRO A 1 422 ? -16.149 3.067 4.295 1.00 96.06 422 PRO A CA 1
ATOM 3294 C C . PRO A 1 422 ? -17.367 2.528 3.540 1.00 96.06 422 PRO A C 1
ATOM 3296 O O . PRO A 1 422 ? -17.981 1.569 3.995 1.00 96.06 422 PRO A O 1
ATOM 3299 N N . ARG A 1 423 ? -17.659 3.061 2.347 1.00 95.31 423 ARG A N 1
ATOM 3300 C CA . ARG A 1 423 ? -18.807 2.638 1.528 1.00 95.31 423 ARG A CA 1
ATOM 3301 C C . ARG A 1 423 ? -18.673 1.244 0.906 1.00 95.31 423 ARG A C 1
ATOM 3303 O O . ARG A 1 423 ? -19.675 0.619 0.585 1.00 95.31 423 ARG A O 1
ATOM 3310 N N . ASP A 1 424 ? -17.454 0.751 0.720 1.00 95.25 424 ASP A N 1
ATOM 3311 C CA . ASP A 1 424 ? -17.210 -0.587 0.166 1.00 95.25 424 ASP A CA 1
ATOM 3312 C C . ASP A 1 424 ? -17.337 -1.685 1.236 1.00 95.25 424 ASP A C 1
ATOM 3314 O O . ASP A 1 424 ? -17.585 -2.857 0.929 1.00 95.25 424 ASP A O 1
ATOM 3318 N N . VAL A 1 425 ? -17.165 -1.303 2.502 1.00 95.38 425 VAL A N 1
ATOM 3319 C CA . VAL A 1 425 ? -17.134 -2.213 3.649 1.00 95.38 425 VAL A CA 1
ATOM 3320 C C . VAL A 1 425 ? -18.441 -2.165 4.454 1.00 95.38 425 VAL A C 1
ATOM 3322 O O . VAL A 1 425 ? -18.946 -3.214 4.858 1.00 95.38 425 VAL A O 1
ATOM 3325 N N . ILE A 1 426 ? -19.025 -0.977 4.644 1.00 97.75 426 ILE A N 1
ATOM 3326 C CA . ILE A 1 426 ? -20.245 -0.756 5.432 1.00 97.75 426 ILE A CA 1
ATOM 3327 C C . ILE A 1 426 ? -21.477 -0.694 4.525 1.00 97.75 426 ILE A C 1
ATOM 3329 O O . ILE A 1 426 ? -21.601 0.190 3.680 1.00 97.75 426 ILE A O 1
ATOM 3333 N N . GLU A 1 427 ? -22.451 -1.559 4.794 1.00 97.69 427 GLU A N 1
ATOM 3334 C CA . GLU A 1 427 ? -23.826 -1.390 4.337 1.00 97.69 427 GLU A CA 1
ATOM 3335 C C . GLU A 1 427 ? -24.592 -0.535 5.362 1.00 97.69 427 GLU A C 1
ATOM 3337 O O . GLU A 1 427 ? -24.839 -0.963 6.494 1.00 97.69 427 GLU A O 1
ATOM 3342 N N . HIS A 1 428 ? -24.910 0.708 4.984 1.00 98.25 428 HIS A N 1
ATOM 3343 C CA . HIS A 1 428 ? -25.501 1.709 5.880 1.00 98.25 428 HIS A CA 1
ATOM 3344 C C . HIS A 1 428 ? -26.798 1.206 6.537 1.00 98.25 428 HIS A C 1
ATOM 3346 O O . HIS A 1 428 ? -27.747 0.827 5.857 1.00 98.25 428 HIS A O 1
ATOM 3352 N N . GLY A 1 429 ? -26.844 1.251 7.870 1.00 97.81 429 GLY A N 1
ATOM 3353 C CA . GLY A 1 429 ? -27.975 0.810 8.687 1.00 97.81 429 GLY A CA 1
ATOM 3354 C C . GLY A 1 429 ? -28.068 -0.705 8.886 1.00 97.81 429 GLY A C 1
ATOM 3355 O O . GLY A 1 429 ? -28.905 -1.146 9.669 1.00 97.81 429 GLY A O 1
ATOM 3356 N N . VAL A 1 430 ? -27.213 -1.491 8.221 1.00 98.44 430 VAL A N 1
ATOM 3357 C CA . VAL A 1 430 ? -27.222 -2.961 8.277 1.00 98.44 430 VAL A CA 1
ATOM 3358 C C . VAL A 1 430 ? -25.981 -3.484 8.992 1.00 98.44 430 VAL A C 1
ATOM 3360 O O . VAL A 1 430 ? -26.109 -4.181 9.990 1.00 98.44 430 VAL A O 1
ATOM 3363 N N . THR A 1 431 ? -24.782 -3.119 8.533 1.00 98.38 431 THR A N 1
ATOM 3364 C CA . THR A 1 431 ? -23.497 -3.613 9.078 1.00 98.38 431 THR A CA 1
ATOM 3365 C C . THR A 1 431 ? -22.690 -2.511 9.775 1.00 98.38 431 THR A C 1
ATOM 3367 O O . THR A 1 431 ? -21.497 -2.675 10.034 1.00 98.38 431 THR A O 1
ATOM 3370 N N . GLY A 1 432 ? -23.310 -1.350 9.984 1.00 98.62 432 GLY A N 1
ATOM 3371 C CA . GLY A 1 432 ? -22.705 -0.123 10.495 1.00 98.62 432 GLY A CA 1
ATOM 3372 C C . GLY A 1 432 ? -23.414 1.110 9.942 1.00 98.62 432 GLY A C 1
ATOM 3373 O O . GLY A 1 432 ? -24.460 1.000 9.303 1.00 98.62 432 GLY A O 1
ATOM 3374 N N . TYR A 1 433 ? -22.842 2.292 10.154 1.00 98.75 433 TYR A N 1
ATOM 3375 C CA . TYR A 1 433 ? -23.402 3.548 9.657 1.00 98.75 433 TYR A CA 1
ATOM 3376 C C . TYR A 1 433 ? -22.379 4.383 8.898 1.00 98.75 433 TYR A C 1
ATOM 3378 O O . TYR A 1 433 ? -21.286 4.666 9.384 1.00 98.75 433 TYR A O 1
ATOM 3386 N N . LEU A 1 434 ? -22.804 4.821 7.716 1.00 98.62 434 LEU A N 1
ATOM 3387 C CA . LEU A 1 434 ? -22.155 5.866 6.932 1.00 98.62 434 LEU A CA 1
ATOM 3388 C C . LEU A 1 434 ? -22.830 7.206 7.216 1.00 98.62 434 LEU A C 1
ATOM 3390 O O . LEU A 1 434 ? -24.052 7.309 7.104 1.00 98.62 434 LEU A O 1
ATOM 3394 N N . VAL A 1 435 ? -22.038 8.209 7.574 1.00 98.25 435 VAL A N 1
ATOM 3395 C CA . VAL A 1 435 ? -22.490 9.563 7.915 1.00 98.25 435 VAL A CA 1
ATOM 3396 C C . VAL A 1 435 ? -21.924 10.553 6.894 1.00 98.25 435 VAL A C 1
ATOM 3398 O O . VAL A 1 435 ? -20.764 10.402 6.511 1.00 98.25 435 VAL A O 1
ATOM 3401 N N . PRO A 1 436 ? -22.673 11.575 6.441 1.00 97.31 436 PRO A N 1
ATOM 3402 C CA . PRO A 1 436 ? -22.115 12.603 5.567 1.00 97.31 436 PRO A CA 1
ATOM 3403 C C . PRO A 1 436 ? -20.825 13.214 6.133 1.00 97.31 436 PRO A C 1
ATOM 3405 O O . PRO A 1 436 ? -20.698 13.444 7.337 1.00 97.31 436 PRO A O 1
ATOM 3408 N N . TYR A 1 437 ? -19.847 13.471 5.262 1.00 95.25 437 TYR A N 1
ATOM 3409 C CA . TYR A 1 437 ? -18.545 13.988 5.682 1.00 95.25 437 TYR A CA 1
ATOM 3410 C C . TYR A 1 437 ? -18.677 15.311 6.460 1.00 95.25 437 TYR A C 1
ATOM 3412 O O . TYR A 1 437 ? -19.280 16.262 5.964 1.00 95.25 437 TYR A O 1
ATOM 3420 N N . LYS A 1 438 ? -18.060 15.367 7.653 1.00 94.88 438 LYS A N 1
ATOM 3421 C CA . LYS A 1 438 ? -18.093 16.488 8.620 1.00 94.88 438 LYS A CA 1
ATOM 3422 C C . LYS A 1 438 ? -19.445 16.765 9.290 1.00 94.88 438 LYS A C 1
ATOM 3424 O O . LYS A 1 438 ? -19.575 17.779 9.975 1.00 94.88 438 LYS A O 1
ATOM 3429 N N . ASP A 1 439 ? -20.434 15.888 9.145 1.00 98.06 439 ASP A N 1
ATOM 3430 C CA . ASP A 1 439 ? -21.697 16.012 9.875 1.00 98.06 439 ASP A CA 1
ATOM 3431 C C . ASP A 1 439 ? -21.600 15.345 11.259 1.00 98.06 439 ASP A C 1
ATOM 3433 O O . ASP A 1 439 ? -22.044 14.215 11.484 1.00 98.06 439 ASP A O 1
ATOM 3437 N N . MET A 1 440 ? -20.971 16.053 12.201 1.00 98.38 440 MET A N 1
ATOM 3438 C CA . MET A 1 440 ? -20.778 15.576 13.577 1.00 98.38 440 MET A CA 1
ATOM 3439 C C . MET A 1 440 ? -22.100 15.388 14.325 1.00 98.38 440 MET A C 1
ATOM 3441 O O . MET A 1 440 ? -22.217 14.482 15.147 1.00 98.38 440 MET A O 1
ATOM 3445 N N . SER A 1 441 ? -23.117 16.201 14.028 1.00 98.25 441 SER A N 1
ATOM 3446 C CA . SER A 1 441 ? -24.439 16.063 14.642 1.00 98.25 441 SER A CA 1
ATOM 3447 C C . SER A 1 441 ? -25.127 14.771 14.204 1.00 98.25 441 SER A C 1
ATOM 3449 O O . SER A 1 441 ? -25.686 14.065 15.045 1.00 98.25 441 SER A O 1
ATOM 3451 N N . ALA A 1 442 ? -25.041 14.414 12.920 1.00 98.44 442 ALA A N 1
ATOM 3452 C CA . ALA A 1 442 ? -25.537 13.131 12.435 1.00 98.44 442 ALA A CA 1
ATOM 3453 C C . ALA A 1 442 ? -24.759 11.954 13.045 1.00 98.44 442 ALA A C 1
ATOM 3455 O O . ALA A 1 442 ? -25.377 10.980 13.477 1.00 98.44 442 ALA A O 1
ATOM 3456 N N . ALA A 1 443 ? -23.428 12.052 13.155 1.00 98.62 443 ALA A N 1
ATOM 3457 C CA . ALA A 1 443 ? -22.616 11.020 13.802 1.00 98.62 443 ALA A CA 1
ATOM 3458 C C . ALA A 1 443 ? -22.995 10.830 15.280 1.00 98.62 443 ALA A C 1
ATOM 3460 O O . ALA A 1 443 ? -23.254 9.703 15.704 1.00 98.62 443 ALA A O 1
ATOM 3461 N N . ALA A 1 444 ? -23.119 11.920 16.043 1.00 98.69 444 ALA A N 1
ATOM 3462 C CA . ALA A 1 444 ? -23.558 11.886 17.436 1.00 98.69 444 ALA A CA 1
ATOM 3463 C C . ALA A 1 444 ? -24.963 11.284 17.581 1.00 98.69 444 ALA A C 1
ATOM 3465 O O . ALA A 1 444 ? -25.184 10.446 18.453 1.00 98.69 444 ALA A O 1
ATOM 3466 N N . GLY A 1 445 ? -25.900 11.639 16.694 1.00 98.50 445 GLY A N 1
ATOM 3467 C CA . GLY A 1 445 ? -27.250 11.071 16.683 1.00 98.50 445 GLY A CA 1
ATOM 3468 C C . GLY A 1 445 ? -27.262 9.550 16.494 1.00 98.50 445 GLY A C 1
ATOM 3469 O O . GLY A 1 445 ? -28.027 8.850 17.160 1.00 98.50 445 GLY A O 1
ATOM 3470 N N . ILE A 1 446 ? -26.384 9.021 15.638 1.00 98.62 446 ILE A N 1
ATOM 3471 C CA . ILE A 1 446 ? -26.207 7.572 15.471 1.00 98.62 446 ILE A CA 1
ATOM 3472 C C . ILE A 1 446 ? -25.605 6.933 16.725 1.00 98.62 446 ILE A C 1
ATOM 3474 O O . ILE A 1 446 ? -26.105 5.896 17.163 1.00 98.62 446 ILE A O 1
ATOM 3478 N N . VAL A 1 447 ? -24.576 7.543 17.322 1.00 98.62 447 VAL A N 1
ATOM 3479 C CA . VAL A 1 447 ? -23.963 7.039 18.561 1.00 98.62 447 VAL A CA 1
ATOM 3480 C C . VAL A 1 447 ? -25.002 6.976 19.685 1.00 98.62 447 VAL A C 1
ATOM 3482 O O . VAL A 1 447 ? -25.202 5.907 20.251 1.00 98.62 447 VAL A O 1
ATOM 3485 N N . ILE A 1 448 ? -25.751 8.058 19.929 1.00 98.50 448 ILE A N 1
ATOM 3486 C CA . ILE A 1 448 ? -26.835 8.119 20.932 1.00 98.50 448 ILE A CA 1
ATOM 3487 C C . ILE A 1 448 ? -27.859 7.001 20.714 1.00 98.50 448 ILE A C 1
ATOM 3489 O O . ILE A 1 448 ? -28.307 6.354 21.662 1.00 98.50 448 ILE A O 1
ATOM 3493 N N . ARG A 1 449 ? -28.234 6.748 19.455 1.00 97.94 449 ARG A N 1
ATOM 3494 C CA . ARG A 1 449 ? -29.186 5.687 19.116 1.00 97.94 449 ARG A CA 1
ATOM 3495 C C . ARG A 1 449 ? -28.630 4.298 19.435 1.00 97.94 449 ARG A C 1
ATOM 3497 O O . ARG A 1 449 ? -29.355 3.478 19.984 1.00 97.94 449 ARG A O 1
ATOM 3504 N N . LEU A 1 450 ? -27.366 4.036 19.103 1.00 97.88 450 LEU A N 1
ATOM 3505 C CA . LEU A 1 450 ? -26.702 2.756 19.371 1.00 97.88 450 LEU A CA 1
ATOM 3506 C C . LEU A 1 450 ? -26.448 2.509 20.865 1.00 97.88 450 LEU A C 1
ATOM 3508 O O . LEU A 1 450 ? -26.453 1.355 21.287 1.00 97.88 450 LEU A O 1
ATOM 3512 N N . LEU A 1 451 ? -26.242 3.567 21.653 1.00 96.38 451 LEU A N 1
ATOM 3513 C CA . LEU A 1 451 ? -26.141 3.490 23.114 1.00 96.38 451 LEU A CA 1
ATOM 3514 C C . LEU A 1 451 ? -27.505 3.234 23.777 1.00 96.38 451 LEU A C 1
ATOM 3516 O O . LEU A 1 451 ? -27.576 2.545 24.791 1.00 96.38 451 LEU A O 1
ATOM 3520 N N . GLY A 1 452 ? -28.584 3.787 23.213 1.00 95.50 452 GLY A N 1
ATOM 3521 C CA . GLY A 1 452 ? -29.936 3.704 23.775 1.00 95.50 452 GLY A CA 1
ATOM 3522 C C . GLY A 1 452 ? -30.765 2.479 23.363 1.00 95.50 452 GLY A C 1
ATOM 3523 O O . GLY A 1 452 ? -31.778 2.206 24.004 1.00 95.50 452 GLY A O 1
ATOM 3524 N N . ASP A 1 453 ? -30.372 1.753 22.312 1.00 96.12 453 ASP A N 1
ATOM 3525 C CA . ASP A 1 453 ? -31.116 0.610 21.761 1.00 96.12 453 ASP A CA 1
ATOM 3526 C C . ASP A 1 453 ? -30.198 -0.611 21.564 1.00 96.12 453 ASP A C 1
ATOM 3528 O O . ASP A 1 453 ? -29.570 -0.797 20.516 1.00 96.12 453 ASP A O 1
ATOM 3532 N N . ASP A 1 454 ? -30.123 -1.462 22.594 1.00 94.44 454 ASP A N 1
ATOM 3533 C CA . ASP A 1 454 ? -29.295 -2.675 22.574 1.00 94.44 454 ASP A CA 1
ATOM 3534 C C . ASP A 1 454 ? -29.759 -3.688 21.515 1.00 94.44 454 ASP A C 1
ATOM 3536 O O . ASP A 1 454 ? -28.927 -4.346 20.895 1.00 94.44 454 ASP A O 1
ATOM 3540 N N . ASN A 1 455 ? -31.063 -3.767 21.223 1.00 96.44 455 ASN A N 1
ATOM 3541 C CA . ASN A 1 455 ? -31.570 -4.668 20.185 1.00 96.44 455 ASN A CA 1
ATOM 3542 C C . ASN A 1 455 ? -31.067 -4.243 18.801 1.00 96.44 455 ASN A C 1
ATOM 3544 O O . ASN A 1 455 ? -30.594 -5.079 18.028 1.00 96.44 455 ASN A O 1
ATOM 3548 N N . LEU A 1 456 ? -31.125 -2.943 18.499 1.00 97.25 456 LEU A N 1
ATOM 3549 C CA . LEU A 1 456 ? -30.561 -2.390 17.269 1.00 97.25 456 LEU A CA 1
ATOM 3550 C C . LEU A 1 456 ? -29.049 -2.623 17.200 1.00 97.25 456 LEU A C 1
ATOM 3552 O O . LEU A 1 456 ? -28.542 -3.094 16.182 1.00 97.25 456 LEU A O 1
ATOM 3556 N N . SER A 1 457 ? -28.330 -2.296 18.274 1.00 96.88 457 SER A N 1
ATOM 3557 C CA . SER A 1 457 ? -26.876 -2.451 18.345 1.00 96.88 457 SER A CA 1
ATOM 3558 C C . SER A 1 457 ? -26.451 -3.914 18.168 1.00 96.88 457 SER A C 1
ATOM 3560 O O . SER A 1 457 ? -25.544 -4.201 17.386 1.00 96.88 457 SER A O 1
ATOM 3562 N N . SER A 1 458 ? -27.151 -4.854 18.809 1.00 96.94 458 SER A N 1
ATOM 3563 C CA . SER A 1 458 ? -26.915 -6.293 18.681 1.00 96.94 458 SER A CA 1
ATOM 3564 C C . SER A 1 458 ? -27.209 -6.809 17.271 1.00 96.94 458 SER A C 1
ATOM 3566 O O . SER A 1 458 ? -26.399 -7.558 16.722 1.00 96.94 458 SER A O 1
ATOM 3568 N N . ALA A 1 459 ? -28.312 -6.375 16.650 1.00 97.94 459 ALA A N 1
ATOM 3569 C CA . ALA A 1 459 ? -28.651 -6.766 15.284 1.00 97.94 459 ALA A CA 1
ATOM 3570 C C . ALA A 1 459 ? -27.577 -6.313 14.280 1.00 97.94 459 ALA A C 1
ATOM 3572 O O . ALA A 1 459 ? -27.130 -7.107 13.450 1.00 97.94 459 ALA A O 1
ATOM 3573 N N . ILE A 1 460 ? -27.112 -5.065 14.395 1.00 98.25 460 ILE A N 1
ATOM 3574 C CA . ILE A 1 460 ? -26.060 -4.523 13.525 1.00 98.25 460 ILE A CA 1
ATOM 3575 C C . ILE A 1 460 ? -24.714 -5.196 13.803 1.00 98.25 460 ILE A C 1
ATOM 3577 O O . ILE A 1 460 ? -23.999 -5.525 12.864 1.00 98.25 460 ILE A O 1
ATOM 3581 N N . SER A 1 461 ? -24.375 -5.447 15.070 1.00 98.12 461 SER A N 1
ATOM 3582 C CA . SER A 1 461 ? -23.160 -6.171 15.473 1.00 98.12 461 SER A CA 1
ATOM 3583 C C . SER A 1 461 ? -23.084 -7.562 14.830 1.00 98.12 461 SER A C 1
ATOM 3585 O O . SER A 1 461 ? -22.058 -7.912 14.248 1.00 98.12 461 SER A O 1
ATOM 3587 N N . SER A 1 462 ? -24.189 -8.319 14.842 1.00 97.88 462 SER A N 1
ATOM 3588 C CA . SER A 1 462 ? -24.266 -9.630 14.183 1.00 97.88 462 SER A CA 1
ATOM 3589 C C . SER A 1 462 ? -24.043 -9.522 12.675 1.00 97.88 462 SER A C 1
ATOM 3591 O O . SER A 1 462 ? -23.276 -10.294 12.105 1.00 97.88 462 SER A O 1
ATOM 3593 N N . LYS A 1 463 ? -24.672 -8.543 12.013 1.00 98.38 463 LYS A N 1
ATOM 3594 C CA . LYS A 1 463 ? -24.517 -8.336 10.566 1.00 98.38 463 LYS A CA 1
ATOM 3595 C C . LYS A 1 463 ? -23.141 -7.814 10.172 1.00 98.38 463 LYS A C 1
ATOM 3597 O O . LYS A 1 463 ? -22.625 -8.209 9.133 1.00 98.38 463 LYS A O 1
ATOM 3602 N N . ALA A 1 464 ? -22.530 -6.975 11.001 1.00 97.31 464 ALA A N 1
ATOM 3603 C CA . ALA A 1 464 ? -21.144 -6.553 10.857 1.00 97.31 464 ALA A CA 1
ATOM 3604 C C . ALA A 1 464 ? -20.193 -7.759 10.893 1.00 97.31 464 ALA A C 1
ATOM 3606 O O . ALA A 1 464 ? -19.361 -7.898 10.001 1.00 97.31 464 ALA A O 1
ATOM 3607 N N . PHE A 1 465 ? -20.377 -8.661 11.857 1.00 97.06 465 PHE A N 1
ATOM 3608 C CA . PHE A 1 465 ? -19.584 -9.883 11.972 1.00 97.06 465 PHE A CA 1
ATOM 3609 C C . PHE A 1 465 ? -19.762 -10.813 10.762 1.00 97.06 465 PHE A C 1
ATOM 3611 O O . PHE A 1 465 ? -18.778 -11.189 10.136 1.00 97.06 465 PHE A O 1
ATOM 3618 N N . GLU A 1 466 ? -21.004 -11.090 10.344 1.00 95.69 466 GLU A N 1
ATOM 3619 C CA . GLU A 1 466 ? -21.285 -11.875 9.126 1.00 95.69 466 GLU A CA 1
ATOM 3620 C C . GLU A 1 466 ? -20.644 -11.255 7.870 1.00 95.69 466 GLU A C 1
ATOM 3622 O O . GLU A 1 466 ? -20.151 -11.961 6.992 1.00 95.69 466 GLU A O 1
ATOM 3627 N N . ARG A 1 467 ? -20.651 -9.920 7.764 1.00 94.19 467 ARG A N 1
ATOM 3628 C CA . ARG A 1 467 ? -20.070 -9.193 6.631 1.00 94.19 467 ARG A CA 1
ATOM 3629 C C . ARG A 1 467 ? -18.552 -9.341 6.566 1.00 94.19 467 ARG A C 1
ATOM 3631 O O . ARG A 1 467 ? -18.016 -9.374 5.459 1.00 94.19 467 ARG A O 1
ATOM 3638 N N . ALA A 1 468 ? -17.873 -9.427 7.708 1.00 93.81 468 ALA A N 1
ATOM 3639 C CA . ALA A 1 468 ? -16.418 -9.532 7.768 1.00 93.81 468 ALA A CA 1
ATOM 3640 C C . ALA A 1 468 ? -15.880 -10.809 7.100 1.00 93.81 468 ALA A C 1
ATOM 3642 O O . ALA A 1 468 ? -14.788 -10.774 6.537 1.00 93.81 468 ALA A O 1
ATOM 3643 N N . GLU A 1 469 ? -16.671 -11.888 7.050 1.00 90.00 469 GLU A N 1
ATOM 3644 C CA . GLU A 1 469 ? -16.294 -13.162 6.415 1.00 90.00 469 GLU A CA 1
ATOM 3645 C C . GLU A 1 469 ? -15.876 -13.017 4.947 1.00 90.00 469 GLU A C 1
ATOM 3647 O O . GLU A 1 469 ? -15.005 -13.731 4.457 1.00 90.00 469 GLU A O 1
ATOM 3652 N N . ILE A 1 470 ? -16.435 -12.049 4.217 1.00 90.81 470 ILE A N 1
ATOM 3653 C CA . ILE A 1 470 ? -16.048 -11.831 2.813 1.00 90.81 470 ILE A CA 1
ATOM 3654 C C . ILE A 1 470 ? -14.660 -11.186 2.650 1.00 90.81 470 ILE A C 1
ATOM 3656 O O . ILE A 1 470 ? -14.194 -11.023 1.517 1.00 90.81 470 ILE A O 1
ATOM 3660 N N . PHE A 1 471 ? -14.047 -10.787 3.766 1.00 92.50 471 PHE A N 1
ATOM 3661 C CA . PHE A 1 471 ? -12.719 -10.202 3.882 1.00 92.50 471 PHE A CA 1
ATOM 3662 C C . PHE A 1 471 ? -11.794 -11.062 4.758 1.00 92.50 471 PHE A C 1
ATOM 3664 O O . PHE A 1 471 ? -10.798 -10.548 5.251 1.00 92.50 471 PHE A O 1
ATOM 3671 N N . ASN A 1 472 ? -12.076 -12.348 4.966 1.00 92.62 472 ASN A N 1
ATOM 3672 C CA . ASN A 1 472 ? -11.112 -13.242 5.616 1.00 92.62 472 ASN A CA 1
ATOM 3673 C C . ASN A 1 472 ? -9.921 -13.568 4.683 1.00 92.62 472 ASN A C 1
ATOM 3675 O O . ASN A 1 472 ? -9.917 -13.256 3.481 1.00 92.62 472 ASN A O 1
ATOM 3679 N N . GLU A 1 473 ? -8.871 -14.177 5.223 1.00 94.00 473 GLU A N 1
ATOM 3680 C CA . GLU A 1 473 ? -7.673 -14.544 4.468 1.00 94.00 473 GLU A CA 1
ATOM 3681 C C . GLU A 1 473 ? -7.954 -15.538 3.340 1.00 94.00 473 GLU A C 1
ATOM 3683 O O . GLU A 1 473 ? -7.385 -15.392 2.258 1.00 94.00 473 GLU A O 1
ATOM 3688 N N . ASP A 1 474 ? -8.851 -16.505 3.540 1.00 92.69 474 ASP A N 1
ATOM 3689 C CA . ASP A 1 474 ? -9.170 -17.512 2.523 1.00 92.69 474 ASP A CA 1
ATOM 3690 C C . ASP A 1 474 ? -9.814 -16.889 1.285 1.00 92.69 474 ASP A C 1
ATOM 3692 O O . ASP A 1 474 ? -9.355 -17.095 0.157 1.00 92.69 474 ASP A O 1
ATOM 3696 N N . SER A 1 475 ? -10.841 -16.063 1.482 1.00 92.38 475 SER A N 1
ATOM 3697 C CA . SER A 1 475 ? -11.499 -15.339 0.394 1.00 92.38 475 SER A CA 1
ATOM 3698 C C . SER A 1 475 ? -10.534 -14.381 -0.310 1.00 92.38 475 SER A C 1
ATOM 3700 O O . SER A 1 475 ? -10.546 -14.271 -1.541 1.00 92.38 475 SER A O 1
ATOM 3702 N N . THR A 1 476 ? -9.643 -13.734 0.444 1.00 95.38 476 THR A N 1
ATOM 3703 C CA . THR A 1 476 ? -8.611 -12.844 -0.097 1.00 95.38 476 THR A CA 1
ATOM 3704 C C . THR A 1 476 ? -7.588 -13.609 -0.935 1.00 95.38 476 THR A C 1
ATOM 3706 O O . THR A 1 476 ? -7.252 -13.180 -2.043 1.00 95.38 476 THR A O 1
ATOM 3709 N N . PHE A 1 477 ? -7.111 -14.758 -0.458 1.00 96.19 477 PHE A N 1
ATOM 3710 C CA . PHE A 1 477 ? -6.180 -15.614 -1.188 1.00 96.19 477 PHE A CA 1
ATOM 3711 C C . PHE A 1 477 ? -6.787 -16.130 -2.496 1.00 96.19 477 PHE A C 1
ATOM 3713 O O . PHE A 1 477 ? -6.148 -16.036 -3.544 1.00 96.19 477 PHE A O 1
ATOM 3720 N N . VAL A 1 478 ? -8.042 -16.592 -2.469 1.00 95.38 478 VAL A N 1
ATOM 3721 C CA . VAL A 1 478 ? -8.754 -17.042 -3.677 1.00 95.38 478 VAL A CA 1
ATOM 3722 C C . VAL A 1 478 ? -8.839 -15.918 -4.715 1.00 95.38 478 VAL A C 1
ATOM 3724 O O . VAL A 1 478 ? -8.541 -16.150 -5.889 1.00 95.38 478 VAL A O 1
ATOM 3727 N N . ARG A 1 479 ? -9.158 -14.683 -4.301 1.00 96.12 479 ARG A N 1
ATOM 3728 C CA . ARG A 1 479 ? -9.182 -13.513 -5.203 1.00 96.12 479 ARG A CA 1
ATOM 3729 C C . ARG A 1 479 ? -7.810 -13.207 -5.803 1.00 96.12 479 ARG A C 1
ATOM 3731 O O . ARG A 1 479 ? -7.730 -12.888 -6.991 1.00 96.12 479 ARG A O 1
ATOM 3738 N N . TRP A 1 480 ? -6.736 -13.319 -5.017 1.00 97.12 480 TRP A N 1
ATOM 3739 C CA . TRP A 1 480 ? -5.364 -13.191 -5.521 1.00 97.12 480 TRP A CA 1
ATOM 3740 C C . TRP A 1 480 ? -5.041 -14.253 -6.565 1.00 97.12 480 TRP A C 1
ATOM 3742 O O . TRP A 1 480 ? -4.562 -13.909 -7.645 1.00 97.12 480 TRP A O 1
ATOM 3752 N N . GLN A 1 481 ? -5.331 -15.521 -6.281 1.00 94.88 481 GLN A N 1
ATOM 3753 C CA . GLN A 1 481 ? -5.050 -16.625 -7.194 1.00 94.88 481 GLN A CA 1
ATOM 3754 C C . GLN A 1 481 ? -5.812 -16.477 -8.517 1.00 94.88 481 GLN A C 1
ATOM 3756 O O . GLN A 1 481 ? -5.217 -16.630 -9.586 1.00 94.88 481 GLN A O 1
ATOM 3761 N N . GLN A 1 482 ? -7.101 -16.135 -8.457 1.00 94.88 482 GLN A N 1
ATOM 3762 C CA . GLN A 1 482 ? -7.919 -15.873 -9.643 1.00 94.88 482 GLN A CA 1
ATOM 3763 C C . GLN A 1 482 ? -7.346 -14.714 -10.462 1.00 94.88 482 GLN A C 1
ATOM 3765 O O . GLN A 1 482 ? -7.069 -14.881 -11.646 1.00 94.88 482 GLN A O 1
ATOM 3770 N N . SER A 1 483 ? -7.076 -13.577 -9.815 1.00 95.69 483 SER A N 1
ATOM 3771 C CA . SER A 1 483 ? -6.556 -12.387 -10.497 1.00 95.69 483 SER A CA 1
ATOM 3772 C C . SER A 1 483 ? -5.197 -12.656 -11.143 1.00 95.69 483 SER A C 1
ATOM 3774 O O . SER A 1 483 ? -5.007 -12.366 -12.318 1.00 95.69 483 SER A O 1
ATOM 3776 N N . LEU A 1 484 ? -4.254 -13.272 -10.422 1.00 94.69 484 LEU A N 1
ATOM 3777 C CA . LEU A 1 484 ? -2.933 -13.610 -10.963 1.00 94.69 484 LEU A CA 1
ATOM 3778 C C . LEU A 1 484 ? -3.022 -14.610 -12.121 1.00 94.69 484 LEU A C 1
ATOM 3780 O O . LEU A 1 484 ? -2.247 -14.504 -13.067 1.00 94.69 484 LEU A O 1
ATOM 3784 N N . THR A 1 485 ? -3.971 -15.549 -12.084 1.00 92.62 485 THR A N 1
ATOM 3785 C CA . THR A 1 485 ? -4.222 -16.473 -13.202 1.00 92.62 485 THR A CA 1
ATOM 3786 C C . THR A 1 485 ? -4.662 -15.704 -14.444 1.00 92.62 485 THR A C 1
ATOM 3788 O O . THR A 1 485 ? -3.994 -15.798 -15.473 1.00 92.62 485 THR A O 1
ATOM 3791 N N . THR A 1 486 ? -5.674 -14.840 -14.320 1.00 91.81 486 THR A N 1
ATOM 3792 C CA . THR A 1 486 ? -6.143 -13.979 -15.419 1.00 91.81 486 THR A CA 1
ATOM 3793 C C . THR A 1 486 ? -5.027 -13.088 -15.965 1.00 91.81 486 THR A C 1
ATOM 3795 O O . THR A 1 486 ? -4.879 -12.933 -17.173 1.00 91.81 486 THR A O 1
ATOM 3798 N N . VAL A 1 487 ? -4.183 -12.522 -15.099 1.00 92.62 487 VAL A N 1
ATOM 3799 C CA . VAL A 1 487 ? -3.053 -11.681 -15.527 1.00 92.62 487 VAL A CA 1
ATOM 3800 C C . VAL A 1 487 ? -2.051 -12.469 -16.366 1.00 92.62 487 VAL A C 1
ATOM 3802 O O . VAL A 1 487 ? -1.555 -11.969 -17.376 1.00 92.62 487 VAL A O 1
ATOM 3805 N N . ARG A 1 488 ? -1.741 -13.703 -15.968 1.00 89.69 488 ARG A N 1
ATOM 3806 C CA . ARG A 1 488 ? -0.810 -14.566 -16.705 1.00 89.69 488 ARG A CA 1
ATOM 3807 C C . ARG A 1 488 ? -1.391 -14.971 -18.060 1.00 89.69 488 ARG A C 1
ATOM 3809 O O . ARG A 1 488 ? -0.670 -14.922 -19.052 1.00 89.69 488 ARG A O 1
ATOM 3816 N N . GLU A 1 489 ? -2.680 -15.297 -18.117 1.00 87.12 489 GLU A N 1
ATOM 3817 C CA . GLU A 1 489 ? -3.400 -15.578 -19.367 1.00 87.12 489 GLU A CA 1
ATOM 3818 C C . GLU A 1 489 ? -3.405 -14.359 -20.300 1.00 87.12 489 GLU A C 1
ATOM 3820 O O . GLU A 1 489 ? -3.073 -14.478 -21.482 1.00 87.12 489 GLU A O 1
ATOM 3825 N N . ASN A 1 490 ? -3.668 -13.164 -19.764 1.00 87.06 490 ASN A N 1
ATOM 3826 C CA . ASN A 1 490 ? -3.601 -11.913 -20.520 1.00 87.06 490 ASN A CA 1
ATOM 3827 C C . ASN A 1 490 ? -2.186 -11.644 -21.043 1.00 87.06 490 ASN A C 1
ATOM 3829 O O . ASN A 1 490 ? -2.026 -11.257 -22.197 1.00 87.06 490 ASN A O 1
ATOM 3833 N N . ARG A 1 491 ? -1.137 -11.892 -20.247 1.00 87.31 491 ARG A N 1
ATOM 3834 C CA . ARG A 1 491 ? 0.259 -11.761 -20.705 1.00 87.31 491 ARG A CA 1
ATOM 3835 C C . ARG A 1 491 ? 0.579 -12.704 -21.859 1.00 87.31 491 ARG A C 1
ATOM 3837 O O . ARG A 1 491 ? 1.220 -12.276 -22.817 1.00 87.31 491 ARG A O 1
ATOM 3844 N N . LEU A 1 492 ? 0.148 -13.963 -21.777 1.00 84.88 492 LEU A N 1
ATOM 3845 C CA . LEU A 1 492 ? 0.331 -14.938 -22.856 1.00 84.88 492 LEU A CA 1
ATOM 3846 C C . LEU A 1 492 ? -0.412 -14.493 -24.119 1.00 84.88 492 LEU A C 1
ATOM 3848 O O . LEU A 1 492 ? 0.185 -14.442 -25.191 1.00 84.88 492 LEU A O 1
ATOM 3852 N N . THR A 1 493 ? -1.668 -14.072 -23.970 1.00 84.62 493 THR A N 1
ATOM 3853 C CA . THR A 1 493 ? -2.492 -13.537 -25.062 1.00 84.62 493 THR A CA 1
ATOM 3854 C C . THR A 1 493 ? -1.815 -12.334 -25.719 1.00 84.62 493 THR A C 1
ATOM 3856 O O . THR A 1 493 ? -1.604 -12.314 -26.928 1.00 84.62 493 THR A O 1
ATOM 3859 N N . LEU A 1 494 ? -1.376 -11.349 -24.931 1.00 85.00 494 LEU A N 1
ATOM 3860 C CA . LEU A 1 494 ? -0.681 -10.164 -25.434 1.00 85.00 494 LEU A CA 1
ATOM 3861 C C . LEU A 1 494 ? 0.647 -10.508 -26.115 1.00 85.00 494 LEU A C 1
ATOM 3863 O O . LEU A 1 494 ? 0.988 -9.868 -27.109 1.00 85.00 494 LEU A O 1
ATOM 3867 N N . ALA A 1 495 ? 1.391 -11.502 -25.624 1.00 84.62 495 ALA A N 1
ATOM 3868 C CA . ALA A 1 495 ? 2.620 -11.963 -26.266 1.00 84.62 495 ALA A CA 1
ATOM 3869 C C . ALA A 1 495 ? 2.341 -12.580 -27.647 1.00 84.62 495 ALA A C 1
ATOM 3871 O O . ALA A 1 495 ? 3.043 -12.254 -28.607 1.00 84.62 495 ALA A O 1
ATOM 3872 N N . VAL A 1 496 ? 1.286 -13.396 -27.763 1.00 83.94 496 VAL A N 1
ATOM 3873 C CA . VAL A 1 496 ? 0.826 -13.965 -29.039 1.00 83.94 496 VAL A CA 1
ATOM 3874 C C . VAL A 1 496 ? 0.401 -12.853 -29.993 1.00 83.94 496 VAL A C 1
ATOM 3876 O O . VAL A 1 496 ? 0.965 -12.749 -31.082 1.00 83.94 496 VAL A O 1
ATOM 3879 N N . LEU A 1 497 ? -0.496 -11.955 -29.573 1.00 84.19 497 LEU A N 1
ATOM 3880 C CA . LEU A 1 497 ? -0.958 -10.850 -30.418 1.00 84.19 497 LEU A CA 1
ATOM 3881 C C . LEU A 1 497 ? 0.198 -9.929 -30.851 1.00 84.19 497 LEU A C 1
ATOM 3883 O O . LEU A 1 497 ? 0.258 -9.504 -32.001 1.00 84.19 497 LEU A O 1
ATOM 3887 N N . SER A 1 498 ? 1.161 -9.656 -29.964 1.00 85.19 498 SER A N 1
ATOM 3888 C CA . SER A 1 498 ? 2.341 -8.828 -30.275 1.00 85.19 498 SER A CA 1
ATOM 3889 C C . SER A 1 498 ? 3.296 -9.482 -31.277 1.00 85.19 498 SER A C 1
ATOM 3891 O O . SER A 1 498 ? 4.106 -8.790 -31.898 1.00 85.19 498 SER A O 1
ATOM 3893 N N . SER A 1 499 ? 3.242 -10.809 -31.421 1.00 83.94 499 SER A N 1
ATOM 3894 C CA . SER A 1 499 ? 4.057 -11.547 -32.389 1.00 83.94 499 SER A CA 1
ATOM 3895 C C . SER A 1 499 ? 3.515 -11.448 -33.820 1.00 83.94 499 SER A C 1
ATOM 3897 O O . SER A 1 499 ? 4.274 -11.655 -34.772 1.00 83.94 499 SER A O 1
ATOM 3899 N N . ILE A 1 500 ? 2.238 -11.075 -33.976 1.00 85.25 500 ILE A N 1
ATOM 3900 C CA . ILE A 1 500 ? 1.577 -10.922 -35.272 1.00 85.25 500 ILE A CA 1
ATOM 3901 C C . ILE A 1 500 ? 2.190 -9.733 -36.015 1.00 85.25 500 ILE A C 1
ATOM 3903 O O . ILE A 1 500 ? 2.265 -8.611 -35.509 1.00 85.25 500 ILE A O 1
ATOM 3907 N N . LYS A 1 501 ? 2.631 -9.983 -37.251 1.00 86.75 501 LYS A N 1
ATOM 3908 C CA . LYS A 1 501 ? 3.260 -8.982 -38.123 1.00 86.75 501 LYS A CA 1
ATOM 3909 C C . LYS A 1 501 ? 2.382 -8.727 -39.347 1.00 86.75 501 LYS A C 1
ATOM 3911 O O . LYS A 1 501 ? 2.617 -9.351 -40.382 1.00 86.75 501 LYS A O 1
ATOM 3916 N N . PRO A 1 502 ? 1.384 -7.835 -39.245 1.00 88.44 502 PRO A N 1
ATOM 3917 C CA . PRO A 1 502 ? 0.580 -7.459 -40.392 1.00 88.44 502 PRO A CA 1
ATOM 3918 C C . PRO A 1 502 ? 1.411 -6.650 -41.391 1.00 88.44 502 PRO A C 1
ATOM 3920 O O . PRO A 1 502 ? 2.193 -5.765 -41.027 1.00 88.44 502 PRO A O 1
ATOM 3923 N N . VAL A 1 503 ? 1.225 -6.946 -42.671 1.00 88.94 503 VAL A N 1
ATOM 3924 C CA . VAL A 1 503 ? 1.909 -6.303 -43.791 1.00 88.94 503 VAL A CA 1
ATOM 3925 C C . VAL A 1 503 ? 0.866 -5.862 -44.806 1.00 88.94 503 VAL A C 1
ATOM 3927 O O . VAL A 1 503 ? -0.036 -6.620 -45.154 1.00 88.94 503 VAL A O 1
ATOM 3930 N N . LEU A 1 504 ? 1.000 -4.638 -45.307 1.00 89.00 504 LEU A N 1
ATOM 3931 C CA . LEU A 1 504 ? 0.206 -4.143 -46.422 1.00 89.00 504 LEU A CA 1
ATOM 3932 C C . LEU A 1 504 ? 0.370 -5.076 -47.629 1.00 89.00 504 LEU A C 1
ATOM 3934 O O . LEU A 1 504 ? 1.483 -5.328 -48.084 1.00 89.00 504 LEU A O 1
ATOM 3938 N N . LYS A 1 505 ? -0.731 -5.573 -48.175 1.00 87.94 505 LYS A N 1
ATOM 3939 C CA . LYS A 1 505 ? -0.734 -6.370 -49.398 1.00 87.94 505 LYS A CA 1
ATOM 3940 C C . LYS A 1 505 ? -0.985 -5.510 -50.626 1.00 87.94 505 LYS A C 1
ATOM 3942 O O . LYS A 1 505 ? -0.254 -5.623 -51.609 1.00 87.94 505 LYS A O 1
ATOM 3947 N N . SER A 1 506 ? -2.023 -4.686 -50.569 1.00 85.69 506 SER A N 1
ATOM 3948 C CA . SER A 1 506 ? -2.483 -3.864 -51.683 1.00 85.69 506 SER A CA 1
ATOM 3949 C C . SER A 1 506 ? -3.107 -2.567 -51.166 1.00 85.69 506 SER A C 1
ATOM 3951 O O . SER A 1 506 ? -3.500 -2.463 -50.001 1.00 85.69 506 SER A O 1
ATOM 3953 N N . LEU A 1 507 ? -3.141 -1.552 -52.028 1.00 87.69 507 LEU A N 1
ATOM 3954 C CA . LEU A 1 507 ? -3.765 -0.263 -51.758 1.00 87.69 507 LEU A CA 1
ATOM 3955 C C . LEU A 1 507 ? -4.424 0.240 -53.041 1.00 87.69 507 LEU A C 1
ATOM 3957 O O . LEU A 1 507 ? -3.796 0.255 -54.102 1.00 87.69 507 LEU A O 1
ATOM 3961 N N . HIS A 1 508 ? -5.678 0.666 -52.927 1.00 85.50 508 HIS A N 1
ATOM 3962 C CA . HIS A 1 508 ? -6.493 1.126 -54.043 1.00 85.50 508 HIS A CA 1
ATOM 3963 C C . HIS A 1 508 ? -7.245 2.402 -53.669 1.00 85.50 508 HIS A C 1
ATOM 3965 O O . HIS A 1 508 ? -7.879 2.472 -52.619 1.00 85.50 508 HIS A O 1
ATOM 3971 N N . PHE A 1 509 ? -7.203 3.401 -54.548 1.00 83.62 509 PHE A N 1
ATOM 3972 C CA . PHE A 1 509 ? -8.083 4.562 -54.445 1.00 83.62 509 PHE A CA 1
ATOM 3973 C C . PHE A 1 509 ? -9.468 4.187 -54.967 1.00 83.62 509 PHE A C 1
ATOM 3975 O O . PHE A 1 509 ? -9.600 3.669 -56.078 1.00 83.62 509 PHE A O 1
ATOM 3982 N N . LEU A 1 510 ? -10.482 4.438 -54.151 1.00 83.50 510 LEU A N 1
ATOM 3983 C CA . LEU A 1 510 ? -11.884 4.210 -54.472 1.00 83.50 510 LEU A CA 1
ATOM 3984 C C . LEU A 1 510 ? -12.549 5.526 -54.927 1.00 83.50 510 LEU A C 1
ATOM 3986 O O . LEU A 1 510 ? -11.959 6.606 -54.790 1.00 83.50 510 LEU A O 1
ATOM 3990 N N . PRO A 1 511 ? -13.774 5.467 -55.488 1.00 81.94 511 PRO A N 1
ATOM 3991 C CA . PRO A 1 511 ? -14.606 6.654 -55.682 1.00 81.94 511 PRO A CA 1
ATOM 3992 C C . PRO A 1 511 ? -14.747 7.476 -54.387 1.00 81.94 511 PRO A C 1
ATOM 3994 O O . PRO A 1 511 ? -14.528 6.968 -53.295 1.00 81.94 511 PRO A O 1
ATOM 3997 N N . GLU A 1 512 ? -15.083 8.764 -54.506 1.00 77.62 512 GLU A N 1
ATOM 3998 C CA . GLU A 1 512 ? -15.227 9.688 -53.358 1.00 77.62 512 GLU A CA 1
ATOM 3999 C C . GLU A 1 512 ? -13.933 9.977 -52.562 1.00 77.62 512 GLU A C 1
ATOM 4001 O O . GLU A 1 512 ? -13.982 10.573 -51.488 1.00 77.62 512 GLU A O 1
ATOM 4006 N N . ASN A 1 513 ? -12.762 9.666 -53.135 1.00 72.56 513 ASN A N 1
ATOM 4007 C CA . ASN A 1 513 ? -11.432 9.833 -52.523 1.00 72.56 513 ASN A CA 1
ATOM 4008 C C . ASN A 1 513 ? -11.187 8.948 -51.288 1.00 72.56 513 ASN A C 1
ATOM 4010 O O . ASN A 1 513 ? -10.350 9.282 -50.444 1.00 72.56 513 ASN A O 1
ATOM 4014 N N . GLU A 1 514 ? -11.886 7.820 -51.177 1.00 83.25 514 GLU A N 1
ATOM 4015 C CA . GLU A 1 514 ? -11.603 6.825 -50.146 1.00 83.25 514 GLU A CA 1
ATOM 4016 C C . GLU A 1 514 ? -10.376 5.973 -50.505 1.00 83.25 514 GLU A C 1
ATOM 4018 O O . GLU A 1 514 ? -9.993 5.829 -51.673 1.00 83.25 514 GLU A O 1
ATOM 4023 N N . LEU A 1 515 ? -9.751 5.385 -49.486 1.00 85.75 515 LEU A N 1
ATOM 4024 C CA . LEU A 1 515 ? -8.581 4.525 -49.637 1.00 85.75 515 LEU A CA 1
ATOM 4025 C C . LEU A 1 515 ? -8.884 3.119 -49.124 1.00 85.75 515 LEU A C 1
ATOM 4027 O O . LEU A 1 515 ? -9.039 2.917 -47.922 1.00 85.75 515 LEU A O 1
ATOM 4031 N N . SER A 1 516 ? -8.913 2.138 -50.021 1.00 89.44 516 SER A N 1
ATOM 4032 C CA . SER A 1 516 ? -8.952 0.725 -49.650 1.00 89.44 516 SER A CA 1
ATOM 4033 C C . SER A 1 516 ? -7.537 0.231 -49.398 1.00 89.44 516 SER A C 1
ATOM 4035 O O . SER A 1 516 ? -6.678 0.345 -50.275 1.00 89.44 516 SER A O 1
ATOM 4037 N N . ILE A 1 517 ? -7.295 -0.364 -48.235 1.00 90.12 517 ILE A N 1
ATOM 4038 C CA . ILE A 1 517 ? -6.048 -1.065 -47.937 1.00 90.12 517 ILE A CA 1
ATOM 4039 C C . ILE A 1 517 ? -6.339 -2.518 -47.583 1.00 90.12 517 ILE A C 1
ATOM 4041 O O . ILE A 1 517 ? -7.234 -2.816 -46.795 1.00 90.12 517 ILE A O 1
ATOM 4045 N N . GLU A 1 518 ? -5.559 -3.423 -48.156 1.00 91.62 518 GLU A N 1
ATOM 4046 C CA . GLU A 1 518 ? -5.585 -4.842 -47.823 1.00 91.62 518 GLU A CA 1
ATOM 4047 C C . GLU A 1 518 ? -4.340 -5.172 -47.008 1.00 91.62 518 GLU A C 1
ATOM 4049 O O . GLU A 1 518 ? -3.226 -4.777 -47.362 1.00 91.62 518 GLU A O 1
ATOM 4054 N N . VAL A 1 519 ? -4.515 -5.901 -45.916 1.00 91.50 519 VAL A N 1
ATOM 4055 C CA . VAL A 1 519 ? -3.462 -6.252 -44.964 1.00 91.50 519 VAL A CA 1
ATOM 4056 C C . VAL A 1 519 ? -3.441 -7.759 -44.793 1.00 91.50 519 VAL A C 1
ATOM 4058 O O . VAL A 1 519 ? -4.491 -8.353 -44.577 1.00 91.50 519 VAL A O 1
ATOM 4061 N N . HIS A 1 520 ? -2.261 -8.371 -44.876 1.00 90.88 520 HIS A N 1
ATOM 4062 C CA . HIS A 1 520 ? -2.042 -9.810 -44.687 1.00 90.88 520 HIS A CA 1
ATOM 4063 C C . HIS A 1 520 ? -1.151 -10.070 -43.471 1.00 90.88 520 HIS A C 1
ATOM 4065 O O . HIS A 1 520 ? -0.294 -9.248 -43.141 1.00 90.88 520 HIS A O 1
ATOM 4071 N N . TRP A 1 521 ? -1.302 -11.225 -42.829 1.00 88.12 521 TRP A N 1
ATOM 4072 C CA . TRP A 1 521 ? -0.408 -11.702 -41.766 1.00 88.12 521 TRP A CA 1
ATOM 4073 C C . TRP A 1 521 ? -0.168 -13.217 -41.893 1.00 88.12 521 TRP A C 1
ATOM 4075 O O . TRP A 1 521 ? -0.956 -13.904 -42.541 1.00 88.12 521 TRP A O 1
ATOM 4085 N N . PRO A 1 522 ? 0.924 -13.760 -41.317 1.00 77.19 522 PRO A N 1
ATOM 4086 C CA . PRO A 1 522 ? 1.154 -15.206 -41.294 1.00 77.19 522 PRO A CA 1
ATOM 4087 C C . PRO A 1 522 ? -0.014 -15.921 -40.600 1.00 77.19 522 PRO A C 1
ATOM 4089 O O . PRO A 1 522 ? -0.379 -15.531 -39.494 1.00 77.19 522 PRO A O 1
ATOM 4092 N N . SER A 1 523 ? -0.607 -16.923 -41.253 1.00 63.62 523 SER A N 1
ATOM 4093 C CA . SER A 1 523 ? -1.924 -17.468 -40.888 1.00 63.62 523 SER A CA 1
ATOM 4094 C C . SER A 1 523 ? -1.916 -18.676 -39.957 1.00 63.62 523 SER A C 1
ATOM 4096 O O . SER A 1 523 ? -2.980 -19.249 -39.734 1.00 63.62 523 SER A O 1
ATOM 4098 N N . ASP A 1 524 ? -0.757 -19.138 -39.496 1.00 59.34 524 ASP A N 1
ATOM 4099 C CA . ASP A 1 524 ? -0.695 -20.429 -38.811 1.00 59.34 524 ASP A CA 1
ATOM 4100 C C . ASP A 1 524 ? -1.268 -20.288 -37.385 1.00 59.34 524 ASP A C 1
ATOM 4102 O O . ASP A 1 524 ? -0.623 -19.747 -36.489 1.00 59.34 524 ASP A O 1
ATOM 4106 N N . ASP A 1 525 ? -2.518 -20.737 -37.225 1.00 57.44 525 ASP A N 1
ATOM 4107 C CA . ASP A 1 525 ? -3.254 -20.978 -35.972 1.00 57.44 525 ASP A CA 1
ATOM 4108 C C . ASP A 1 525 ? -3.483 -19.777 -35.027 1.00 57.44 525 ASP A C 1
ATOM 4110 O O . ASP A 1 525 ? -3.695 -19.948 -33.826 1.00 57.44 525 ASP A O 1
ATOM 4114 N N . LEU A 1 526 ? -3.487 -18.546 -35.548 1.00 63.62 526 LEU A N 1
ATOM 4115 C CA . LEU A 1 526 ? -3.770 -17.346 -34.750 1.00 63.62 526 LEU A CA 1
ATOM 4116 C C . LEU A 1 526 ? -5.274 -17.041 -34.699 1.00 63.62 526 LEU A C 1
ATOM 4118 O O . LEU A 1 526 ? -5.853 -16.583 -35.683 1.00 63.62 526 LEU A O 1
ATOM 4122 N N . GLU A 1 527 ? -5.886 -17.229 -33.530 1.00 66.12 527 GLU A N 1
ATOM 4123 C CA . GLU A 1 527 ? -7.243 -16.758 -33.234 1.00 66.12 527 GLU A CA 1
ATOM 4124 C C . GLU A 1 527 ? -7.191 -15.457 -32.420 1.00 66.12 527 GLU A C 1
ATOM 4126 O O . GLU A 1 527 ? -6.508 -15.360 -31.399 1.00 66.12 527 GLU A O 1
ATOM 4131 N N . PHE A 1 528 ? -7.900 -14.435 -32.896 1.00 76.75 528 PHE A N 1
ATOM 4132 C CA . PHE A 1 528 ? -8.156 -13.187 -32.184 1.00 76.75 528 PHE A CA 1
ATOM 4133 C C . PHE A 1 528 ? -9.575 -12.714 -32.526 1.00 76.75 528 PHE A C 1
ATOM 4135 O O . PHE A 1 528 ? -10.068 -12.947 -33.630 1.00 76.75 528 PHE A O 1
ATOM 4142 N N . ASP A 1 529 ? -10.235 -12.048 -31.584 1.00 80.69 529 ASP A N 1
ATOM 4143 C CA . ASP A 1 529 ? -11.655 -11.690 -31.679 1.00 80.69 529 ASP A CA 1
ATOM 4144 C C . ASP A 1 529 ? -11.926 -10.519 -32.630 1.00 80.69 529 ASP A C 1
ATOM 4146 O O . ASP A 1 529 ? -13.038 -10.363 -33.136 1.00 80.69 529 ASP A O 1
ATOM 4150 N N . GLY A 1 530 ? -10.928 -9.664 -32.867 1.00 84.38 530 GLY A N 1
ATOM 4151 C CA . GLY A 1 530 ? -11.100 -8.504 -33.729 1.00 84.38 530 GLY A CA 1
ATOM 4152 C C . GLY A 1 530 ? -9.809 -7.827 -34.166 1.00 84.38 530 GLY A C 1
ATOM 4153 O O . GLY A 1 530 ? -8.743 -7.977 -33.566 1.00 84.38 530 GLY A O 1
ATOM 4154 N N . MET A 1 531 ? -9.933 -7.038 -35.229 1.00 89.56 531 MET A N 1
ATOM 4155 C CA . MET A 1 531 ? -8.868 -6.216 -35.788 1.00 89.56 531 MET A CA 1
ATOM 4156 C C . MET A 1 531 ? -9.429 -4.836 -36.115 1.00 89.56 531 MET A C 1
ATOM 4158 O O . MET A 1 531 ? -10.554 -4.739 -36.587 1.00 89.56 531 MET A O 1
ATOM 4162 N N . GLU A 1 532 ? -8.657 -3.776 -35.904 1.00 92.75 532 GLU A N 1
ATOM 4163 C CA . GLU A 1 532 ? -9.011 -2.415 -36.311 1.00 92.75 532 GLU A CA 1
ATOM 4164 C C . GLU A 1 532 ? -7.796 -1.722 -36.932 1.00 92.75 532 GLU A C 1
ATOM 4166 O O . GLU A 1 532 ? -6.663 -1.887 -36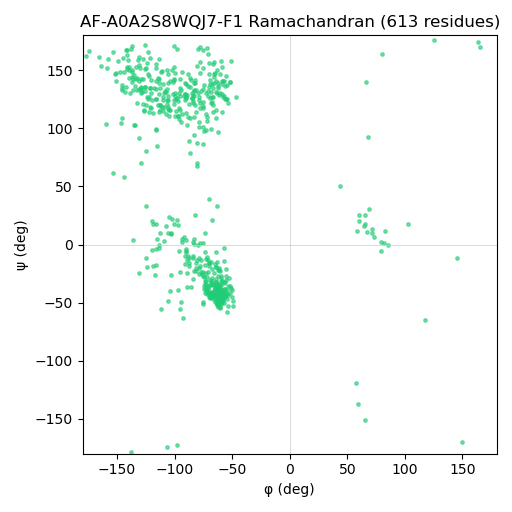.469 1.00 92.75 532 GLU A O 1
ATOM 4171 N N . LEU A 1 533 ? -8.021 -0.898 -37.951 1.00 90.94 533 LEU A N 1
ATOM 4172 C CA . LEU A 1 533 ? -7.004 -0.001 -38.480 1.00 90.94 533 LEU A CA 1
ATOM 4173 C C . LEU A 1 533 ? -6.991 1.294 -37.666 1.00 90.94 533 LEU A C 1
ATOM 4175 O O . LEU A 1 533 ? -7.999 1.981 -37.521 1.00 90.94 533 LEU A O 1
ATOM 4179 N N . MET A 1 534 ? -5.813 1.640 -37.168 1.00 88.88 534 MET A N 1
ATOM 4180 C CA . MET A 1 534 ? -5.546 2.825 -36.370 1.00 88.88 534 MET A CA 1
ATOM 4181 C C . MET A 1 534 ? -4.800 3.851 -37.221 1.00 88.88 534 MET A C 1
ATOM 4183 O O . MET A 1 534 ? -3.670 3.601 -37.642 1.00 88.88 534 MET A O 1
ATOM 4187 N N . VAL A 1 535 ? -5.404 5.019 -37.430 1.00 83.81 535 VAL A N 1
ATOM 4188 C CA . VAL A 1 535 ? -4.798 6.143 -38.155 1.00 83.81 535 VAL A CA 1
ATOM 4189 C C . VAL A 1 535 ? -4.363 7.201 -37.146 1.00 83.81 535 VAL A C 1
ATOM 4191 O O . VAL A 1 535 ? -5.195 7.764 -36.430 1.00 83.81 535 VAL A O 1
ATOM 4194 N N . VAL A 1 536 ? -3.053 7.450 -37.062 1.00 78.19 536 VAL A N 1
ATOM 4195 C CA . VAL A 1 536 ? -2.446 8.303 -36.030 1.00 78.19 536 VAL A CA 1
ATOM 4196 C C . VAL A 1 536 ? -1.625 9.430 -36.672 1.00 78.19 536 VAL A C 1
ATOM 4198 O O . VAL A 1 536 ? -0.725 9.143 -37.460 1.00 78.19 536 VAL A O 1
ATOM 4201 N N . PRO A 1 537 ? -1.848 10.708 -36.317 1.00 72.69 537 PRO A N 1
ATOM 4202 C CA . PRO A 1 537 ? -0.979 11.802 -36.736 1.00 72.69 537 PRO A CA 1
ATOM 4203 C C . PRO A 1 537 ? 0.444 11.611 -36.211 1.00 72.69 537 PRO A C 1
ATOM 4205 O O . PRO A 1 537 ? 0.665 11.416 -35.009 1.00 72.69 537 PRO A O 1
ATOM 4208 N N . ARG A 1 538 ? 1.437 11.694 -37.095 1.00 67.94 538 ARG A N 1
ATOM 4209 C CA . ARG A 1 538 ? 2.832 11.464 -36.718 1.00 67.94 538 ARG A CA 1
ATOM 4210 C C . ARG A 1 538 ? 3.315 12.514 -35.713 1.00 67.94 538 ARG A C 1
ATOM 4212 O O . ARG A 1 538 ? 3.168 13.714 -35.919 1.00 67.94 538 ARG A O 1
ATOM 4219 N N . GLY A 1 539 ? 3.937 12.054 -34.627 1.00 58.12 539 GLY A N 1
ATOM 4220 C CA . GLY A 1 539 ? 4.495 12.921 -33.580 1.00 58.12 539 GLY A CA 1
ATOM 4221 C C . GLY A 1 539 ? 3.505 13.362 -32.494 1.00 58.12 539 GLY A C 1
ATOM 4222 O O . GLY A 1 539 ? 3.923 14.040 -31.558 1.00 58.12 539 GLY A O 1
ATOM 4223 N N . ILE A 1 540 ? 2.231 12.953 -32.561 1.00 55.22 540 ILE A N 1
ATOM 4224 C CA . ILE A 1 540 ? 1.235 13.219 -31.515 1.00 55.22 540 ILE A CA 1
ATOM 4225 C C . ILE A 1 540 ? 0.983 11.932 -30.719 1.00 55.22 540 ILE A C 1
ATOM 4227 O O . ILE A 1 540 ? 0.382 10.986 -31.211 1.00 55.22 540 ILE A O 1
ATOM 4231 N N . THR A 1 541 ? 1.425 11.901 -29.461 1.00 43.72 541 THR A N 1
ATOM 4232 C CA . THR A 1 541 ? 1.175 10.804 -28.500 1.00 43.72 541 THR A CA 1
ATOM 4233 C C . THR A 1 541 ? -0.086 11.014 -27.650 1.00 43.72 541 THR A C 1
ATOM 4235 O O . THR A 1 541 ? -0.339 10.255 -26.717 1.00 43.72 541 THR A O 1
ATOM 4238 N N . ALA A 1 542 ? -0.881 12.050 -27.936 1.00 39.31 542 ALA A N 1
ATOM 4239 C CA . ALA A 1 542 ? -2.058 12.394 -27.145 1.00 39.31 542 ALA A CA 1
ATOM 4240 C C . ALA A 1 542 ? -3.299 11.559 -27.547 1.00 39.31 542 ALA A C 1
ATOM 4242 O O . ALA A 1 542 ? -3.629 11.496 -28.735 1.00 39.31 542 ALA A O 1
ATOM 4243 N N . PRO A 1 543 ? -4.038 10.975 -26.584 1.00 39.25 543 PRO A N 1
ATOM 4244 C CA . PRO A 1 543 ? -5.341 10.374 -26.846 1.00 39.25 543 PRO A CA 1
ATOM 4245 C C . PRO A 1 543 ? -6.340 11.475 -27.238 1.00 39.25 543 PRO A C 1
ATOM 4247 O O . PRO A 1 543 ? -6.560 12.407 -26.469 1.00 39.25 543 PRO A O 1
ATOM 4250 N N . GLY A 1 544 ? -6.909 11.393 -28.447 1.00 46.59 544 GLY A N 1
ATOM 4251 C CA . GLY A 1 544 ? -7.935 12.337 -28.929 1.00 46.59 544 GLY A CA 1
ATOM 4252 C C . GLY A 1 544 ? -7.913 12.668 -30.428 1.00 46.59 544 GLY A C 1
ATOM 4253 O O . GLY A 1 544 ? -8.873 13.247 -30.921 1.00 46.59 544 GLY A O 1
ATOM 4254 N N . LYS A 1 545 ? -6.860 12.293 -31.171 1.00 54.53 545 LYS A N 1
ATOM 4255 C CA . LYS A 1 545 ? -6.779 12.447 -32.644 1.00 54.53 545 LYS A CA 1
ATOM 4256 C C . LYS A 1 545 ? -6.470 11.133 -33.364 1.00 54.53 545 LYS A C 1
ATOM 4258 O O . LYS A 1 545 ? -5.737 11.117 -34.344 1.00 54.53 545 LYS A O 1
ATOM 4263 N N . VAL A 1 546 ? -6.960 10.021 -32.834 1.00 67.19 546 VAL A N 1
ATOM 4264 C CA . VAL A 1 546 ? -6.726 8.699 -33.410 1.00 67.19 546 VAL A CA 1
ATOM 4265 C C . VAL A 1 546 ? -8.038 8.210 -34.001 1.00 67.19 546 VAL A C 1
ATOM 4267 O O . VAL A 1 546 ? -9.009 8.066 -33.261 1.00 67.19 546 VAL A O 1
ATOM 4270 N N . ALA A 1 547 ? -8.073 7.984 -35.312 1.00 78.94 547 ALA A N 1
ATOM 4271 C CA . ALA A 1 547 ? -9.228 7.368 -35.949 1.00 78.94 547 ALA A CA 1
ATOM 4272 C C . ALA A 1 547 ? -9.070 5.845 -35.933 1.00 78.94 547 ALA A C 1
ATOM 4274 O O . ALA A 1 547 ? -7.988 5.323 -36.209 1.00 78.94 547 ALA A O 1
ATOM 4275 N N . THR A 1 548 ? -10.152 5.152 -35.602 1.00 86.69 548 THR A N 1
ATOM 4276 C CA . THR A 1 548 ? -10.227 3.692 -35.567 1.00 86.69 548 THR A CA 1
ATOM 4277 C C . THR A 1 548 ? -11.232 3.251 -36.618 1.00 86.69 548 THR A C 1
ATOM 4279 O O . THR A 1 548 ? -12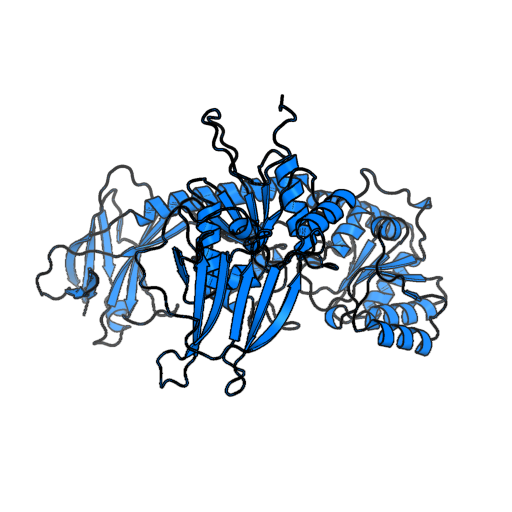.360 3.741 -36.633 1.00 86.69 548 THR A O 1
ATOM 4282 N N . ILE A 1 549 ? -10.810 2.366 -37.515 1.00 89.06 549 ILE A N 1
ATOM 4283 C CA . ILE A 1 549 ? -11.596 1.912 -38.661 1.00 89.06 549 ILE A CA 1
ATOM 4284 C C . ILE A 1 549 ? -11.748 0.389 -38.557 1.00 89.06 549 ILE A C 1
ATOM 4286 O O . ILE A 1 549 ? -10.732 -0.316 -38.578 1.00 89.06 549 ILE A O 1
ATOM 4290 N N . PRO A 1 550 ? -12.978 -0.141 -38.442 1.00 91.50 550 PRO A N 1
ATOM 4291 C CA . PRO A 1 550 ? -13.200 -1.580 -38.470 1.00 91.50 550 PRO A CA 1
ATOM 4292 C C . PRO A 1 550 ? -12.945 -2.142 -39.881 1.00 91.50 550 PRO A C 1
ATOM 4294 O O . PRO A 1 550 ? -13.036 -1.408 -40.871 1.00 91.50 550 PRO A O 1
ATOM 4297 N N . PRO A 1 551 ? -12.629 -3.438 -40.010 1.00 91.69 551 PRO A N 1
ATOM 4298 C CA . PRO A 1 551 ? -12.451 -4.075 -41.301 1.00 91.69 551 PRO A CA 1
ATOM 4299 C C . PRO A 1 551 ? -13.786 -4.110 -42.046 1.00 91.69 551 PRO A C 1
ATOM 4301 O O . PRO A 1 551 ? -14.817 -4.486 -41.491 1.00 91.69 551 PRO A O 1
ATOM 4304 N N . SER A 1 552 ? -13.749 -3.746 -43.324 1.00 91.19 552 SER A N 1
ATOM 4305 C CA . SER A 1 552 ? -14.846 -3.996 -44.266 1.00 91.19 552 SER A CA 1
ATOM 4306 C C . SER A 1 552 ? -14.997 -5.491 -44.567 1.00 91.19 552 SER A C 1
ATOM 4308 O O . SER A 1 552 ? -16.109 -5.981 -44.734 1.00 91.19 552 SER A O 1
ATOM 4310 N N . GLU A 1 553 ? -13.880 -6.223 -44.558 1.00 89.75 553 GLU A N 1
ATOM 4311 C CA . GLU A 1 553 ? -13.822 -7.679 -44.656 1.00 89.75 553 GLU A CA 1
ATOM 4312 C C . GLU A 1 553 ? -12.711 -8.202 -43.740 1.00 89.75 553 GLU A C 1
ATOM 4314 O O . GLU A 1 553 ? -11.603 -7.658 -43.737 1.00 89.75 553 GLU A O 1
ATOM 4319 N N . LEU A 1 554 ? -12.988 -9.269 -42.986 1.00 88.25 554 LEU A N 1
ATOM 4320 C CA . LEU A 1 554 ? -12.018 -9.950 -42.127 1.00 88.25 554 LEU A CA 1
ATOM 4321 C C . LEU A 1 554 ? -12.000 -11.446 -42.466 1.00 88.25 554 LEU A C 1
ATOM 4323 O O . LEU A 1 554 ? -13.004 -12.141 -42.322 1.00 88.25 554 LEU A O 1
ATOM 4327 N N . GLY A 1 555 ? -10.861 -11.924 -42.959 1.00 85.31 555 GLY A N 1
ATOM 4328 C CA . GLY A 1 555 ? -10.570 -13.331 -43.221 1.00 85.31 555 GLY A CA 1
ATOM 4329 C C . GLY A 1 555 ? -9.591 -13.914 -42.200 1.00 85.31 555 GLY A C 1
ATOM 4330 O O . GLY A 1 555 ? -9.201 -13.251 -41.245 1.00 85.31 555 GLY A O 1
ATOM 4331 N N . LYS A 1 556 ? -9.168 -15.166 -42.422 1.00 81.56 556 LYS A N 1
ATOM 4332 C CA . LYS A 1 556 ? -8.236 -15.877 -41.525 1.00 81.56 556 LYS A CA 1
ATOM 4333 C C . LYS A 1 556 ? -6.818 -15.290 -41.515 1.00 81.56 556 LYS A C 1
ATOM 4335 O O . LYS A 1 556 ? -6.128 -15.356 -40.507 1.00 81.56 556 LYS A O 1
ATOM 4340 N N . ASP A 1 557 ? -6.392 -14.735 -42.642 1.00 87.12 557 ASP A N 1
ATOM 4341 C CA . ASP A 1 557 ? -5.021 -14.284 -42.904 1.00 87.12 557 ASP A CA 1
ATOM 4342 C C . ASP A 1 557 ? -4.959 -12.913 -43.590 1.00 87.12 557 ASP A C 1
ATOM 4344 O O . ASP A 1 557 ? -3.884 -12.436 -43.966 1.00 87.12 557 ASP A O 1
ATOM 4348 N N . ARG A 1 558 ? -6.124 -12.284 -43.773 1.00 90.31 558 ARG A N 1
ATOM 4349 C CA . ARG A 1 558 ? -6.279 -11.021 -44.488 1.00 90.31 558 ARG A CA 1
ATOM 4350 C C . ARG A 1 558 ? -7.411 -10.175 -43.927 1.00 90.31 558 ARG A C 1
ATOM 4352 O O . ARG A 1 558 ? -8.433 -10.706 -43.501 1.00 90.31 558 ARG A O 1
ATOM 4359 N N . ALA A 1 559 ? -7.260 -8.861 -44.000 1.00 92.62 559 ALA A N 1
ATOM 4360 C CA . ALA A 1 559 ? -8.304 -7.897 -43.687 1.00 92.62 559 ALA A CA 1
ATOM 4361 C C . ALA A 1 559 ? -8.274 -6.741 -44.688 1.00 92.62 559 ALA A C 1
ATOM 4363 O O . ALA A 1 559 ? -7.198 -6.296 -45.095 1.00 92.62 559 ALA A O 1
ATOM 4364 N N . THR A 1 560 ? -9.451 -6.236 -45.043 1.00 93.31 560 THR A N 1
ATOM 4365 C CA . THR A 1 560 ? -9.613 -5.073 -45.919 1.00 93.31 560 THR A CA 1
ATOM 4366 C C . THR A 1 560 ? -10.220 -3.926 -45.128 1.00 93.31 560 THR A C 1
ATOM 4368 O O . THR A 1 560 ? -11.262 -4.091 -44.489 1.00 93.31 560 THR A O 1
ATOM 4371 N N . PHE A 1 561 ? -9.613 -2.746 -45.200 1.00 94.12 561 PHE A N 1
ATOM 4372 C CA . PHE A 1 561 ? -10.086 -1.530 -44.539 1.00 94.12 561 PHE A CA 1
ATOM 4373 C C . PHE A 1 561 ? -10.352 -0.438 -45.566 1.00 94.12 561 PHE A C 1
ATOM 4375 O O . PHE A 1 561 ? -9.571 -0.267 -46.501 1.00 94.12 561 PHE A O 1
ATOM 4382 N N . ILE A 1 562 ? -11.415 0.333 -45.349 1.00 90.88 562 ILE A N 1
ATOM 4383 C CA . ILE A 1 562 ? -11.751 1.505 -46.158 1.00 90.88 562 ILE A CA 1
ATOM 4384 C C . ILE A 1 562 ? -11.525 2.737 -45.290 1.00 90.88 562 ILE A C 1
ATOM 4386 O O . ILE A 1 562 ? -12.193 2.907 -44.273 1.00 90.88 562 ILE A O 1
ATOM 4390 N N . ILE A 1 563 ? -10.562 3.577 -45.666 1.00 87.75 563 ILE A N 1
ATOM 4391 C CA . ILE A 1 563 ? -10.296 4.859 -45.014 1.00 87.75 563 ILE A CA 1
ATOM 4392 C C . ILE A 1 563 ? -11.139 5.934 -45.711 1.00 87.75 563 ILE A C 1
ATOM 4394 O O . ILE A 1 563 ? -10.854 6.256 -46.870 1.00 87.75 563 ILE A O 1
ATOM 4398 N N . PRO A 1 564 ? -12.135 6.521 -45.023 1.00 85.12 564 PRO A N 1
ATOM 4399 C CA . PRO A 1 564 ? -12.931 7.613 -45.561 1.00 85.12 564 PRO A CA 1
ATOM 4400 C C . PRO A 1 564 ? -12.087 8.866 -45.798 1.00 85.12 564 PRO A C 1
ATOM 4402 O O . PRO A 1 564 ? -11.198 9.201 -45.006 1.00 85.12 564 PRO A O 1
ATOM 4405 N N . ASP A 1 565 ? -12.444 9.636 -46.823 1.00 79.81 565 ASP A N 1
ATOM 4406 C CA . ASP A 1 565 ? -11.781 10.904 -47.147 1.00 79.81 565 ASP A CA 1
ATOM 4407 C C . ASP A 1 565 ? -11.854 11.923 -45.991 1.00 79.81 565 ASP A C 1
ATOM 4409 O O . ASP A 1 565 ? -10.944 12.726 -45.794 1.00 79.81 565 ASP A O 1
ATOM 4413 N N . SER A 1 566 ? -12.896 11.856 -45.155 1.00 78.12 566 SER A N 1
ATOM 4414 C CA . SER A 1 566 ? -13.048 12.718 -43.975 1.00 78.12 566 SER A CA 1
ATOM 4415 C C . SER A 1 566 ? -11.923 12.543 -42.949 1.00 78.12 566 SER A C 1
ATOM 4417 O O . SER A 1 566 ? -11.469 13.534 -42.381 1.00 78.12 566 SER A O 1
ATOM 4419 N N . ILE A 1 567 ? -11.425 11.318 -42.742 1.00 74.19 567 ILE A N 1
ATOM 4420 C CA . ILE A 1 567 ? -10.301 11.040 -41.834 1.00 74.19 567 ILE A CA 1
ATOM 4421 C C . ILE A 1 567 ? -8.995 11.578 -42.426 1.00 74.19 567 ILE A C 1
ATOM 4423 O O . ILE A 1 567 ? -8.181 12.138 -41.695 1.00 74.19 567 ILE A O 1
ATOM 4427 N N . ARG A 1 568 ? -8.833 11.482 -43.751 1.00 66.06 568 ARG A N 1
ATOM 4428 C CA . ARG A 1 568 ? -7.681 12.028 -44.483 1.00 66.06 568 ARG A CA 1
ATOM 4429 C C . ARG A 1 568 ? -7.645 13.562 -44.464 1.00 66.06 568 ARG A C 1
ATOM 4431 O O . ARG A 1 568 ? -6.569 14.139 -44.389 1.00 66.06 568 ARG A O 1
ATOM 4438 N N . ARG A 1 569 ? -8.808 14.226 -44.501 1.00 65.94 569 ARG A N 1
ATOM 4439 C CA . ARG A 1 569 ? -8.935 15.697 -44.418 1.00 65.94 569 ARG A CA 1
ATOM 4440 C C . ARG A 1 569 ? -8.918 16.253 -42.989 1.00 65.94 569 ARG A C 1
ATOM 4442 O O . ARG A 1 569 ? -8.654 17.434 -42.803 1.00 65.94 569 ARG A O 1
ATOM 4449 N N . ALA A 1 570 ? -9.248 15.443 -41.980 1.00 61.53 570 ALA A N 1
ATOM 4450 C CA . ALA A 1 570 ? -9.258 15.862 -40.570 1.00 61.53 570 ALA A CA 1
ATOM 4451 C C . ALA A 1 570 ? -7.847 16.051 -39.984 1.00 61.53 570 ALA A C 1
ATOM 4453 O O . ALA A 1 570 ? -7.673 16.596 -38.889 1.00 61.53 570 ALA A O 1
ATOM 4454 N N . THR A 1 571 ? -6.836 15.580 -40.702 1.00 57.56 571 THR A N 1
ATOM 4455 C CA . THR A 1 571 ? -5.424 15.773 -40.400 1.00 57.56 571 THR A CA 1
ATOM 4456 C C . THR A 1 571 ? -4.914 16.967 -41.199 1.00 57.56 571 THR A C 1
ATOM 4458 O O . THR A 1 571 ? -5.359 17.166 -42.322 1.00 57.56 571 THR A O 1
ATOM 4461 N N . ASP A 1 572 ? -4.030 17.781 -40.612 1.00 58.00 572 ASP A N 1
ATOM 4462 C CA . ASP A 1 572 ? -3.409 18.928 -41.298 1.00 58.00 572 ASP A CA 1
ATOM 4463 C C . ASP A 1 572 ? -2.924 18.469 -42.687 1.00 58.00 572 ASP A C 1
ATOM 4465 O O . ASP A 1 572 ? -2.253 17.438 -42.744 1.00 58.00 572 ASP A O 1
ATOM 4469 N N . GLU A 1 573 ? -3.304 19.148 -43.780 1.00 56.16 573 GLU A N 1
ATOM 4470 C CA . GLU A 1 573 ? -3.265 18.603 -45.162 1.00 56.16 573 GLU A CA 1
ATOM 4471 C C . GLU A 1 573 ? -1.871 18.114 -45.620 1.00 56.16 573 GLU A C 1
ATOM 4473 O O . GLU A 1 573 ? -1.755 17.379 -46.597 1.00 56.16 573 GLU A O 1
ATOM 4478 N N . ASP A 1 574 ? -0.811 18.477 -44.893 1.00 58.34 574 ASP A N 1
ATOM 4479 C CA . ASP A 1 574 ? 0.578 18.089 -45.150 1.00 58.34 574 ASP A CA 1
ATOM 4480 C C . ASP A 1 574 ? 1.214 17.178 -44.078 1.00 58.34 574 ASP A C 1
ATOM 4482 O O . ASP A 1 574 ? 2.375 16.769 -44.224 1.00 58.34 574 ASP A O 1
ATOM 4486 N N . ALA A 1 575 ? 0.505 16.858 -42.991 1.00 64.38 575 ALA A N 1
ATOM 4487 C CA . ALA A 1 575 ? 1.040 16.082 -41.878 1.00 64.38 575 ALA A CA 1
ATOM 4488 C C . ALA A 1 575 ? 0.943 14.566 -42.144 1.00 64.38 575 ALA A C 1
ATOM 4490 O O . ALA A 1 575 ? -0.152 14.040 -42.335 1.00 64.38 575 ALA A O 1
ATOM 4491 N N . PRO A 1 576 ? 2.063 13.820 -42.098 1.00 68.62 576 PRO A N 1
ATOM 4492 C CA . PRO A 1 576 ? 2.049 12.384 -42.356 1.00 68.62 576 PRO A CA 1
ATOM 4493 C C . PRO A 1 576 ? 1.268 11.608 -41.287 1.00 68.62 576 PRO A C 1
ATOM 4495 O O . PRO A 1 576 ? 1.349 11.914 -40.091 1.00 68.62 576 PRO A O 1
ATOM 4498 N N . LEU A 1 577 ? 0.577 10.553 -41.720 1.00 75.25 577 LEU A N 1
ATOM 4499 C CA . LEU A 1 577 ? -0.196 9.653 -40.861 1.00 75.25 577 LEU A CA 1
ATOM 4500 C C . LEU A 1 577 ? 0.490 8.303 -40.745 1.00 75.25 577 LEU A C 1
ATOM 4502 O O . LEU A 1 577 ? 0.864 7.718 -41.757 1.00 75.25 577 LEU A O 1
ATOM 4506 N N . ASP A 1 578 ? 0.621 7.803 -39.521 1.00 78.88 578 ASP A N 1
ATOM 4507 C CA . ASP A 1 578 ? 1.081 6.450 -39.237 1.00 78.88 578 ASP A CA 1
ATOM 4508 C C . ASP A 1 578 ? -0.123 5.504 -39.163 1.00 78.88 578 ASP A C 1
ATOM 4510 O O . ASP A 1 578 ? -1.088 5.755 -38.433 1.00 78.88 578 ASP A O 1
ATOM 4514 N N . LEU A 1 579 ? -0.040 4.399 -39.905 1.00 85.00 579 LEU A N 1
ATOM 4515 C CA . LEU A 1 579 ? -1.032 3.329 -39.883 1.00 85.00 579 LEU A CA 1
ATOM 4516 C C . LEU A 1 579 ? -0.557 2.196 -38.970 1.00 85.00 579 LEU A C 1
ATOM 4518 O O . LEU A 1 579 ? 0.542 1.661 -39.133 1.00 85.00 579 LEU A O 1
ATOM 4522 N N . ASN A 1 580 ? -1.392 1.814 -38.010 1.00 88.62 580 ASN A N 1
ATOM 4523 C CA . ASN A 1 580 ? -1.159 0.673 -37.127 1.00 88.62 580 ASN A CA 1
ATOM 4524 C C . ASN A 1 580 ? -2.373 -0.252 -37.142 1.00 88.62 580 ASN A C 1
ATOM 4526 O O . ASN A 1 580 ? -3.476 0.172 -37.473 1.00 88.62 580 ASN A O 1
ATOM 4530 N N . ILE A 1 581 ? -2.181 -1.503 -36.750 1.00 89.88 581 ILE A N 1
ATOM 4531 C CA . ILE A 1 581 ? -3.267 -2.458 -36.562 1.00 89.88 581 ILE A CA 1
ATOM 4532 C C . ILE A 1 581 ? -3.460 -2.667 -35.067 1.00 89.88 581 ILE A C 1
ATOM 4534 O O . ILE A 1 581 ? -2.518 -3.026 -34.362 1.00 89.88 581 ILE A O 1
ATOM 4538 N N . ARG A 1 582 ? -4.676 -2.449 -34.573 1.00 90.75 582 ARG A N 1
ATOM 4539 C CA . ARG A 1 582 ? -5.073 -2.895 -33.242 1.00 90.75 582 ARG A CA 1
ATOM 4540 C C . ARG A 1 582 ? -5.648 -4.301 -33.355 1.00 90.75 582 ARG A C 1
ATOM 4542 O O . ARG A 1 582 ? -6.567 -4.525 -34.132 1.00 90.75 582 ARG A O 1
ATOM 4549 N N . LEU A 1 583 ? -5.103 -5.222 -32.577 1.00 88.31 583 LEU A N 1
ATOM 4550 C CA . LEU A 1 583 ? -5.584 -6.591 -32.425 1.00 88.31 583 LEU A CA 1
ATOM 4551 C C . LEU A 1 583 ? -6.314 -6.714 -31.092 1.00 88.31 583 LEU A C 1
ATOM 4553 O O . LEU A 1 583 ? -5.872 -6.130 -30.097 1.00 88.31 583 LEU A O 1
ATOM 4557 N N . ILE A 1 584 ? -7.416 -7.456 -31.081 1.00 86.12 584 ILE A N 1
ATOM 4558 C CA . ILE A 1 584 ? -8.334 -7.586 -29.948 1.00 86.12 584 ILE A CA 1
ATOM 4559 C C . ILE A 1 584 ? -8.557 -9.073 -29.673 1.00 86.12 584 ILE A C 1
ATOM 4561 O O . ILE A 1 584 ? -8.861 -9.821 -30.594 1.00 86.12 584 ILE A O 1
ATOM 4565 N N . SER A 1 585 ? -8.425 -9.488 -28.415 1.00 83.88 585 SER A N 1
ATOM 4566 C CA . SER A 1 585 ? -8.788 -10.824 -27.930 1.00 83.88 585 SER A CA 1
ATOM 4567 C C . SER A 1 585 ? -9.316 -10.701 -26.499 1.00 83.88 585 SER A C 1
ATOM 4569 O O . SER A 1 585 ? -8.573 -10.392 -25.566 1.00 83.88 585 SER A O 1
ATOM 4571 N N . GLY A 1 586 ? -10.616 -10.893 -26.320 1.00 82.00 586 GLY A N 1
ATOM 4572 C CA . GLY A 1 586 ? -11.354 -10.645 -25.093 1.00 82.00 586 GLY A CA 1
ATOM 4573 C C . GLY A 1 586 ? -11.195 -9.196 -24.643 1.00 82.00 586 GLY A C 1
ATOM 4574 O O . GLY A 1 586 ? -11.536 -8.252 -25.352 1.00 82.00 586 GLY A O 1
ATOM 4575 N N . VAL A 1 587 ? -10.638 -9.024 -23.446 1.00 77.12 587 VAL A N 1
ATOM 4576 C CA . VAL A 1 587 ? -10.299 -7.710 -22.869 1.00 77.12 587 VAL A CA 1
ATOM 4577 C C . VAL A 1 587 ? -8.892 -7.233 -23.248 1.00 77.12 587 VAL A C 1
ATOM 4579 O O . VAL A 1 587 ? -8.542 -6.083 -22.985 1.00 77.12 587 VAL A O 1
ATOM 4582 N N . SER A 1 588 ? -8.076 -8.103 -23.851 1.00 81.00 588 SER A N 1
ATOM 4583 C CA . SER A 1 588 ? -6.699 -7.799 -24.234 1.00 81.00 588 SER A CA 1
ATOM 4584 C C . SER A 1 588 ? -6.664 -7.115 -25.595 1.00 81.00 588 SER A C 1
ATOM 4586 O O . SER A 1 588 ? -7.229 -7.606 -26.572 1.00 81.00 588 SER A O 1
ATOM 4588 N N . THR A 1 589 ? -5.952 -5.991 -25.678 1.00 83.75 589 THR A N 1
ATOM 4589 C CA . THR A 1 589 ? -5.728 -5.289 -26.946 1.00 83.75 589 THR A CA 1
ATOM 4590 C C . THR A 1 589 ? -4.262 -4.911 -27.105 1.00 83.75 589 THR A C 1
ATOM 4592 O O . THR A 1 589 ? -3.600 -4.521 -26.142 1.00 83.75 589 THR A O 1
ATOM 4595 N N . VAL A 1 590 ? -3.739 -5.007 -28.327 1.00 84.94 590 VAL A N 1
ATOM 4596 C CA . VAL A 1 590 ? -2.384 -4.545 -28.650 1.00 84.94 590 VAL A CA 1
ATOM 4597 C C . VAL A 1 590 ? -2.373 -3.799 -29.974 1.00 84.94 590 VAL A C 1
ATOM 4599 O O . VAL A 1 590 ? -3.034 -4.191 -30.931 1.00 84.94 590 VAL A O 1
ATOM 4602 N N . SER A 1 591 ? -1.614 -2.707 -30.034 1.00 86.69 591 SER A N 1
ATOM 4603 C CA . SER A 1 591 ? -1.333 -2.007 -31.286 1.00 86.69 591 SER A CA 1
ATOM 4604 C C . SER A 1 591 ? -0.025 -2.533 -31.863 1.00 86.69 591 SER A C 1
ATOM 4606 O O . SER A 1 591 ? 1.043 -2.282 -31.305 1.00 86.69 591 SER A O 1
ATOM 4608 N N . VAL A 1 592 ? -0.103 -3.225 -32.994 1.00 87.19 592 VAL A N 1
ATOM 4609 C CA . VAL A 1 592 ? 1.053 -3.657 -33.778 1.00 87.19 592 VAL A CA 1
ATOM 4610 C C . VAL A 1 592 ? 1.235 -2.755 -34.991 1.00 87.19 592 VAL A C 1
ATOM 4612 O O . VAL A 1 592 ? 0.302 -2.172 -35.543 1.00 87.19 592 VAL A O 1
ATOM 4615 N N . ARG A 1 593 ? 2.484 -2.616 -35.407 1.00 83.69 593 ARG A N 1
ATOM 4616 C CA . ARG A 1 593 ? 2.854 -1.816 -36.566 1.00 83.69 593 ARG A CA 1
ATOM 4617 C C . ARG A 1 593 ? 2.378 -2.473 -37.858 1.00 83.69 593 ARG A C 1
ATOM 4619 O O . ARG A 1 593 ? 2.655 -3.652 -38.066 1.00 83.69 593 ARG A O 1
ATOM 4626 N N . LEU A 1 594 ? 1.797 -1.686 -38.765 1.00 85.56 594 LEU A N 1
ATOM 4627 C CA . LEU A 1 594 ? 1.546 -2.128 -40.136 1.00 85.56 594 LEU A CA 1
ATOM 4628 C C . LEU A 1 594 ? 2.823 -1.984 -40.981 1.00 85.56 594 LEU A C 1
ATOM 4630 O O . LEU A 1 594 ? 3.324 -0.875 -41.195 1.00 85.56 594 LEU A O 1
ATOM 4634 N N . GLY A 1 595 ? 3.381 -3.110 -41.428 1.00 81.62 595 GLY A N 1
ATOM 4635 C CA . GLY A 1 595 ? 4.506 -3.138 -42.368 1.00 81.62 595 GLY A CA 1
ATOM 4636 C C . GLY A 1 595 ? 4.070 -2.883 -43.816 1.00 81.62 595 GLY A C 1
ATOM 4637 O O . GLY A 1 595 ? 2.881 -2.915 -44.120 1.00 81.62 595 GLY A O 1
ATOM 4638 N N . ALA A 1 596 ? 5.022 -2.678 -44.733 1.00 71.31 596 ALA A N 1
ATOM 4639 C CA . ALA A 1 596 ? 4.750 -2.578 -46.171 1.00 71.31 596 ALA A CA 1
ATOM 4640 C C . ALA A 1 596 ? 5.820 -3.294 -47.023 1.00 71.31 596 ALA A C 1
ATOM 4642 O O . ALA A 1 596 ? 6.979 -3.376 -46.602 1.00 71.31 596 ALA A O 1
ATOM 4643 N N . PRO A 1 597 ? 5.457 -3.826 -48.205 1.00 62.91 597 PRO A N 1
ATOM 4644 C CA . PRO A 1 597 ? 6.360 -4.575 -49.064 1.00 62.91 597 PRO A CA 1
ATOM 4645 C C . PRO A 1 597 ? 7.274 -3.622 -49.854 1.00 62.91 597 PRO A C 1
ATOM 4647 O O . PRO A 1 597 ? 6.808 -2.771 -50.600 1.00 62.91 597 PRO A O 1
ATOM 4650 N N . ASN A 1 598 ? 8.590 -3.827 -49.712 1.00 56.59 598 ASN A N 1
ATOM 4651 C CA . ASN A 1 598 ? 9.714 -3.104 -50.336 1.00 56.59 598 ASN A CA 1
ATOM 4652 C C . ASN A 1 598 ? 9.948 -1.624 -49.948 1.00 56.59 598 ASN A C 1
ATOM 4654 O O . ASN A 1 598 ? 9.053 -0.798 -49.857 1.00 56.59 598 ASN A O 1
ATOM 4658 N N . ARG A 1 599 ? 11.238 -1.275 -49.788 1.00 53.78 599 ARG A N 1
ATOM 4659 C CA . ARG A 1 599 ? 11.771 0.066 -49.446 1.00 53.78 599 ARG A CA 1
ATOM 4660 C C . ARG A 1 599 ? 11.718 1.100 -50.588 1.00 53.78 599 ARG A C 1
ATOM 4662 O O . ARG A 1 599 ? 12.362 2.141 -50.476 1.00 53.78 599 ARG A O 1
ATOM 4669 N N . GLN A 1 600 ? 11.046 0.820 -51.704 1.00 48.66 600 GLN A N 1
ATOM 4670 C CA . GLN A 1 600 ? 11.095 1.726 -52.854 1.00 48.66 600 GLN A CA 1
ATOM 4671 C C . GLN A 1 600 ? 10.148 2.915 -52.673 1.00 48.66 600 GLN A C 1
ATOM 4673 O O . GLN A 1 600 ? 8.985 2.771 -52.319 1.00 48.66 600 GLN A O 1
ATOM 4678 N N . SER A 1 601 ? 10.708 4.101 -52.899 1.00 49.78 601 SER A N 1
ATOM 4679 C CA . SER A 1 601 ? 10.093 5.414 -52.759 1.00 49.78 601 SER A CA 1
ATOM 4680 C C . SER A 1 601 ? 8.914 5.609 -53.716 1.00 49.78 601 SER A C 1
ATOM 4682 O O . SER A 1 601 ? 9.110 6.013 -54.860 1.00 49.78 601 SER A O 1
ATOM 4684 N N . MET A 1 602 ? 7.696 5.381 -53.242 1.00 47.34 602 MET A N 1
ATOM 4685 C CA . MET A 1 602 ? 6.484 6.020 -53.763 1.00 47.34 602 MET A CA 1
ATOM 4686 C C . MET A 1 602 ? 5.558 6.356 -52.592 1.00 47.34 602 MET A C 1
ATOM 4688 O O . MET A 1 602 ? 5.772 5.878 -51.487 1.00 47.34 602 MET A O 1
ATOM 4692 N N . THR A 1 603 ? 4.580 7.233 -52.802 1.00 53.69 603 THR A N 1
ATOM 4693 C CA . THR A 1 603 ? 3.465 7.503 -51.881 1.00 53.69 603 THR A CA 1
ATOM 4694 C C . THR A 1 603 ? 2.531 6.286 -51.941 1.00 53.69 603 THR A C 1
ATOM 4696 O O . THR A 1 603 ? 1.934 6.093 -53.002 1.00 53.69 603 THR A O 1
ATOM 4699 N N . PRO A 1 604 ? 2.404 5.416 -50.913 1.00 60.12 604 PRO A N 1
ATOM 4700 C CA . PRO A 1 604 ? 2.793 5.500 -49.492 1.00 60.12 604 PRO A CA 1
ATOM 4701 C C . PRO A 1 604 ? 4.228 5.032 -49.154 1.00 60.12 604 PRO A C 1
ATOM 4703 O O . PRO A 1 604 ? 4.736 4.082 -49.744 1.00 60.12 604 PRO A O 1
ATOM 4706 N N . TYR A 1 605 ? 4.871 5.652 -48.156 1.00 62.84 605 TYR A N 1
ATOM 4707 C CA . TYR A 1 605 ? 6.309 5.480 -47.887 1.00 62.84 605 TYR A CA 1
ATOM 4708 C C . TYR A 1 605 ? 6.619 4.943 -46.477 1.00 62.84 605 TYR A C 1
ATOM 4710 O O . TYR A 1 605 ? 5.803 5.032 -45.562 1.00 62.84 605 TYR A O 1
ATOM 4718 N N . LEU A 1 606 ? 7.829 4.394 -46.287 1.00 50.81 606 LEU A N 1
ATOM 4719 C CA . LEU A 1 606 ? 8.306 3.897 -44.989 1.00 50.81 606 LEU A CA 1
ATOM 4720 C C . LEU A 1 606 ? 9.037 4.982 -44.185 1.00 50.81 606 LEU A C 1
ATOM 4722 O O . LEU A 1 606 ? 9.896 5.694 -44.711 1.00 50.81 606 LEU A O 1
ATOM 4726 N N . THR A 1 607 ? 8.784 5.061 -42.877 1.00 53.94 607 THR A N 1
ATOM 4727 C CA . THR A 1 607 ? 9.642 5.848 -41.971 1.00 53.94 607 THR A CA 1
ATOM 4728 C C . THR A 1 607 ? 11.006 5.178 -41.773 1.00 53.94 607 THR A C 1
ATOM 4730 O O . THR A 1 607 ? 11.162 3.983 -42.014 1.00 53.94 607 THR A O 1
ATOM 4733 N N . VAL A 1 608 ? 11.998 5.913 -41.247 1.00 50.22 608 VAL A N 1
ATOM 4734 C CA . VAL A 1 608 ? 13.320 5.354 -40.871 1.00 50.22 608 VAL A CA 1
ATOM 4735 C C . VAL A 1 608 ? 13.231 4.181 -39.893 1.00 50.22 608 VAL A C 1
ATOM 4737 O O . VAL A 1 608 ? 14.145 3.366 -39.815 1.00 50.22 608 VAL A O 1
ATOM 4740 N N . TYR A 1 609 ? 12.116 4.076 -39.169 1.00 53.12 609 TYR A N 1
ATOM 4741 C CA . TYR A 1 609 ? 11.860 2.968 -38.269 1.00 53.12 609 TYR A CA 1
ATOM 4742 C C . TYR A 1 609 ? 11.190 1.785 -38.979 1.00 53.12 609 TYR A C 1
ATOM 4744 O O . TYR A 1 609 ? 11.236 0.701 -38.413 1.00 53.12 609 TYR A O 1
ATOM 4752 N N . GLY A 1 610 ? 10.575 1.963 -40.160 1.00 53.88 610 GLY A N 1
ATOM 4753 C CA . GLY A 1 610 ? 9.834 0.946 -40.928 1.00 53.88 610 GLY A CA 1
ATOM 4754 C C . GLY A 1 610 ? 8.292 1.014 -40.868 1.00 53.88 610 GLY A C 1
ATOM 4755 O O . GLY A 1 610 ? 7.660 -0.001 -41.133 1.00 53.88 610 GLY A O 1
ATOM 4756 N N . ASN A 1 611 ? 7.675 2.136 -40.446 1.00 60.62 611 ASN A N 1
ATOM 4757 C CA . ASN A 1 611 ? 6.203 2.291 -40.336 1.00 60.62 611 ASN A CA 1
ATOM 4758 C C . ASN A 1 611 ? 5.687 2.628 -41.724 1.00 60.62 611 ASN A C 1
ATOM 4760 O O . ASN A 1 611 ? 6.312 3.463 -42.379 1.00 60.62 611 ASN A O 1
ATOM 4764 N N . LEU A 1 612 ? 4.552 2.057 -42.125 1.00 65.19 612 LEU A N 1
ATOM 4765 C CA . LEU A 1 612 ? 3.802 2.580 -43.257 1.00 65.19 612 LEU A CA 1
ATOM 4766 C C . LEU A 1 612 ? 3.215 3.950 -42.892 1.00 65.19 612 LEU A C 1
ATOM 4768 O O . LEU A 1 612 ? 2.444 4.059 -41.935 1.00 65.19 612 LEU A O 1
ATOM 4772 N N . SER A 1 613 ? 3.576 4.973 -43.668 1.00 63.16 613 SER A N 1
ATOM 4773 C CA . SER A 1 613 ? 2.987 6.304 -43.567 1.00 63.16 613 SER A CA 1
ATOM 4774 C C . SER A 1 613 ? 2.374 6.745 -44.896 1.00 63.16 613 SER A C 1
ATOM 4776 O O . SER A 1 613 ? 2.907 6.460 -45.974 1.00 63.16 613 SER A O 1
ATOM 4778 N N . ILE A 1 614 ? 1.267 7.480 -44.807 1.00 68.38 614 ILE A N 1
ATOM 4779 C CA . ILE A 1 614 ? 0.591 8.105 -45.950 1.00 68.38 614 ILE A CA 1
ATOM 4780 C C . ILE A 1 614 ? 0.682 9.632 -45.840 1.00 68.38 614 ILE A C 1
ATOM 4782 O O . ILE A 1 614 ? 0.651 10.171 -44.729 1.00 68.38 614 ILE A O 1
ATOM 4786 N N . LYS A 1 615 ? 0.864 10.300 -46.985 1.00 60.50 615 LYS A N 1
ATOM 4787 C CA . LYS A 1 615 ? 0.781 11.754 -47.141 1.00 60.50 615 LYS A CA 1
ATOM 4788 C C . LYS A 1 615 ? -0.371 12.059 -48.086 1.00 60.50 615 LYS A C 1
ATOM 4790 O O . LYS A 1 615 ? -0.458 11.340 -49.109 1.00 60.50 615 LYS A O 1
#

Secondary structure (DSSP, 8-state):
---TT-TT---------S--SS----EEEE-S---SS--HHHHHHHHHHHHHHHTT--EEEEE-S--TTHHHHHHHHHHTTSS-TTPPEEEHHHHHHHSPP-S-SS------TTSS-PEEEEEEE-TTT--EEEEEEE-SS-TT-EEEEEE-TTS-EEEEEEEEESSTT-SSEEEEEEEE-TTS-EEEEESSHHHHHHHHHHHHHTTS-EEEEE--HHHHHHHTT---TTEEEEEE--S-SBPTTS-TTTSPBPHHHHHHHHTGGG-SEEEES-HHHHHHHHHHH---S-EEE-PPP----SS---GGGSEEEEEEEES---GGG-HHHHHHHHHHHHTTT---EEEEEB--TTHHHHHHHHHHTT-TTTEEEEES-S-HHHHHHHEEEEEE--S--SS-HHHHHHHHTTPEEEEE--SSSHHHH--BTTTBEEE-TT-HHHHHHHHHHHHH-HHHHHHHHHHHHHHHGGGSHHHHHHHHHHHHHHHHHHHHHHHHHHH---EEEEEEEPGGG-EEEEEE---SS---SEEEEEEEETT--STTS-EEE--SEE-SSEEEEEE-HHHHHSS-TT--EEEEEEEEETTEEEEEE-B-S----SSSEE-TT--EEE-

Solvent-accessible surface area (backbone atoms only — not comparable to full-atom values): 33752 Å² total; per-residue (Å²): 140,82,78,92,78,72,86,84,60,96,72,86,70,89,79,87,68,98,81,53,104,71,72,69,53,34,38,37,34,32,35,41,68,90,57,87,89,69,57,70,67,58,54,52,44,35,44,49,30,28,58,39,38,79,71,67,27,54,28,29,38,34,33,62,53,90,67,73,52,61,66,60,52,50,52,52,32,35,74,71,68,56,30,44,86,83,49,49,77,50,38,55,56,61,46,48,45,73,50,69,80,89,63,59,80,54,98,66,87,76,80,78,87,72,86,59,80,69,42,79,74,49,73,45,54,22,84,88,78,61,30,54,37,37,42,35,27,31,30,93,93,42,78,80,34,36,38,35,42,29,34,16,78,88,66,35,46,26,38,38,45,33,36,41,55,68,44,99,90,40,91,54,72,38,46,44,34,35,35,30,36,85,81,72,46,74,39,36,78,26,74,38,69,58,53,48,54,48,52,52,52,49,60,78,46,54,89,44,59,27,40,37,40,29,55,26,54,75,43,36,59,51,45,42,83,49,83,53,95,34,46,52,42,30,41,40,53,72,54,67,56,31,38,89,89,46,53,76,66,77,36,59,59,24,81,65,41,40,63,38,58,78,34,49,87,60,38,54,26,42,35,22,40,23,63,68,54,43,52,34,47,31,77,64,73,55,77,67,72,34,73,46,69,53,50,74,59,29,75,51,67,97,58,86,65,65,68,91,72,34,40,64,44,27,33,32,33,72,50,60,33,42,82,58,35,31,60,65,55,50,52,51,25,49,55,62,40,48,75,71,71,53,77,58,35,35,42,37,34,34,52,46,90,41,47,70,62,48,58,47,51,34,56,78,70,69,35,69,91,34,52,43,83,63,31,80,67,96,60,62,65,62,53,31,47,34,22,38,31,32,57,42,49,38,62,55,36,35,45,46,67,60,53,41,38,20,14,21,34,36,8,30,33,37,31,30,54,35,71,28,14,48,69,76,73,37,47,68,81,45,30,20,41,65,29,64,69,90,42,48,66,61,46,25,54,51,51,52,48,45,59,74,31,62,69,59,39,50,54,23,13,53,40,11,30,64,57,23,59,75,28,20,59,68,54,36,50,54,47,50,54,52,51,53,49,53,37,52,51,47,51,53,52,51,52,55,61,67,66,54,60,38,28,45,72,47,76,46,82,45,80,89,65,21,39,38,38,31,36,32,37,87,58,84,86,73,84,64,78,44,59,30,44,33,44,33,52,65,95,62,90,64,94,87,65,66,50,77,37,64,52,79,42,79,59,83,39,38,36,32,33,66,45,54,39,67,66,64,65,73,38,64,92,83,59,44,30,38,44,30,35,35,40,30,42,90,61,41,70,49,80,35,66,26,31,61,80,73,93,68,92,46,96,64,37,68,47,100,87,51,42,32,30,44,120

Nearest PDB structures (foldseek):
  7vfk-assembly1_B  TM=7.873E-01  e=1.566E-31  Staphylococcus aureus subsp. aureus USA300
  7ec1-assembly1_B  TM=7.822E-01  e=6.142E-31  Staphylococcus aureus subsp. aureus USA300
  7vfn-assembly2_C  TM=7.831E-01  e=1.443E-30  Staphylococcus aureus subsp. aureus USA300
  7vfm-assembly1_A  TM=8.042E-01  e=5.051E-30  Staphylococcus aureus subsp. aureus USA300
  7vfk-assembly1_A  TM=7.984E-01  e=2.634E-29  Staphylococcus aureus subsp. aureus USA300

Sequence (615 aa):
MIDDTTLESGVYSISTSEEAATSTRPALMVTWAIKQPFGGMTTMCLKRASMFHERGIPSAVVTFDPEPDYHSIRQSLVTSGQLHASVPIVNLHDYYSQILPEHPASAIEPTDTRTHNWIPTGEVRRPNDKSLFYKDYSVSENKELKRREYFRADGTLYLVDCTLPATADSSKLRRVLQLFRRGRTPVAEFSSAAKLYRHWLSVIVGSSDTDVIVDSKYSAAFLGSWNHPGATKVFNFHSTHVRAGQDSHTGTLSRAHKEIIDQRTSWDALVFLTESQRSAFVRRFGDQGNTFVIGNPAEGPPELPNRNKRDLTKVVFVGRLTLGKNVDQVIEIMDIVSRTGQPITLDIIGDGEQRGALEQQVKDLGLENEVNFLGHVASVDQHLLAANILLLCSSFEGQSLAILEAQAHGCVPVAYDVDFGPRDVIEHGVTGYLVPYKDMSAAAGIVIRLLGDDNLSSAISSKAFERAEIFNEDSTFVRWQQSLTTVRENRLTLAVLSSIKPVLKSLHFLPENELSIEVHWPSDDLEFDGMELMVVPRGITAPGKVATIPPSELGKDRATFIIPDSIRRATDEDAPLDLNIRLISGVSTVSVRLGAPNRQSMTPYLTVYGNLSIK

pLDDT: mean 87.2, std 15.82, range [22.73, 98.81]